Protein AF-0000000084991446 (afdb_homodimer)

pLDDT: mean 95.65, std 3.49, range [78.0, 98.94]

Nearest PDB structures (foldseek):
  4xck-assembly1_A  TM=8.760E-01  e=4.063E-24  Vibrio cholerae O395
  3k9e-assembly1_B  TM=8.654E-01  e=3.868E-23  Escherichia coli O6
  1rk2-assembly2_C  TM=8.497E-01  e=4.601E-23  Escherichia coli
  3iq0-assembly1_B  TM=8.404E-01  e=6.564E-22  Escherichia coli O6
  3ry7-assembly1_A-2  TM=8.018E-01  e=3.507E-21  Staphylococcus aureus subsp. aureus COL

Foldseek 3Di:
DEEEEWAKAKEWEWEWADDDPPDDTDIHTDDIAIDILSLLLQLLLLLQVDAYEYAAEAEPDPGRVRSVVSSVVSPYHDVLYYYDYPWHGKYWYWYAHPVGDIDIDIDRIGRLVDALVSLVVVDDPVAQEYEYEEGPDDHNLVSVLVNQLPDDLRRAYAYEHPPVNLQVACVSCLSNLQRHAEYEEELVSLCSRQVDNDSVVSVVVSVVSHHAWYKYAHVQQFIWIDGPVGIDTDGQDAPDFDAQAQLSSQLSSQLCNCVVVPHDNNLSNLLSSLQSNQQRNDPHNRPSSHHSVVSQVVSCVPPVDHRDD/DEEEEWAKAKEWEWEWADDDPPDDTDIHTDDIAIDILSLLLQLLLLLQVDAYEYAAEAEPDPGRVRSVVSSVVSPYHDVLYYYDYPWHGKYWYWYAHPVGDIDIDIDRIGRLVDALVSLVVPDDPVAQEYEYEEGPDDHNLVSVLVNQLPDDLRRAYEYEHPPVNLQVACVSCLSNLQRHAEYEEELVSLCSRQVDNDSVVSVVVSVVSHHAWYKYAHPQQFIWIDGPVGIDTDGQDAPDFDAQAQLSSQLSSQLCNCVVVPHDNNLSNLLSSLQSNQQRNDPHNRPSSHHSVVSQVVSCVPPVDHRDD

Organism: Ammonifex degensii (strain DSM 10501 / KC4) (NCBI:txid429009)

Sequence (618 aa):
MVLGCGALNVDYLFATELLVTDGETFCHPVTRQPGGSAANTIYGLSKLSFPCAFVGAVGDDPDGRLALEALAEVGVNTRAVKVREGRGTGKVFAFVDPKGRRALYVSPDANLTLTLDDMLEALTPEVRWVHCSSFAGDPPFEAQREFVSRLPEEVGFSFAPGALYARRGLKELEPMLYRCTLLFLTQAELETMTGEGVLLNGARLLLNLGVRVVVVTLGGEGSVVVTPGGCDYQTALAQRVVDTTGAGDGFAAGMLYGYLKGWPLELAHRLASIVAAFVVENWGARAGMPSLEEAKKRYEATFGLPFPEMVLGCGALNVDYLFATELLVTDGETFCHPVTRQPGGSAANTIYGLSKLSFPCAFVGAVGDDPDGRLALEALAEVGVNTRAVKVREGRGTGKVFAFVDPKGRRALYVSPDANLTLTLDDMLEALTPEVRWVHCSSFAGDPPFEAQREFVSRLPEEVGFSFAPGALYARRGLKELEPMLYRCTLLFLTQAELETMTGEGVLLNGARLLLNLGVRVVVVTLGGEGSVVVTPGGCDYQTALAQRVVDTTGAGDGFAAGMLYGYLKGWPLELAHRLASIVAAFVVENWGARAGMPSLEEAKKRYEATFGLPFPE

Solvent-accessible surface area (backbone atoms only — not comparable to full-atom values): 29674 Å² total; per-residue (Å²): 64,37,34,22,34,30,32,40,23,35,33,40,35,26,44,22,80,60,69,48,55,69,39,78,41,56,32,40,85,72,50,75,43,68,38,31,62,20,48,39,16,43,48,30,28,18,37,49,71,42,62,31,32,38,34,38,20,21,7,76,44,72,59,22,52,49,40,52,48,60,39,45,75,49,61,33,43,54,82,45,39,43,71,35,79,98,34,50,39,10,34,31,45,33,40,31,27,86,88,66,44,37,22,35,41,33,30,33,56,19,30,47,67,43,44,43,66,59,53,56,68,52,64,46,90,63,49,42,30,39,35,35,24,44,52,66,58,64,58,28,40,54,23,48,46,51,46,58,66,64,53,56,88,82,39,45,33,32,38,35,42,53,64,72,45,19,69,62,25,51,80,76,42,40,67,47,38,42,62,19,40,42,37,47,37,41,56,67,34,40,24,57,29,63,69,30,86,49,68,69,61,28,46,49,55,44,42,73,56,41,27,54,30,40,35,35,41,49,67,85,73,12,34,38,40,37,40,96,87,45,74,47,77,47,67,52,64,51,89,49,83,70,25,6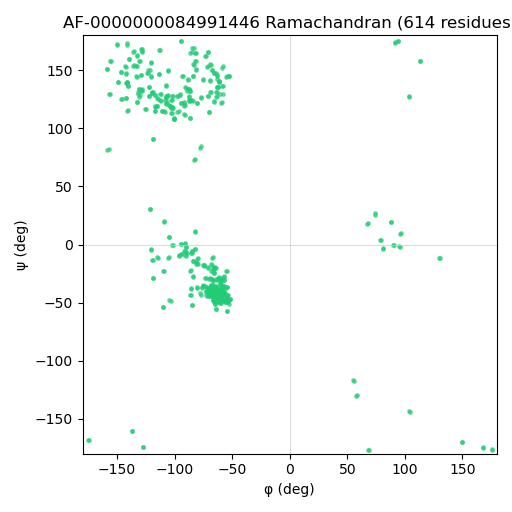7,46,39,23,68,24,25,22,49,15,26,29,48,52,26,47,77,64,66,44,59,67,70,59,9,49,51,42,8,36,51,33,18,20,39,8,16,53,22,68,45,48,60,76,20,46,45,42,45,70,56,48,40,52,51,48,25,69,73,69,73,42,82,65,82,125,64,37,32,22,33,30,31,42,22,34,32,39,34,26,44,22,79,59,68,47,56,68,39,77,40,53,34,42,86,72,50,76,44,69,38,31,61,20,47,40,17,43,46,28,27,20,37,48,72,41,62,32,32,36,35,38,20,22,8,76,44,72,60,22,50,48,40,52,50,61,38,44,74,50,60,34,42,55,83,44,41,41,70,35,78,96,34,50,38,10,34,32,46,33,40,30,28,86,86,66,44,37,23,34,39,32,29,33,56,19,31,48,68,43,44,41,66,57,53,57,68,52,63,47,92,64,48,41,31,37,36,35,24,45,52,65,57,65,60,28,40,55,23,48,47,52,46,58,66,63,52,55,89,82,40,45,34,33,39,35,42,52,66,72,44,19,68,61,24,51,81,74,42,39,70,49,39,42,62,19,41,40,37,46,37,42,57,66,35,41,25,57,28,62,71,30,86,48,66,69,61,29,45,48,54,45,42,74,54,41,27,54,30,41,34,35,41,50,68,85,71,12,33,38,40,39,40,95,89,44,74,48,79,46,66,53,66,50,89,49,82,68,24,67,47,37,22,69,24,25,22,49,16,26,29,48,53,29,48,77,64,67,45,60,67,70,59,10,49,51,43,8,36,50,32,17,21,40,9,16,52,22,69,44,48,59,75,20,46,45,43,46,68,55,47,40,52,50,48,24,69,72,69,72,44,80,66,83,125

Structure (mmCIF, N/CA/C/O backbone):
data_AF-0000000084991446-model_v1
#
loop_
_entity.id
_entity.type
_entity.pdbx_description
1 polymer 'PfkB domain protein'
#
loop_
_atom_site.group_PDB
_atom_site.id
_atom_site.type_symbol
_atom_site.label_atom_id
_atom_site.label_alt_id
_atom_site.label_comp_id
_atom_site.label_asym_id
_atom_site.label_entity_id
_atom_site.label_seq_id
_atom_site.pdbx_PDB_ins_code
_atom_site.Cartn_x
_atom_site.Cartn_y
_atom_site.Cartn_z
_atom_site.occupancy
_atom_site.B_iso_or_equiv
_atom_site.auth_seq_id
_atom_site.auth_comp_id
_atom_site.auth_asym_id
_atom_site.auth_atom_id
_atom_site.pdbx_PDB_model_num
ATOM 1 N N . MET A 1 1 ? 1.705 -37.219 -5.477 1 96.94 1 MET A N 1
ATOM 2 C CA . MET A 1 1 ? 1.502 -35.969 -4.766 1 96.94 1 MET A CA 1
ATOM 3 C C . MET A 1 1 ? 2.137 -34.812 -5.527 1 96.94 1 MET A C 1
ATOM 5 O O . MET A 1 1 ? 3.18 -34.969 -6.16 1 96.94 1 MET A O 1
ATOM 9 N N . VAL A 1 2 ? 1.459 -33.656 -5.523 1 98.75 2 VAL A N 1
ATOM 10 C CA . VAL A 1 2 ? 1.986 -32.438 -6.152 1 98.75 2 VAL A CA 1
ATOM 11 C C . VAL A 1 2 ? 2.533 -31.5 -5.086 1 98.75 2 VAL A C 1
ATOM 13 O O . VAL A 1 2 ? 1.849 -31.203 -4.105 1 98.75 2 VAL A O 1
ATOM 16 N N . LEU A 1 3 ? 3.768 -31.047 -5.25 1 98.88 3 LEU A N 1
ATOM 17 C CA . LEU A 1 3 ? 4.406 -30.094 -4.359 1 98.88 3 LEU A CA 1
ATOM 18 C C . LEU A 1 3 ? 4.398 -28.703 -4.969 1 98.88 3 LEU A C 1
ATOM 20 O O . LEU A 1 3 ? 4.926 -28.484 -6.062 1 98.88 3 LEU A O 1
ATOM 24 N N . GLY A 1 4 ? 3.725 -27.797 -4.281 1 98.81 4 GLY A N 1
ATOM 25 C CA . GLY A 1 4 ? 3.826 -26.391 -4.66 1 98.81 4 GLY A CA 1
ATOM 26 C C . GLY A 1 4 ? 5.043 -25.703 -4.07 1 98.81 4 GLY A C 1
ATOM 27 O O . GLY A 1 4 ? 5.441 -26 -2.941 1 98.81 4 GLY A O 1
ATOM 28 N N . CYS A 1 5 ? 5.609 -24.812 -4.801 1 98.75 5 CYS A N 1
ATOM 29 C CA . CYS A 1 5 ? 6.75 -24 -4.375 1 98.75 5 CYS A CA 1
ATOM 30 C C . CYS A 1 5 ? 6.625 -22.562 -4.875 1 98.75 5 CYS A C 1
ATOM 32 O O . CYS A 1 5 ? 6.664 -22.328 -6.082 1 98.75 5 CYS A O 1
ATOM 34 N N . GLY A 1 6 ? 6.5 -21.672 -4.016 1 98 6 GLY A N 1
ATOM 35 C CA . GLY A 1 6 ? 6.34 -20.266 -4.332 1 98 6 GLY A CA 1
ATOM 36 C C . GLY A 1 6 ? 6.109 -19.406 -3.107 1 98 6 GLY A C 1
ATOM 37 O O . GLY A 1 6 ? 6.18 -19.891 -1.977 1 98 6 GLY A O 1
ATOM 38 N N . ALA A 1 7 ? 5.891 -18.156 -3.361 1 97.75 7 ALA A N 1
ATOM 39 C CA . ALA A 1 7 ? 5.703 -17.219 -2.258 1 97.75 7 ALA A CA 1
ATOM 40 C C . ALA A 1 7 ? 4.387 -17.484 -1.53 1 97.75 7 ALA A C 1
ATOM 42 O O . ALA A 1 7 ? 3.365 -17.766 -2.162 1 97.75 7 ALA A O 1
ATOM 43 N N . LEU A 1 8 ? 4.465 -17.562 -0.255 1 97.88 8 LEU A N 1
ATOM 44 C CA . LEU A 1 8 ? 3.289 -17.5 0.606 1 97.88 8 LEU A CA 1
ATOM 45 C C . LEU A 1 8 ? 3.064 -16.094 1.137 1 97.88 8 LEU A C 1
ATOM 47 O O . LEU A 1 8 ? 3.891 -15.57 1.887 1 97.88 8 LEU A O 1
ATOM 51 N N . ASN A 1 9 ? 1.96 -15.523 0.717 1 96.38 9 ASN A N 1
ATOM 52 C CA . ASN A 1 9 ? 1.653 -14.148 1.084 1 96.38 9 ASN A CA 1
ATOM 53 C C . ASN A 1 9 ? 0.232 -14.016 1.623 1 96.38 9 ASN A C 1
ATOM 55 O O . ASN A 1 9 ? -0.603 -14.898 1.411 1 96.38 9 ASN A O 1
ATOM 59 N N . VAL A 1 10 ? 0.03 -12.984 2.357 1 97.25 10 VAL A N 1
ATOM 60 C CA . VAL A 1 10 ? -1.316 -12.5 2.637 1 97.25 10 VAL A CA 1
ATOM 61 C C . VAL A 1 10 ? -1.582 -11.227 1.832 1 97.25 10 VAL A C 1
ATOM 63 O O . VAL A 1 10 ? -0.773 -10.297 1.843 1 97.25 10 VAL A O 1
ATOM 66 N N . ASP A 1 11 ? -2.693 -11.258 1.129 1 95.44 11 ASP A N 1
ATOM 67 C CA . ASP A 1 11 ? -3.07 -10.148 0.267 1 95.44 11 ASP A CA 1
ATOM 68 C C . ASP A 1 11 ? -3.953 -9.148 1.015 1 95.44 11 ASP A C 1
ATOM 70 O O . ASP A 1 11 ? -5.016 -9.516 1.524 1 95.44 11 ASP A O 1
ATOM 74 N N . TYR A 1 12 ? -3.512 -7.922 1.078 1 94.38 12 TYR A N 1
ATOM 75 C CA . TYR A 1 12 ? -4.316 -6.801 1.549 1 94.38 12 TYR A CA 1
ATOM 76 C C . TYR A 1 12 ? -4.871 -6 0.377 1 94.38 12 TYR A C 1
ATOM 78 O O . TYR A 1 12 ? -4.137 -5.262 -0.283 1 94.38 12 TYR A O 1
ATOM 86 N N . LEU A 1 13 ? -6.145 -6.156 0.202 1 92.81 13 LEU A N 1
ATOM 87 C CA . LEU A 1 13 ? -6.773 -5.5 -0.938 1 92.81 13 LEU A CA 1
ATOM 88 C C . LEU A 1 13 ? -7.438 -4.195 -0.515 1 92.81 13 LEU A C 1
ATOM 90 O O . LEU A 1 13 ? -8.203 -4.168 0.454 1 92.81 13 LEU A O 1
ATOM 94 N N . PHE A 1 14 ? -7.105 -3.143 -1.216 1 93.62 14 PHE A N 1
ATOM 95 C CA . PHE A 1 14 ? -7.684 -1.824 -0.98 1 93.62 14 PHE A CA 1
ATOM 96 C C . PHE A 1 14 ? -8.352 -1.292 -2.242 1 93.62 14 PHE A C 1
ATOM 98 O O . PHE A 1 14 ? -7.832 -1.462 -3.346 1 93.62 14 PHE A O 1
ATOM 105 N N . ALA A 1 15 ? -9.516 -0.745 -2.055 1 93.12 15 ALA A N 1
ATOM 106 C CA . ALA A 1 15 ? -10.141 0.017 -3.137 1 93.12 15 ALA A CA 1
ATOM 107 C C . ALA A 1 15 ? -9.695 1.478 -3.104 1 93.12 15 ALA A C 1
ATOM 109 O O . ALA A 1 15 ? -9.578 2.072 -2.029 1 93.12 15 ALA A O 1
ATOM 110 N N . THR A 1 16 ? -9.336 2.051 -4.195 1 93.12 16 THR A N 1
ATOM 111 C CA . THR A 1 16 ? -8.922 3.445 -4.297 1 93.12 16 THR A CA 1
ATOM 112 C C . THR A 1 16 ? -9.562 4.113 -5.512 1 93.12 16 THR A C 1
ATOM 114 O O . THR A 1 16 ? -9.984 3.434 -6.445 1 93.12 16 THR A O 1
ATOM 117 N N . GLU A 1 17 ? -9.727 5.426 -5.438 1 87.88 17 GLU A N 1
ATOM 118 C CA . GLU A 1 17 ? -10.305 6.156 -6.559 1 87.88 17 GLU A CA 1
ATOM 119 C C . GLU A 1 17 ? -9.328 6.242 -7.727 1 87.88 17 GLU A C 1
ATOM 121 O O . GLU A 1 17 ? -9.734 6.203 -8.891 1 87.88 17 GLU A O 1
ATOM 126 N N . LEU A 1 18 ? -8.117 6.441 -7.398 1 88.19 18 LEU A N 1
ATOM 127 C CA . LEU A 1 18 ? -7.09 6.555 -8.43 1 88.19 18 LEU A CA 1
ATOM 128 C C . LEU A 1 18 ? -5.789 5.898 -7.98 1 88.19 18 LEU A C 1
ATOM 130 O O . LEU A 1 18 ? -5.508 5.824 -6.785 1 88.19 18 LEU A O 1
ATOM 134 N N . LEU A 1 19 ? -5.043 5.328 -8.922 1 91.69 19 LEU A N 1
ATOM 135 C CA . LEU A 1 19 ? -3.688 4.848 -8.688 1 91.69 19 LEU A CA 1
ATOM 136 C C . LEU A 1 19 ? -2.666 5.953 -8.938 1 91.69 19 LEU A C 1
ATOM 138 O O . LEU A 1 19 ? -2.775 6.691 -9.922 1 91.69 19 LEU A O 1
ATOM 142 N N . VAL A 1 20 ? -1.738 6.113 -7.988 1 88.75 20 VAL A N 1
ATOM 143 C CA . VAL A 1 20 ? -0.863 7.277 -8.086 1 88.75 20 VAL A CA 1
ATOM 144 C C . VAL A 1 20 ? 0.595 6.824 -8.125 1 88.75 20 VAL A C 1
ATOM 146 O O . VAL A 1 20 ? 0.947 5.789 -7.555 1 88.75 20 VAL A O 1
ATOM 149 N N . THR A 1 21 ? 1.558 7.547 -8.859 1 86.19 21 THR A N 1
ATOM 150 C CA . THR A 1 21 ? 2.998 7.316 -8.852 1 86.19 21 THR A CA 1
ATOM 151 C C . THR A 1 21 ? 3.734 8.508 -8.25 1 86.19 21 THR A C 1
ATOM 153 O O . THR A 1 21 ? 4.918 8.414 -7.918 1 86.19 21 THR A O 1
ATOM 156 N N . ASP A 1 22 ? 3.16 9.648 -8.023 1 81.75 22 ASP A N 1
ATOM 157 C CA . ASP A 1 22 ? 3.645 10.844 -7.336 1 81.75 22 ASP A CA 1
ATOM 158 C C . ASP A 1 22 ? 2.484 11.688 -6.82 1 81.75 22 ASP A C 1
ATOM 160 O O . ASP A 1 22 ? 2.09 12.664 -7.457 1 81.75 22 ASP A O 1
ATOM 164 N N . GLY A 1 23 ? 2.041 11.242 -5.711 1 83.31 23 GLY A N 1
ATOM 165 C CA . GLY A 1 23 ? 0.854 11.906 -5.199 1 83.31 23 GLY A CA 1
ATOM 166 C C . GLY A 1 23 ? 0.201 11.156 -4.051 1 83.31 23 GLY A C 1
ATOM 167 O O . GLY A 1 23 ? 0.788 10.219 -3.5 1 83.31 23 GLY A O 1
ATOM 168 N N . GLU A 1 24 ? -0.963 11.711 -3.668 1 88 24 GLU A N 1
ATOM 169 C CA . GLU A 1 24 ? -1.705 11.195 -2.521 1 88 24 GLU A CA 1
ATOM 170 C C . GLU A 1 24 ? -3.164 10.938 -2.883 1 88 24 GLU A C 1
ATOM 172 O O . GLU A 1 24 ? -3.777 11.703 -3.621 1 88 24 GLU A O 1
ATOM 177 N N . THR A 1 25 ? -3.656 9.703 -2.455 1 88.56 25 THR A N 1
ATOM 178 C CA . THR A 1 25 ? -5.062 9.375 -2.672 1 88.56 25 THR A CA 1
ATOM 179 C C . THR A 1 25 ? -5.633 8.625 -1.473 1 88.56 25 THR A C 1
ATOM 181 O O . THR A 1 25 ? -4.902 8.289 -0.539 1 88.56 25 THR A O 1
ATOM 184 N N . PHE A 1 26 ? -6.992 8.461 -1.572 1 89.12 26 PHE A N 1
ATOM 185 C CA . PHE A 1 26 ? -7.703 7.711 -0.542 1 89.12 26 PHE A CA 1
ATOM 186 C C . PHE A 1 26 ? -7.824 6.242 -0.924 1 89.12 26 PHE A C 1
ATOM 188 O O . PHE A 1 26 ? -7.855 5.902 -2.109 1 89.12 26 PHE A O 1
ATOM 195 N N . CYS A 1 27 ? -7.758 5.398 0.134 1 92.62 27 CYS A N 1
ATOM 196 C CA . CYS A 1 27 ? -8.086 3.996 -0.107 1 92.62 27 CYS A CA 1
ATOM 197 C C . CYS A 1 27 ? -8.898 3.422 1.046 1 92.62 27 CYS A C 1
ATOM 199 O O . CYS A 1 27 ? -8.984 4.027 2.115 1 92.62 27 CYS A O 1
ATOM 201 N N . HIS A 1 28 ? -9.602 2.328 0.799 1 92 28 HIS A N 1
ATOM 202 C CA . HIS A 1 28 ? -10.406 1.63 1.798 1 92 28 HIS A CA 1
ATOM 203 C C . HIS A 1 28 ? -10.117 0.132 1.785 1 92 28 HIS A C 1
ATOM 205 O O . HIS A 1 28 ? -9.992 -0.471 0.717 1 92 28 HIS A O 1
ATOM 211 N N . PRO A 1 29 ? -9.938 -0.371 2.992 1 91.38 29 PRO A N 1
ATOM 212 C CA . PRO A 1 29 ? -9.742 -1.822 3.02 1 91.38 29 PRO A CA 1
ATOM 213 C C . PRO A 1 29 ? -10.953 -2.59 2.494 1 91.38 29 PRO A C 1
ATOM 215 O O . PRO A 1 29 ? -12.094 -2.244 2.812 1 91.38 29 PRO A O 1
ATOM 218 N N . VAL A 1 30 ? -10.688 -3.566 1.689 1 88.62 30 VAL A N 1
ATOM 219 C CA . VAL A 1 30 ? -11.742 -4.398 1.119 1 88.62 30 VAL A CA 1
ATOM 220 C C . VAL A 1 30 ? -11.68 -5.797 1.731 1 88.62 30 VAL A C 1
ATOM 222 O O . VAL A 1 30 ? -12.688 -6.297 2.248 1 88.62 30 VAL A O 1
ATOM 225 N N . THR A 1 31 ? -10.492 -6.41 1.655 1 88.56 31 THR A N 1
ATOM 226 C CA . THR A 1 31 ? -10.375 -7.77 2.178 1 88.56 31 THR A CA 1
ATOM 227 C C . THR A 1 31 ? -8.914 -8.102 2.488 1 88.56 31 THR A C 1
ATOM 229 O O . THR A 1 31 ? -8.008 -7.414 2.025 1 88.56 31 THR A O 1
ATOM 232 N N . ARG A 1 32 ? -8.742 -8.938 3.406 1 91.75 32 ARG A N 1
ATOM 233 C CA . ARG A 1 32 ? -7.492 -9.617 3.758 1 91.75 32 ARG A CA 1
ATOM 234 C C . ARG A 1 32 ? -7.605 -11.117 3.533 1 91.75 32 ARG A C 1
ATOM 236 O O . ARG A 1 32 ? -8.461 -11.781 4.121 1 91.75 32 ARG A O 1
ATOM 243 N N . GLN A 1 33 ? -6.781 -11.664 2.668 1 94.12 33 GLN A N 1
ATOM 244 C CA . GLN A 1 33 ? -6.93 -13.078 2.33 1 94.12 33 GLN A CA 1
ATOM 245 C C . GLN A 1 33 ? -5.578 -13.719 2.045 1 94.12 33 GLN A C 1
ATOM 247 O O . GLN A 1 33 ? -4.645 -13.047 1.6 1 94.12 33 GLN A O 1
ATOM 252 N N . PRO A 1 34 ? -5.465 -15 2.352 1 96.12 34 PRO A N 1
ATOM 253 C CA . PRO A 1 34 ? -4.242 -15.695 1.965 1 96.12 34 PRO A CA 1
ATOM 254 C C . PRO A 1 34 ? -4.023 -15.719 0.454 1 96.12 34 PRO A C 1
ATOM 256 O O . PRO A 1 34 ? -4.98 -15.852 -0.31 1 96.12 34 PRO A O 1
ATOM 259 N N . GLY A 1 35 ? -2.748 -15.539 0.077 1 95.56 35 GLY A N 1
ATOM 260 C CA . GLY A 1 35 ? -2.428 -15.477 -1.341 1 95.56 35 GLY A CA 1
ATOM 261 C C . GLY A 1 35 ? -1.179 -16.25 -1.704 1 95.56 35 GLY A C 1
ATOM 262 O O . GLY A 1 35 ? -0.802 -17.203 -1.003 1 95.56 35 GLY A O 1
ATOM 263 N N . GLY A 1 36 ? -0.638 -15.875 -2.883 1 96.12 36 GLY A N 1
ATOM 264 C CA . GLY A 1 36 ? 0.441 -16.609 -3.527 1 96.12 36 GLY A CA 1
ATOM 265 C C . GLY A 1 36 ? -0.026 -17.453 -4.703 1 96.12 36 GLY A C 1
ATOM 266 O O . GLY A 1 36 ? -0.886 -18.312 -4.547 1 96.12 36 GLY A O 1
ATOM 267 N N . SER A 1 37 ? 0.625 -17.234 -5.77 1 96.69 37 SER A N 1
ATOM 268 C CA . SER A 1 37 ? 0.148 -17.859 -6.996 1 96.69 37 SER A CA 1
ATOM 269 C C . SER A 1 37 ? 0.222 -19.375 -6.906 1 96.69 37 SER A C 1
ATOM 271 O O . SER A 1 37 ? -0.787 -20.062 -7.074 1 96.69 37 SER A O 1
ATOM 273 N N . ALA A 1 38 ? 1.371 -19.938 -6.613 1 98.62 38 ALA A N 1
ATOM 274 C CA . ALA A 1 38 ? 1.505 -21.375 -6.492 1 98.62 38 ALA A CA 1
ATOM 275 C C . ALA A 1 38 ? 0.608 -21.922 -5.383 1 98.62 38 ALA A C 1
ATOM 277 O O . ALA A 1 38 ? 0.024 -23 -5.52 1 98.62 38 ALA A O 1
ATOM 278 N N . ALA A 1 39 ? 0.551 -21.188 -4.336 1 98.56 39 ALA A N 1
ATOM 279 C CA . ALA A 1 39 ? -0.299 -21.594 -3.219 1 98.56 39 ALA A CA 1
ATOM 280 C C . ALA A 1 39 ? -1.765 -21.641 -3.639 1 98.56 39 ALA A C 1
ATOM 282 O O . ALA A 1 39 ? -2.494 -22.562 -3.246 1 98.56 39 ALA A O 1
ATOM 283 N N . ASN A 1 40 ? -2.199 -20.688 -4.402 1 98.12 40 ASN A N 1
ATOM 284 C CA . ASN A 1 40 ? -3.564 -20.703 -4.918 1 98.12 40 ASN A CA 1
ATOM 285 C C . ASN A 1 40 ? -3.811 -21.906 -5.816 1 98.12 40 ASN A C 1
ATOM 287 O O . ASN A 1 40 ? -4.859 -22.547 -5.73 1 98.12 40 ASN A O 1
ATOM 291 N N . THR A 1 41 ? -2.869 -22.172 -6.684 1 98.81 41 THR A N 1
ATOM 292 C CA . THR A 1 41 ? -2.984 -23.312 -7.582 1 98.81 41 THR A CA 1
ATOM 293 C C . THR A 1 41 ? -3.092 -24.609 -6.793 1 98.81 41 THR A C 1
ATOM 295 O O . THR A 1 41 ? -3.961 -25.438 -7.07 1 98.81 41 THR A O 1
ATOM 298 N N . ILE A 1 42 ? -2.232 -24.766 -5.801 1 98.81 42 ILE A N 1
ATOM 299 C CA . ILE A 1 42 ? -2.197 -25.969 -4.98 1 98.81 42 ILE A CA 1
ATOM 300 C C . ILE A 1 42 ? -3.486 -26.078 -4.172 1 98.81 42 ILE A C 1
ATOM 302 O O . ILE A 1 42 ? -4.023 -27.172 -3.994 1 98.81 42 ILE A O 1
ATOM 306 N N . TYR A 1 43 ? -3.949 -24.953 -3.684 1 98.62 43 TYR A N 1
ATOM 307 C CA . TYR A 1 43 ? -5.234 -24.906 -2.996 1 98.62 43 TYR A CA 1
ATOM 308 C C . TYR A 1 43 ? -6.348 -25.453 -3.881 1 98.62 43 TYR A C 1
ATOM 310 O O . TYR A 1 43 ? -7.125 -26.312 -3.451 1 98.62 43 TYR A O 1
ATOM 318 N N . GLY A 1 44 ? -6.418 -24.984 -5.074 1 98.62 44 GLY A N 1
ATOM 319 C CA . GLY A 1 44 ? -7.426 -25.438 -6.016 1 98.62 44 GLY A CA 1
ATOM 320 C C . GLY A 1 44 ? -7.297 -26.922 -6.355 1 98.62 44 GLY A C 1
ATOM 321 O O . GLY A 1 44 ? -8.297 -27.625 -6.438 1 98.62 44 GLY A O 1
ATOM 322 N N . LEU A 1 45 ? -6.09 -27.359 -6.594 1 98.62 45 LEU A N 1
ATOM 323 C CA . LEU A 1 45 ? -5.844 -28.75 -6.918 1 98.62 45 LEU A CA 1
ATOM 324 C C . LEU A 1 45 ? -6.277 -29.656 -5.773 1 98.62 45 LEU A C 1
ATOM 326 O O . LEU A 1 45 ? -6.844 -30.734 -6.004 1 98.62 45 LEU A O 1
ATOM 330 N N . SER A 1 46 ? -5.965 -29.219 -4.562 1 98.62 46 SER A N 1
ATOM 331 C CA . SER A 1 46 ? -6.375 -29.984 -3.389 1 98.62 46 SER A CA 1
ATOM 332 C C . SER A 1 46 ? -7.895 -30.047 -3.279 1 98.62 46 SER A C 1
ATOM 334 O O . SER A 1 46 ? -8.453 -31.094 -2.938 1 98.62 46 SER A O 1
ATOM 336 N N . LYS A 1 47 ? -8.562 -28.969 -3.549 1 98.19 47 LYS A N 1
ATOM 337 C CA . LYS A 1 47 ? -10.023 -28.953 -3.541 1 98.19 47 LYS A CA 1
ATOM 338 C C . LYS A 1 47 ? -10.594 -29.938 -4.555 1 98.19 47 LYS A C 1
ATOM 340 O O . LYS A 1 47 ? -11.695 -30.453 -4.371 1 98.19 47 LYS A O 1
ATOM 345 N N . LEU A 1 48 ? -9.867 -30.172 -5.582 1 97.81 48 LEU A N 1
ATOM 346 C CA . LEU A 1 48 ? -10.25 -31.156 -6.582 1 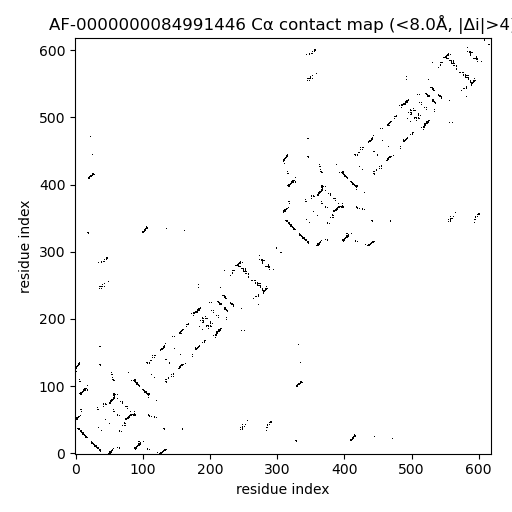97.81 48 LEU A CA 1
ATOM 347 C C . LEU A 1 48 ? -9.852 -32.562 -6.133 1 97.81 48 LEU A C 1
ATOM 349 O O . LEU A 1 48 ? -9.82 -33.5 -6.945 1 97.81 48 LEU A O 1
ATOM 353 N N . SER A 1 49 ? -9.461 -32.719 -4.895 1 95.44 49 SER A N 1
ATOM 354 C CA . SER A 1 49 ? -9.188 -33.969 -4.207 1 95.44 49 SER A CA 1
ATOM 355 C C . SER A 1 49 ? -7.867 -34.594 -4.672 1 95.44 49 SER A C 1
ATOM 357 O O . SER A 1 49 ? -7.746 -35.812 -4.781 1 95.44 49 SER A O 1
ATOM 359 N N . PHE A 1 50 ? -6.957 -33.844 -5.117 1 96.44 50 PHE A N 1
ATOM 360 C CA . PHE A 1 50 ? -5.613 -34.281 -5.441 1 96.44 50 PHE A CA 1
ATOM 361 C C . PHE A 1 50 ? -4.684 -34.156 -4.242 1 96.44 50 PHE A C 1
ATOM 363 O O . PHE A 1 50 ? -4.742 -33.156 -3.521 1 96.44 50 PHE A O 1
ATOM 370 N N . PRO A 1 51 ? -3.846 -35.156 -3.924 1 97.88 51 PRO A N 1
ATOM 371 C CA . PRO A 1 51 ? -2.898 -35 -2.816 1 97.88 51 PRO A CA 1
ATOM 372 C C . PRO A 1 51 ? -1.841 -33.938 -3.08 1 97.88 51 PRO A C 1
ATOM 374 O O . PRO A 1 51 ? -1.127 -34 -4.086 1 97.88 51 PRO A O 1
ATOM 377 N N . CYS A 1 52 ? -1.76 -32.938 -2.172 1 98.69 52 CYS A N 1
ATOM 378 C CA . CYS A 1 52 ? -0.863 -31.828 -2.396 1 98.69 52 CYS A CA 1
ATOM 379 C C . CYS A 1 52 ? -0.049 -31.516 -1.145 1 98.69 52 CYS A C 1
ATOM 381 O O . CYS A 1 52 ? -0.47 -31.828 -0.031 1 98.69 52 CYS A O 1
ATOM 383 N N . ALA A 1 53 ? 1.095 -30.953 -1.349 1 98.75 53 ALA A N 1
ATOM 384 C CA . ALA A 1 53 ? 1.964 -30.391 -0.323 1 98.75 53 ALA A CA 1
ATOM 385 C C . ALA A 1 53 ? 2.52 -29.031 -0.766 1 98.75 53 ALA A C 1
ATOM 387 O O . ALA A 1 53 ? 2.385 -28.656 -1.931 1 98.75 53 ALA A O 1
ATOM 388 N N . PHE A 1 54 ? 3.086 -28.297 0.198 1 98.75 54 PHE A N 1
ATOM 389 C CA . PHE A 1 54 ? 3.646 -26.984 -0.134 1 98.75 54 PHE A CA 1
ATOM 390 C C . PHE A 1 54 ? 4.949 -26.75 0.622 1 98.75 54 PHE A C 1
ATOM 392 O O . PHE A 1 54 ? 5.07 -27.109 1.792 1 98.75 54 PHE A O 1
ATOM 399 N N . VAL A 1 55 ? 5.918 -26.234 -0.064 1 98.75 55 VAL A N 1
ATOM 400 C CA . VAL A 1 55 ? 7.133 -25.75 0.583 1 98.75 55 VAL A CA 1
ATOM 401 C C . VAL A 1 55 ? 7.215 -24.219 0.46 1 98.75 55 VAL A C 1
ATOM 403 O O . VAL A 1 55 ? 6.98 -23.672 -0.616 1 98.75 55 VAL A O 1
ATOM 406 N N . GLY A 1 56 ? 7.426 -23.562 1.471 1 98.38 56 GLY A N 1
ATOM 407 C CA . GLY A 1 56 ? 7.508 -22.109 1.569 1 98.38 56 GLY A CA 1
ATOM 408 C C . GLY A 1 56 ? 7.902 -21.625 2.951 1 98.38 56 GLY A C 1
ATOM 409 O O . GLY A 1 56 ? 8.438 -22.391 3.754 1 98.38 56 GLY A O 1
ATOM 410 N N . ALA A 1 57 ? 7.762 -20.344 3.174 1 98.5 57 ALA A N 1
ATOM 411 C CA . ALA A 1 57 ? 8.117 -19.75 4.461 1 98.5 57 ALA A CA 1
ATOM 412 C C . ALA A 1 57 ? 7.121 -18.672 4.863 1 98.5 57 ALA A C 1
ATOM 414 O O . ALA A 1 57 ? 6.648 -17.906 4.02 1 98.5 57 ALA A O 1
ATOM 415 N N . VAL A 1 58 ? 6.777 -18.656 6.145 1 98.44 58 VAL A N 1
ATOM 416 C CA . VAL A 1 58 ? 5.941 -17.609 6.73 1 98.44 58 VAL A CA 1
ATOM 417 C C . VAL A 1 58 ? 6.574 -17.109 8.023 1 98.44 58 VAL A C 1
ATOM 419 O O . VAL A 1 58 ? 7.508 -17.719 8.547 1 98.44 58 VAL A O 1
ATOM 422 N N . GLY A 1 59 ? 6.152 -15.977 8.453 1 97.81 59 GLY A N 1
ATOM 423 C CA . GLY A 1 59 ? 6.562 -15.5 9.766 1 97.81 59 GLY A CA 1
ATOM 424 C C . GLY A 1 59 ? 5.75 -16.094 10.898 1 97.81 59 GLY A C 1
ATOM 425 O O . GLY A 1 59 ? 4.734 -16.75 10.664 1 97.81 59 GLY A O 1
ATOM 426 N N . ASP A 1 60 ? 6.277 -15.953 12.117 1 96.31 60 ASP A N 1
ATOM 427 C CA . ASP A 1 60 ? 5.504 -16.312 13.305 1 96.31 60 ASP A CA 1
ATOM 428 C C . ASP A 1 60 ? 4.559 -15.18 13.703 1 96.31 60 ASP A C 1
ATOM 430 O O . ASP A 1 60 ? 4.77 -14.508 14.719 1 96.31 60 ASP A O 1
ATOM 434 N N . ASP A 1 61 ? 3.525 -14.992 12.977 1 94.69 61 ASP A N 1
ATOM 435 C CA . ASP A 1 61 ? 2.568 -13.906 13.156 1 94.69 61 ASP A CA 1
ATOM 436 C C . ASP A 1 61 ? 1.174 -14.32 12.695 1 94.69 61 ASP A C 1
ATOM 438 O O . ASP A 1 61 ? 0.983 -15.438 12.203 1 94.69 61 ASP A O 1
ATOM 442 N N . PRO A 1 62 ? 0.178 -13.477 12.953 1 93.88 62 PRO A N 1
ATOM 443 C CA . PRO A 1 62 ? -1.193 -13.836 12.586 1 93.88 62 PRO A CA 1
ATOM 444 C C . PRO A 1 62 ? -1.347 -14.109 11.086 1 93.88 62 PRO A C 1
ATOM 446 O O . PRO A 1 62 ? -2.119 -14.984 10.695 1 93.88 62 PRO A O 1
ATOM 449 N N . ASP A 1 63 ? -0.607 -13.367 10.312 1 96.5 63 ASP A N 1
ATOM 450 C CA . ASP A 1 63 ? -0.683 -13.578 8.867 1 96.5 63 ASP A CA 1
ATOM 451 C C . ASP A 1 63 ? -0.14 -14.953 8.484 1 96.5 63 ASP A C 1
ATOM 453 O O . ASP A 1 63 ? -0.692 -15.617 7.609 1 96.5 63 ASP A O 1
ATOM 457 N N . GLY A 1 64 ? 0.961 -15.305 9.086 1 97.88 64 GLY A N 1
ATOM 458 C CA . GLY A 1 64 ? 1.497 -16.641 8.852 1 97.88 64 GLY A CA 1
ATOM 459 C C . GLY A 1 64 ? 0.524 -17.75 9.211 1 97.88 64 GLY A C 1
ATOM 460 O O . GLY A 1 64 ? 0.366 -18.703 8.453 1 97.88 64 GLY A O 1
ATOM 461 N N . ARG A 1 65 ? -0.157 -17.625 10.336 1 97.31 65 ARG A N 1
ATOM 462 C CA . ARG A 1 65 ? -1.158 -18.594 10.758 1 97.31 65 ARG A CA 1
ATOM 463 C C . ARG A 1 65 ? -2.316 -18.656 9.773 1 97.31 65 ARG A C 1
ATOM 465 O O . ARG A 1 65 ? -2.803 -19.75 9.445 1 97.31 65 ARG A O 1
ATOM 472 N N . LEU A 1 66 ? -2.697 -17.5 9.352 1 97 66 LEU A N 1
ATOM 473 C CA . LEU A 1 66 ? -3.775 -17.422 8.367 1 97 66 LEU A CA 1
ATOM 474 C C . LEU A 1 66 ? -3.408 -18.188 7.098 1 97 66 LEU A C 1
ATOM 476 O O . LEU A 1 66 ? -4.223 -18.938 6.566 1 97 66 LEU A O 1
ATOM 480 N N . ALA A 1 67 ? -2.229 -17.969 6.594 1 97.62 67 ALA A N 1
ATOM 481 C CA . ALA A 1 67 ? -1.756 -18.609 5.375 1 97.62 67 ALA A CA 1
ATOM 482 C C . ALA A 1 67 ? -1.736 -20.141 5.535 1 97.62 67 ALA A C 1
ATOM 484 O O . ALA A 1 67 ? -2.197 -20.859 4.656 1 97.62 67 ALA A O 1
ATOM 485 N N . LEU A 1 68 ? -1.229 -20.625 6.66 1 97.94 68 LEU A N 1
ATOM 486 C CA . LEU A 1 68 ? -1.092 -22.047 6.91 1 97.94 68 LEU A CA 1
ATOM 487 C C . LEU A 1 68 ? -2.457 -22.703 7.113 1 97.94 68 LEU A C 1
ATOM 489 O O . LEU A 1 68 ? -2.723 -23.781 6.578 1 97.94 68 LEU A O 1
ATOM 493 N N . GLU A 1 69 ? -3.285 -22.078 7.871 1 97.31 69 GLU A N 1
ATOM 494 C CA . GLU A 1 69 ? -4.609 -22.625 8.156 1 97.31 69 GLU A CA 1
ATOM 495 C C . GLU A 1 69 ? -5.441 -22.75 6.883 1 97.31 69 GLU A C 1
ATOM 497 O O . GLU A 1 69 ? -6.188 -23.719 6.719 1 97.31 69 GLU A O 1
ATOM 502 N N . ALA A 1 70 ? -5.324 -21.797 6.023 1 97.12 70 ALA A N 1
ATOM 503 C CA . ALA A 1 70 ? -6.07 -21.828 4.77 1 97.12 70 ALA A CA 1
ATOM 504 C C . ALA A 1 70 ? -5.703 -23.047 3.938 1 97.12 70 ALA A C 1
ATOM 506 O O . ALA A 1 70 ? -6.574 -23.688 3.334 1 97.12 70 ALA A O 1
ATOM 507 N N . LEU A 1 71 ? -4.434 -23.359 3.865 1 98.12 71 LEU A N 1
ATOM 508 C CA . LEU A 1 71 ? -3.982 -24.531 3.119 1 98.12 71 LEU A CA 1
ATOM 509 C C . LEU A 1 71 ? -4.402 -25.812 3.82 1 98.12 71 LEU A C 1
ATOM 511 O O . LEU A 1 71 ? -4.852 -26.766 3.172 1 98.12 71 LEU A O 1
ATOM 515 N N . ALA A 1 72 ? -4.293 -25.828 5.113 1 96.81 72 ALA A N 1
ATOM 516 C CA . ALA A 1 72 ? -4.637 -27 5.898 1 96.81 72 ALA A CA 1
ATOM 517 C C . ALA A 1 72 ? -6.125 -27.328 5.773 1 96.81 72 ALA A C 1
ATOM 519 O O . ALA A 1 72 ? -6.512 -28.5 5.781 1 96.81 72 ALA A O 1
ATOM 520 N N . GLU A 1 73 ? -6.887 -26.391 5.699 1 96.44 73 GLU A N 1
ATOM 521 C CA . GLU A 1 73 ? -8.336 -26.531 5.629 1 96.44 73 GLU A CA 1
ATOM 522 C C . GLU A 1 73 ? -8.742 -27.391 4.434 1 96.44 73 GLU A C 1
ATOM 524 O O . GLU A 1 73 ? -9.758 -28.094 4.48 1 96.44 73 GLU A O 1
ATOM 529 N N . VAL A 1 74 ? -7.941 -27.328 3.385 1 97.62 74 VAL A N 1
ATOM 530 C CA . VAL A 1 74 ? -8.305 -28.078 2.189 1 97.62 74 VAL A CA 1
ATOM 531 C C . VAL A 1 74 ? -7.426 -29.328 2.07 1 97.62 74 VAL A C 1
ATOM 533 O O . VAL A 1 74 ? -7.391 -29.969 1.021 1 97.62 74 VAL A O 1
ATOM 536 N N . GLY A 1 75 ? -6.609 -29.594 3.086 1 97.81 75 GLY A N 1
ATOM 537 C CA . GLY A 1 75 ? -5.895 -30.859 3.162 1 97.81 75 GLY A CA 1
ATOM 538 C C . GLY A 1 75 ? -4.48 -30.766 2.619 1 97.81 75 GLY A C 1
ATOM 539 O O . GLY A 1 75 ? -3.82 -31.797 2.438 1 97.81 75 GLY A O 1
ATOM 540 N N . VAL A 1 76 ? -3.971 -29.609 2.332 1 98.56 76 VAL A N 1
ATOM 541 C CA . VAL A 1 76 ? -2.6 -29.469 1.852 1 98.56 76 VAL A CA 1
ATOM 542 C C . VAL A 1 76 ? -1.621 -29.75 2.986 1 98.56 76 VAL A C 1
ATOM 544 O O . VAL A 1 76 ? -1.772 -29.234 4.094 1 98.56 76 VAL A O 1
ATOM 547 N N . ASN A 1 77 ? -0.666 -30.656 2.729 1 98.31 77 ASN A N 1
ATOM 548 C CA . ASN A 1 77 ? 0.397 -30.922 3.695 1 98.31 77 ASN A CA 1
ATOM 549 C C . ASN A 1 77 ? 1.362 -29.734 3.793 1 98.31 77 ASN A C 1
ATOM 551 O O . ASN A 1 77 ? 2.096 -29.453 2.846 1 98.31 77 ASN A O 1
ATOM 555 N N . THR A 1 78 ? 1.383 -29.094 4.957 1 98.06 78 THR A N 1
ATOM 556 C CA . THR A 1 78 ? 2.18 -27.875 5.102 1 98.06 78 THR A CA 1
ATOM 557 C C . THR A 1 78 ? 3.391 -28.125 5.996 1 98.06 78 THR A C 1
ATOM 559 O O . THR A 1 78 ? 3.984 -27.188 6.523 1 98.06 78 THR A O 1
ATOM 562 N N . ARG A 1 79 ? 3.803 -29.344 6.184 1 96.69 79 ARG A N 1
ATOM 563 C CA . ARG A 1 79 ? 4.91 -29.703 7.066 1 96.69 79 ARG A CA 1
ATOM 564 C C . ARG A 1 79 ? 6.215 -29.062 6.586 1 96.69 79 ARG A C 1
ATOM 566 O O . ARG A 1 79 ? 7.102 -28.766 7.391 1 96.69 79 ARG A O 1
ATOM 573 N N . ALA A 1 80 ? 6.328 -28.828 5.32 1 97.81 80 ALA A N 1
ATOM 574 C CA . ALA A 1 80 ? 7.559 -28.297 4.742 1 97.81 80 ALA A CA 1
ATOM 575 C C . ALA A 1 80 ? 7.535 -26.766 4.707 1 97.81 80 ALA A C 1
ATOM 577 O O . ALA A 1 80 ? 8.469 -26.141 4.211 1 97.81 80 ALA A O 1
ATOM 578 N N . VAL A 1 81 ? 6.488 -26.125 5.191 1 98.5 81 VAL A N 1
ATOM 579 C CA . VAL A 1 81 ? 6.473 -24.672 5.316 1 98.5 81 VAL A CA 1
ATOM 580 C C . VAL A 1 81 ? 7.215 -24.266 6.582 1 98.5 81 VAL A C 1
ATOM 582 O O . VAL A 1 81 ? 6.871 -24.688 7.684 1 98.5 81 VAL A O 1
ATOM 585 N N . LYS A 1 82 ? 8.219 -23.469 6.398 1 98.12 82 LYS A N 1
ATOM 586 C CA . LYS A 1 82 ? 9.062 -23.031 7.512 1 98.12 82 LYS A CA 1
ATOM 587 C C . LYS A 1 82 ? 8.492 -21.781 8.18 1 98.12 82 LYS A C 1
ATOM 589 O O . LYS A 1 82 ? 8.195 -20.797 7.5 1 98.12 82 LYS A O 1
ATOM 594 N N . VAL A 1 83 ? 8.32 -21.859 9.477 1 97.81 83 VAL A N 1
ATOM 595 C CA . VAL A 1 83 ? 7.957 -20.672 10.242 1 97.81 83 VAL A CA 1
ATOM 596 C C . VAL A 1 83 ? 9.219 -19.969 10.742 1 97.81 83 VAL A C 1
ATOM 598 O O . VAL A 1 83 ? 9.977 -20.531 11.531 1 97.81 83 VAL A O 1
ATOM 601 N N . ARG A 1 84 ? 9.445 -18.812 10.188 1 97.31 84 ARG A N 1
ATOM 602 C CA . ARG A 1 84 ? 10.664 -18.078 10.508 1 97.31 84 ARG A CA 1
ATOM 603 C C . ARG A 1 84 ? 10.422 -17.078 11.633 1 97.31 84 ARG A C 1
ATOM 605 O O . ARG A 1 84 ? 9.664 -16.125 11.477 1 97.31 84 ARG A O 1
ATOM 612 N N . GLU A 1 85 ? 11.164 -17.234 12.68 1 93.25 85 GLU A N 1
ATOM 613 C CA . GLU A 1 85 ? 11.07 -16.328 13.812 1 93.25 85 GLU A CA 1
ATOM 614 C C . GLU A 1 85 ? 11.75 -14.992 13.5 1 93.25 85 GLU A C 1
ATOM 616 O O . GLU A 1 85 ? 12.805 -14.961 12.867 1 93.25 85 GLU A O 1
ATOM 621 N N . GLY A 1 86 ? 11.148 -13.938 13.969 1 91.75 86 GLY A N 1
ATOM 622 C CA . GLY A 1 86 ? 11.734 -12.617 13.797 1 91.75 86 GLY A CA 1
ATOM 623 C C . GLY A 1 86 ? 11.469 -12.016 12.438 1 91.75 86 GLY A C 1
ATOM 624 O O . GLY A 1 86 ? 11.922 -10.914 12.133 1 91.75 86 GLY A O 1
ATOM 625 N N . ARG A 1 87 ? 10.812 -12.789 11.562 1 92.06 87 ARG A N 1
ATOM 626 C CA . ARG A 1 87 ? 10.43 -12.289 10.25 1 92.06 87 ARG A CA 1
ATOM 627 C C . ARG A 1 87 ? 8.914 -12.195 10.125 1 92.06 87 ARG A C 1
ATOM 629 O O . ARG A 1 87 ? 8.18 -12.938 10.781 1 92.06 87 ARG A O 1
ATOM 636 N N . GLY A 1 88 ? 8.477 -11.227 9.391 1 94.81 88 GLY A N 1
ATOM 637 C CA . GLY A 1 88 ? 7.059 -11.172 9.078 1 94.81 88 GLY A CA 1
ATOM 638 C C . GLY A 1 88 ? 6.672 -12.07 7.922 1 94.81 88 GLY A C 1
ATOM 639 O O . GLY A 1 88 ? 7.527 -12.484 7.141 1 94.81 88 GLY A O 1
ATOM 640 N N . THR A 1 89 ? 5.422 -12.414 7.863 1 97.62 89 THR A N 1
ATOM 641 C CA . THR A 1 89 ? 4.883 -13.102 6.695 1 97.62 89 THR A CA 1
ATOM 642 C C . THR A 1 89 ? 4.832 -12.164 5.488 1 97.62 89 THR A C 1
ATOM 644 O O . THR A 1 89 ? 4.598 -10.969 5.637 1 97.62 89 THR A O 1
ATOM 647 N N . GLY A 1 90 ? 5.16 -12.75 4.316 1 97.5 90 GLY A N 1
ATOM 648 C CA . GLY A 1 90 ? 5.051 -11.961 3.098 1 97.5 90 GLY A CA 1
ATOM 649 C C . GLY A 1 90 ? 3.686 -11.32 2.922 1 97.5 90 GLY A C 1
ATOM 650 O O . GLY A 1 90 ? 2.672 -11.891 3.332 1 97.5 90 GLY A O 1
ATOM 651 N N . LYS A 1 91 ? 3.645 -10.094 2.338 1 96.81 91 LYS A N 1
ATOM 652 C CA . LYS A 1 91 ? 2.414 -9.336 2.119 1 96.81 91 LYS A CA 1
ATOM 653 C C . LYS A 1 91 ? 2.354 -8.789 0.697 1 96.81 91 LYS A C 1
ATOM 655 O O . LYS A 1 91 ? 3.385 -8.461 0.108 1 96.81 91 LYS A O 1
ATOM 660 N N . VAL A 1 92 ? 1.167 -8.766 0.161 1 96.19 92 VAL A N 1
ATOM 661 C CA . VAL A 1 92 ? 0.906 -8.008 -1.063 1 96.19 92 VAL A CA 1
ATOM 662 C C . VAL A 1 92 ? -0.1 -6.898 -0.782 1 96.19 92 VAL A C 1
ATOM 664 O O . VAL A 1 92 ? -1.227 -7.164 -0.356 1 96.19 92 VAL A O 1
ATOM 667 N N . PHE A 1 93 ? 0.332 -5.672 -0.913 1 95.62 93 PHE A N 1
ATOM 668 C CA . PHE A 1 93 ? -0.584 -4.539 -0.89 1 95.62 93 PHE A CA 1
ATOM 669 C C . PHE A 1 93 ? -1.139 -4.262 -2.281 1 95.62 93 PHE A C 1
ATOM 671 O O . PHE A 1 93 ? -0.417 -3.787 -3.16 1 95.62 93 PHE A O 1
ATOM 678 N N . ALA A 1 94 ? -2.393 -4.57 -2.402 1 93.81 94 ALA A N 1
ATOM 679 C CA . ALA A 1 94 ? -3.047 -4.43 -3.701 1 93.81 94 ALA A CA 1
ATOM 680 C C . ALA A 1 94 ? -4.031 -3.266 -3.695 1 93.81 94 ALA A C 1
ATOM 682 O O . ALA A 1 94 ? -5 -3.268 -2.936 1 93.81 94 ALA A O 1
ATOM 683 N N . PHE A 1 95 ? -3.762 -2.281 -4.469 1 93.88 95 PHE A N 1
ATOM 684 C CA . PHE A 1 95 ? -4.664 -1.149 -4.648 1 93.88 95 PHE A CA 1
ATOM 685 C C . PHE A 1 95 ? -5.406 -1.25 -5.977 1 93.88 95 PHE A C 1
ATOM 687 O O . PHE A 1 95 ? -4.781 -1.375 -7.031 1 93.88 95 PHE A O 1
ATOM 694 N N . VAL A 1 96 ? -6.727 -1.22 -5.977 1 90.69 96 VAL A N 1
ATOM 695 C CA . VAL A 1 96 ? -7.547 -1.419 -7.168 1 90.69 96 VAL A CA 1
ATOM 696 C C . VAL A 1 96 ? -8.406 -0.18 -7.418 1 90.69 96 VAL A C 1
ATOM 698 O O . VAL A 1 96 ? -9.07 0.314 -6.508 1 90.69 96 VAL A O 1
ATOM 701 N N . ASP A 1 97 ? -8.398 0.314 -8.625 1 91 97 ASP A N 1
ATOM 702 C CA . ASP A 1 97 ? -9.234 1.464 -8.961 1 91 97 ASP A CA 1
ATOM 703 C C . ASP A 1 97 ? -10.57 1.021 -9.547 1 91 97 ASP A C 1
ATOM 705 O O . ASP A 1 97 ? -10.805 -0.175 -9.734 1 91 97 ASP A O 1
ATOM 709 N N . PRO A 1 98 ? -11.531 1.962 -9.828 1 87.31 98 PRO A N 1
ATOM 710 C CA . PRO A 1 98 ? -12.867 1.583 -10.297 1 87.31 98 PRO A CA 1
ATOM 711 C C . PRO A 1 98 ? -12.844 0.937 -11.68 1 87.31 98 PRO A C 1
ATOM 713 O O . PRO A 1 98 ? -13.805 0.269 -12.062 1 87.31 98 PRO A O 1
ATOM 716 N N . LYS A 1 99 ? -11.805 1.126 -12.461 1 83.88 99 LYS A N 1
ATOM 717 C CA . LYS A 1 99 ? -11.688 0.541 -13.789 1 83.88 99 LYS A CA 1
ATOM 718 C C . LYS A 1 99 ? -11.117 -0.875 -13.719 1 83.88 99 LYS A C 1
ATOM 720 O O . LYS A 1 99 ? -11.016 -1.559 -14.742 1 83.88 99 LYS A O 1
ATOM 725 N N . GLY A 1 100 ? -10.695 -1.26 -12.5 1 78.38 100 GLY A N 1
ATOM 726 C CA . GLY A 1 100 ? -10.211 -2.617 -12.32 1 78.38 100 GLY A CA 1
ATOM 727 C C . GLY A 1 100 ? -8.695 -2.727 -12.43 1 78.38 100 GLY A C 1
ATOM 728 O O . GLY A 1 100 ? -8.141 -3.82 -12.32 1 78.38 100 GLY A O 1
ATOM 729 N N . ARG A 1 101 ? -8.078 -1.552 -12.727 1 85.5 101 ARG A N 1
ATOM 730 C CA . ARG A 1 101 ? -6.621 -1.57 -12.734 1 85.5 101 ARG A CA 1
ATOM 731 C C . ARG A 1 101 ? -6.066 -1.795 -11.336 1 85.5 101 ARG A C 1
ATOM 733 O O . ARG A 1 101 ? -6.672 -1.369 -10.344 1 85.5 101 ARG A O 1
ATOM 740 N N . ARG A 1 102 ? -4.801 -2.482 -11.266 1 88 102 ARG A N 1
ATOM 741 C CA . ARG A 1 102 ? -4.262 -2.869 -9.969 1 88 102 ARG A CA 1
ATOM 742 C C . ARG A 1 102 ? -2.801 -2.453 -9.836 1 88 102 ARG A C 1
ATOM 744 O O . ARG A 1 102 ? -2.002 -2.674 -10.75 1 88 102 ARG A O 1
ATOM 751 N N . ALA A 1 103 ? -2.469 -1.789 -8.75 1 92.88 103 ALA A N 1
ATOM 752 C CA . ALA A 1 103 ? -1.089 -1.593 -8.312 1 92.88 103 ALA A CA 1
ATOM 753 C C . ALA A 1 103 ? -0.734 -2.543 -7.172 1 92.88 103 ALA A C 1
ATOM 755 O O . ALA A 1 103 ? -1.323 -2.473 -6.09 1 92.88 103 ALA A O 1
ATOM 756 N N . LEU A 1 104 ? 0.194 -3.473 -7.484 1 92.5 104 LEU A N 1
ATOM 757 C CA . LEU A 1 104 ? 0.576 -4.477 -6.5 1 92.5 104 LEU A CA 1
ATOM 758 C C . LEU A 1 104 ? 1.977 -4.203 -5.961 1 92.5 104 LEU A C 1
ATOM 760 O O . LEU A 1 104 ? 2.936 -4.117 -6.73 1 92.5 104 LEU A O 1
ATOM 764 N N . TYR A 1 105 ? 2.072 -4.023 -4.664 1 95.19 105 TYR A N 1
ATOM 765 C CA . TYR A 1 105 ? 3.352 -3.898 -3.975 1 95.19 105 TYR A CA 1
ATOM 766 C C . TYR A 1 105 ? 3.619 -5.113 -3.096 1 95.19 105 TYR A C 1
ATOM 768 O O . TYR A 1 105 ? 2.93 -5.324 -2.094 1 95.19 105 TYR A O 1
ATOM 776 N N . VAL A 1 106 ? 4.641 -5.871 -3.424 1 96 106 VAL A N 1
ATOM 777 C CA . VAL A 1 106 ? 4.922 -7.152 -2.781 1 96 106 VAL A CA 1
ATOM 778 C C . VAL A 1 106 ? 6.059 -6.988 -1.774 1 96 106 VAL A C 1
ATOM 780 O O . VAL A 1 106 ? 7.172 -6.605 -2.143 1 96 106 VAL A O 1
ATOM 783 N N . SER A 1 107 ? 5.781 -7.242 -0.565 1 96 107 SER A N 1
ATOM 784 C CA . SER A 1 107 ? 6.785 -7.332 0.487 1 96 107 SER A CA 1
ATOM 785 C C . SER A 1 107 ? 7.121 -8.789 0.808 1 96 107 SER A C 1
ATOM 787 O O . SER A 1 107 ? 6.371 -9.461 1.515 1 96 107 SER A O 1
ATOM 789 N N . PRO A 1 108 ? 8.258 -9.266 0.442 1 96.19 108 PRO A N 1
ATOM 790 C CA . PRO A 1 108 ? 8.523 -10.703 0.49 1 96.19 108 PRO A CA 1
ATOM 791 C C . PRO A 1 108 ? 8.688 -11.227 1.915 1 96.19 108 PRO A C 1
ATOM 793 O O . PRO A 1 108 ? 8.273 -12.344 2.217 1 96.19 108 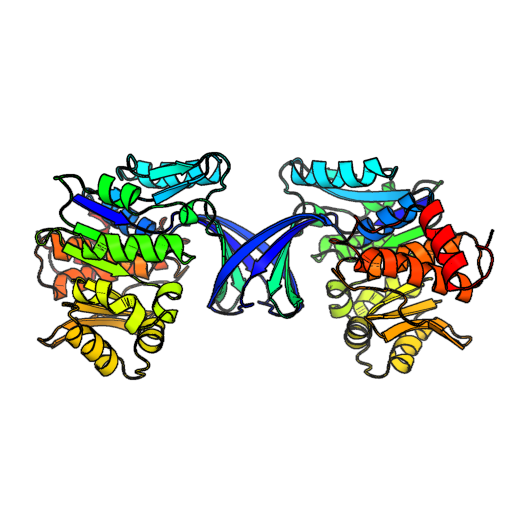PRO A O 1
ATOM 796 N N . ASP A 1 109 ? 9.484 -10.469 2.812 1 95 109 ASP A N 1
ATOM 797 C CA . ASP A 1 109 ? 9.672 -10.812 4.219 1 95 109 ASP A CA 1
ATOM 798 C C . ASP A 1 109 ? 10.203 -12.234 4.371 1 95 109 ASP A C 1
ATOM 800 O O . ASP A 1 109 ? 11.258 -12.57 3.836 1 95 109 ASP A O 1
ATOM 804 N N . ALA A 1 110 ? 9.43 -13.156 5.023 1 97.25 110 ALA A N 1
ATOM 805 C CA . ALA A 1 110 ? 9.898 -14.508 5.309 1 97.25 110 ALA A CA 1
ATOM 806 C C . ALA A 1 110 ? 10.25 -15.25 4.02 1 97.25 110 ALA A C 1
ATOM 808 O O . ALA A 1 110 ? 11.133 -16.109 4.008 1 97.25 110 ALA A O 1
ATOM 809 N N . ASN A 1 111 ? 9.57 -14.953 2.943 1 97.75 111 ASN A N 1
ATOM 810 C CA . ASN A 1 111 ? 9.82 -15.617 1.666 1 97.75 111 ASN A CA 1
ATOM 811 C C . ASN A 1 111 ? 11.273 -15.461 1.23 1 97.75 111 ASN A C 1
ATOM 813 O O . ASN A 1 111 ? 11.82 -16.328 0.544 1 97.75 111 ASN A O 1
ATOM 817 N N . LEU A 1 112 ? 11.945 -14.391 1.648 1 96.12 112 LEU A N 1
ATOM 818 C CA . LEU A 1 112 ? 13.328 -14.109 1.264 1 96.12 112 LEU A CA 1
ATOM 819 C C . LEU A 1 112 ? 14.281 -15.133 1.873 1 96.12 112 LEU A C 1
ATOM 821 O O . LEU A 1 112 ? 15.414 -15.281 1.413 1 96.12 112 LEU A O 1
ATOM 825 N N . THR A 1 113 ? 13.805 -15.812 2.848 1 96.44 113 THR A N 1
ATOM 826 C CA . THR A 1 113 ? 14.703 -16.656 3.639 1 96.44 113 THR A CA 1
ATOM 827 C C . THR A 1 113 ? 14.672 -18.094 3.143 1 96.44 113 THR A C 1
ATOM 829 O O . THR A 1 113 ? 15.43 -18.938 3.625 1 96.44 113 THR A O 1
ATOM 832 N N . LEU A 1 114 ? 13.781 -18.406 2.271 1 97 114 LEU A N 1
ATOM 833 C CA . LEU A 1 114 ? 13.672 -19.781 1.796 1 97 114 LEU A CA 1
ATOM 834 C C . LEU A 1 114 ? 14.938 -20.203 1.05 1 97 114 LEU A C 1
ATOM 836 O O . LEU A 1 114 ? 15.398 -19.5 0.155 1 97 114 LEU A O 1
ATOM 840 N N . THR A 1 115 ? 15.5 -21.359 1.377 1 97.62 115 THR A N 1
ATOM 841 C CA . THR A 1 115 ? 16.766 -21.812 0.824 1 97.62 115 THR A CA 1
ATOM 842 C C . THR A 1 115 ? 16.578 -23.031 -0.059 1 97.62 115 THR A C 1
ATOM 844 O O . THR A 1 115 ? 15.508 -23.656 -0.046 1 97.62 115 THR A O 1
ATOM 847 N N . LEU A 1 116 ? 17.641 -23.344 -0.811 1 98.06 116 LEU A N 1
ATOM 848 C CA . LEU A 1 116 ? 17.656 -24.562 -1.607 1 98.06 116 LEU A CA 1
ATOM 849 C C . LEU A 1 116 ? 17.453 -25.781 -0.728 1 98.06 116 LEU A C 1
ATOM 851 O O . LEU A 1 116 ? 16.703 -26.703 -1.095 1 98.06 116 LEU A O 1
ATOM 855 N N . ASP A 1 117 ? 18.062 -25.781 0.431 1 98.12 117 ASP A N 1
ATOM 856 C CA . ASP A 1 117 ? 17.938 -26.922 1.336 1 98.12 117 ASP A CA 1
ATOM 857 C C . ASP A 1 117 ? 16.484 -27.094 1.791 1 98.12 117 ASP A C 1
ATOM 859 O O . ASP A 1 117 ? 16 -28.234 1.891 1 98.12 117 ASP A O 1
ATOM 863 N N . ASP A 1 118 ? 15.836 -26.016 2.113 1 98.06 118 ASP A N 1
ATOM 864 C CA . ASP A 1 118 ? 14.422 -26.078 2.48 1 98.06 118 ASP A CA 1
ATOM 865 C C . ASP A 1 118 ? 13.602 -26.766 1.388 1 98.06 118 ASP A C 1
ATOM 867 O O . ASP A 1 118 ? 12.758 -27.609 1.679 1 98.06 118 ASP A O 1
ATOM 871 N N . MET A 1 119 ? 13.852 -26.406 0.14 1 98.25 119 MET A N 1
ATOM 872 C CA . MET A 1 119 ? 13.109 -26.922 -1.005 1 98.25 119 MET A CA 1
ATOM 873 C C . MET A 1 119 ? 13.43 -28.391 -1.255 1 98.25 119 MET A C 1
ATOM 875 O O . MET A 1 119 ? 12.531 -29.188 -1.488 1 98.25 119 MET A O 1
ATOM 879 N N . LEU A 1 120 ? 14.711 -28.719 -1.151 1 97.88 120 LEU A N 1
ATOM 880 C CA . LEU A 1 120 ? 15.133 -30.094 -1.405 1 97.88 120 LEU A CA 1
ATOM 881 C C . LEU A 1 120 ? 14.586 -31.031 -0.337 1 97.88 120 LEU A C 1
ATOM 883 O O . LEU A 1 120 ? 14.227 -32.156 -0.636 1 97.88 120 LEU A O 1
ATOM 887 N N . GLU A 1 121 ? 14.508 -30.547 0.864 1 97.31 121 GLU A N 1
ATOM 888 C CA . GLU A 1 121 ? 13.992 -31.344 1.967 1 97.31 121 GLU A CA 1
ATOM 889 C C . GLU A 1 121 ? 12.516 -31.672 1.769 1 97.31 121 GLU A C 1
ATOM 891 O O . GLU A 1 121 ? 12.016 -32.688 2.279 1 97.31 121 GLU A O 1
ATOM 896 N N . ALA A 1 122 ? 11.859 -30.906 1.051 1 97.31 122 ALA A N 1
ATOM 897 C CA . ALA A 1 122 ? 10.422 -31.062 0.84 1 97.31 122 ALA A CA 1
ATOM 898 C C . ALA A 1 122 ? 10.141 -32.125 -0.232 1 97.31 122 ALA A C 1
ATOM 900 O O . ALA A 1 122 ? 9.008 -32.594 -0.36 1 97.31 122 ALA A O 1
ATOM 901 N N . LEU A 1 123 ? 11.172 -32.438 -0.979 1 95.75 123 LEU A N 1
ATOM 902 C CA . LEU A 1 123 ? 11.031 -33.438 -2.023 1 95.75 123 LEU A CA 1
ATOM 903 C C . LEU A 1 123 ? 11.031 -34.844 -1.428 1 95.75 123 LEU A C 1
ATOM 905 O O . LEU A 1 123 ? 12.031 -35.562 -1.5 1 95.75 123 LEU A O 1
ATOM 909 N N . THR A 1 124 ? 9.898 -35.344 -0.97 1 94.69 124 THR A N 1
ATOM 910 C CA . THR A 1 124 ? 9.75 -36.688 -0.435 1 94.69 124 THR A CA 1
ATOM 911 C C . THR A 1 124 ? 9.516 -37.688 -1.559 1 94.69 124 THR A C 1
ATOM 913 O O . THR A 1 124 ? 9.211 -37.312 -2.691 1 94.69 124 THR A O 1
ATOM 916 N N . PRO A 1 125 ? 9.562 -38.969 -1.314 1 94.5 125 PRO A N 1
ATOM 917 C CA . PRO A 1 125 ? 9.344 -40 -2.34 1 94.5 125 PRO A CA 1
ATOM 918 C C . PRO A 1 125 ? 7.926 -39.969 -2.906 1 94.5 125 PRO A C 1
ATOM 920 O O . PRO A 1 125 ? 7.691 -40.469 -4.008 1 94.5 125 PRO A O 1
ATOM 923 N N . GLU A 1 126 ? 7.047 -39.375 -2.184 1 96.06 126 GLU A N 1
ATOM 924 C CA . GLU A 1 126 ? 5.652 -39.344 -2.617 1 96.06 126 GLU A CA 1
ATOM 925 C C . GLU A 1 126 ? 5.43 -38.25 -3.66 1 96.06 126 GLU A C 1
ATOM 927 O O . GLU A 1 126 ? 4.406 -38.25 -4.348 1 96.06 126 GLU A O 1
ATOM 932 N N . VAL A 1 127 ? 6.34 -37.344 -3.787 1 97.81 127 VAL A N 1
ATOM 933 C CA . VAL A 1 127 ? 6.184 -36.25 -4.715 1 97.81 127 VAL A CA 1
ATOM 934 C C . VAL A 1 127 ? 6.449 -36.719 -6.141 1 97.81 127 VAL A C 1
ATOM 936 O O . VAL A 1 127 ? 7.52 -37.25 -6.438 1 97.81 127 VAL A O 1
ATOM 939 N N . ARG A 1 128 ? 5.488 -36.438 -7 1 97.75 128 ARG A N 1
ATOM 940 C CA . ARG A 1 128 ? 5.625 -36.875 -8.398 1 97.75 128 ARG A CA 1
ATOM 941 C C . ARG A 1 128 ? 5.602 -35.656 -9.32 1 97.75 128 ARG A C 1
ATOM 943 O O . ARG A 1 128 ? 5.973 -35.75 -10.492 1 97.75 128 ARG A O 1
ATOM 950 N N . TRP A 1 129 ? 5.227 -34.594 -8.789 1 98.75 129 TRP A N 1
ATOM 951 C CA . TRP A 1 129 ? 5.094 -33.375 -9.578 1 98.75 129 TRP A CA 1
ATOM 952 C C . TRP A 1 129 ? 5.383 -32.156 -8.734 1 98.75 129 TRP A C 1
ATOM 954 O O . TRP A 1 129 ? 5.008 -32.094 -7.559 1 98.75 129 TRP A O 1
ATOM 964 N N . VAL A 1 130 ? 6.098 -31.141 -9.289 1 98.88 130 VAL A N 1
ATOM 965 C CA . VAL A 1 130 ? 6.367 -29.875 -8.625 1 98.88 130 VAL A CA 1
ATOM 966 C C . VAL A 1 130 ? 5.773 -28.719 -9.438 1 98.88 130 VAL A C 1
ATOM 968 O O . VAL A 1 130 ? 5.906 -28.688 -10.664 1 98.88 130 VAL A O 1
ATOM 971 N N . HIS A 1 131 ? 5.039 -27.844 -8.82 1 98.94 131 HIS A N 1
ATOM 972 C CA . HIS A 1 131 ? 4.527 -26.625 -9.43 1 98.94 131 HIS A CA 1
ATOM 973 C C . HIS A 1 131 ? 5.137 -25.375 -8.781 1 98.94 131 HIS A C 1
ATOM 975 O O . HIS A 1 131 ? 5.012 -25.188 -7.574 1 98.94 131 HIS A O 1
ATOM 981 N N . CYS A 1 132 ? 5.746 -24.484 -9.57 1 98.81 132 CYS A N 1
ATOM 982 C CA . CYS A 1 132 ? 6.422 -23.312 -9.039 1 98.81 132 CYS A CA 1
ATOM 983 C C . CYS A 1 132 ? 5.805 -22.031 -9.586 1 98.81 132 CYS A C 1
ATOM 985 O O . CYS A 1 132 ? 5.336 -22 -10.727 1 98.81 132 CYS A O 1
ATOM 987 N N . SER A 1 133 ? 5.758 -21.016 -8.789 1 98.12 133 SER A N 1
ATOM 988 C CA . SER A 1 133 ? 5.535 -19.625 -9.188 1 98.12 133 SER A CA 1
ATOM 989 C C . SER A 1 133 ? 6.617 -18.719 -8.625 1 98.12 133 SER A C 1
ATOM 991 O O . SER A 1 133 ? 7.574 -19.188 -8 1 98.12 133 SER A O 1
ATOM 993 N N . SER A 1 134 ? 6.469 -17.469 -8.812 1 95.75 134 SER A N 1
ATOM 994 C CA . SER A 1 134 ? 7.559 -16.516 -8.602 1 95.75 134 SER A CA 1
ATOM 995 C C . SER A 1 134 ? 7.699 -16.156 -7.129 1 95.75 134 SER A C 1
ATOM 997 O O . SER A 1 134 ? 6.754 -16.297 -6.355 1 95.75 134 SER A O 1
ATOM 999 N N . PHE A 1 135 ? 8.914 -15.844 -6.746 1 94.5 135 PHE A N 1
ATOM 1000 C CA . PHE A 1 135 ? 9.273 -15.117 -5.535 1 94.5 135 PHE A CA 1
ATOM 1001 C C . PHE A 1 135 ? 9.688 -13.688 -5.863 1 94.5 135 PHE A C 1
ATOM 1003 O O . PHE A 1 135 ? 10.148 -13.406 -6.969 1 94.5 135 PHE A O 1
ATOM 1010 N N . ALA A 1 136 ? 9.422 -12.852 -4.91 1 90.75 136 ALA A N 1
ATOM 1011 C CA . ALA A 1 136 ? 10.062 -11.539 -4.98 1 90.75 136 ALA A CA 1
ATOM 1012 C C . ALA A 1 136 ? 11.438 -11.562 -4.316 1 90.75 136 ALA A C 1
ATOM 1014 O O . ALA A 1 136 ? 11.57 -11.984 -3.164 1 90.75 136 ALA A O 1
ATOM 1015 N N . GLY A 1 137 ? 12.477 -11.172 -5.086 1 90.69 137 GLY A N 1
ATOM 1016 C CA . GLY A 1 137 ? 13.828 -11.125 -4.559 1 90.69 137 GLY A CA 1
ATOM 1017 C C . GLY A 1 137 ? 14.75 -12.148 -5.207 1 90.69 137 GLY A C 1
ATOM 1018 O O . GLY A 1 137 ? 14.305 -13.227 -5.609 1 90.69 137 GLY A O 1
ATOM 1019 N N . ASP A 1 138 ? 16.031 -11.93 -5.152 1 93.56 138 ASP A N 1
ATOM 1020 C CA . ASP A 1 138 ? 17.016 -12.742 -5.867 1 93.56 138 ASP A CA 1
ATOM 1021 C C . ASP A 1 138 ? 17.312 -14.031 -5.109 1 93.56 138 ASP A C 1
ATOM 1023 O O . ASP A 1 138 ? 17.406 -15.102 -5.715 1 93.56 138 ASP A O 1
ATOM 1027 N N . PRO A 1 139 ? 17.359 -14 -3.793 1 95.12 139 PRO A N 1
ATOM 1028 C CA . PRO A 1 139 ? 17.781 -15.211 -3.09 1 95.12 139 PRO A CA 1
ATOM 1029 C C . PRO A 1 139 ? 16.812 -16.375 -3.281 1 95.12 139 PRO A C 1
ATOM 1031 O O . PRO A 1 139 ? 17.234 -17.469 -3.682 1 95.12 139 PRO A O 1
ATOM 1034 N N . PRO A 1 140 ? 15.602 -16.156 -3.057 1 96.31 140 PRO A N 1
ATOM 1035 C CA . PRO A 1 140 ? 14.711 -17.297 -3.277 1 96.31 140 PRO A CA 1
ATOM 1036 C C . PRO A 1 140 ? 14.594 -17.688 -4.75 1 96.31 140 PRO A C 1
ATOM 1038 O O . PRO A 1 140 ? 14.367 -18.844 -5.074 1 96.31 140 PRO A O 1
ATOM 1041 N N . PHE A 1 141 ? 14.742 -16.734 -5.688 1 96.94 141 PHE A N 1
ATOM 1042 C CA . PHE A 1 141 ? 14.75 -17.031 -7.113 1 96.94 141 PHE A CA 1
ATOM 1043 C C . PHE A 1 141 ? 15.891 -17.984 -7.457 1 96.94 141 PHE A C 1
ATOM 1045 O O . PHE A 1 141 ? 15.688 -19 -8.133 1 96.94 141 PHE A O 1
ATOM 1052 N N . GLU A 1 142 ? 17.062 -17.609 -6.98 1 97.62 142 GLU A N 1
ATOM 1053 C CA . GLU A 1 142 ? 18.234 -18.438 -7.25 1 97.62 142 GLU A CA 1
ATOM 1054 C C . GLU A 1 142 ? 18.078 -19.828 -6.641 1 97.62 142 GLU A C 1
ATOM 1056 O O . GLU A 1 142 ? 18.453 -20.812 -7.266 1 97.62 142 GLU A O 1
ATOM 1061 N N . ALA A 1 143 ? 17.547 -19.891 -5.445 1 97.94 143 ALA A N 1
ATOM 1062 C CA . ALA A 1 143 ? 17.297 -21.172 -4.789 1 97.94 143 ALA A CA 1
ATOM 1063 C C . ALA A 1 143 ? 16.312 -22.016 -5.598 1 97.94 143 ALA A C 1
ATOM 1065 O O . ALA A 1 143 ? 16.531 -23.219 -5.77 1 97.94 143 ALA A O 1
ATOM 1066 N N . GLN A 1 144 ? 15.289 -21.406 -6.074 1 98.12 144 GLN A N 1
ATOM 1067 C CA . GLN A 1 144 ? 14.266 -22.109 -6.836 1 98.12 144 GLN A CA 1
ATOM 1068 C C . GLN A 1 144 ? 14.812 -22.609 -8.164 1 98.12 144 GLN A C 1
ATOM 1070 O O . GLN A 1 144 ? 14.516 -23.734 -8.586 1 98.12 144 GLN A O 1
ATOM 1075 N N . ARG A 1 145 ? 15.555 -21.734 -8.844 1 97.81 145 ARG A N 1
ATOM 1076 C CA . ARG A 1 145 ? 16.188 -22.125 -10.102 1 97.81 145 ARG A CA 1
ATOM 1077 C C . ARG A 1 145 ? 17.062 -23.359 -9.922 1 97.81 145 ARG A C 1
ATOM 1079 O O . ARG A 1 145 ? 16.984 -24.297 -10.719 1 97.81 145 ARG A O 1
ATOM 1086 N N . GLU A 1 146 ? 17.844 -23.359 -8.922 1 97.88 146 GLU A N 1
ATOM 1087 C CA . GLU A 1 146 ? 18.703 -24.516 -8.625 1 97.88 146 GLU A CA 1
ATOM 1088 C C . GLU A 1 146 ? 17.875 -25.719 -8.219 1 97.88 146 GLU A C 1
ATOM 1090 O O . GLU A 1 146 ? 18.172 -26.859 -8.609 1 97.88 146 GLU A O 1
ATOM 1095 N N . PHE A 1 147 ? 16.891 -25.516 -7.422 1 98.12 147 PHE A N 1
ATOM 1096 C CA . PHE A 1 147 ? 15.984 -26.578 -6.992 1 98.12 147 PHE A CA 1
ATOM 1097 C C . PHE A 1 147 ? 15.391 -27.297 -8.195 1 98.12 147 PHE A C 1
ATOM 1099 O O . PHE A 1 147 ? 15.438 -28.531 -8.266 1 98.12 147 PHE A O 1
ATOM 1106 N N . VAL A 1 148 ? 14.898 -26.531 -9.172 1 98.12 148 VAL A N 1
ATOM 1107 C CA . VAL A 1 148 ? 14.281 -27.094 -10.367 1 98.12 148 VAL A CA 1
ATOM 1108 C C . VAL A 1 148 ? 15.312 -27.875 -11.164 1 98.12 148 VAL A C 1
ATOM 1110 O O . VAL A 1 148 ? 15.016 -28.953 -11.703 1 98.12 148 VAL A O 1
ATOM 1113 N N . SER A 1 149 ? 16.516 -27.375 -11.219 1 96.25 149 SER A N 1
ATOM 1114 C CA . SER A 1 149 ? 17.578 -28.031 -11.969 1 96.25 149 SER A CA 1
ATOM 1115 C C . SER A 1 149 ? 17.953 -29.375 -11.328 1 96.25 149 SER A C 1
ATOM 1117 O O . SER A 1 149 ? 18.484 -30.266 -12 1 96.25 149 SER A O 1
ATOM 1119 N N . ARG A 1 150 ? 17.641 -29.562 -10.109 1 96.44 150 ARG A N 1
ATOM 1120 C CA . ARG A 1 150 ? 18.031 -30.766 -9.383 1 96.44 150 ARG A CA 1
ATOM 1121 C C . ARG A 1 150 ? 16.875 -31.75 -9.258 1 96.44 150 ARG A C 1
ATOM 1123 O O . ARG A 1 150 ? 17.016 -32.812 -8.656 1 96.44 150 ARG A O 1
ATOM 1130 N N . LEU A 1 151 ? 15.789 -31.406 -9.758 1 97.19 151 LEU A N 1
ATOM 1131 C CA . LEU A 1 151 ? 14.648 -32.312 -9.695 1 97.19 151 LEU A CA 1
ATOM 1132 C C . LEU A 1 151 ? 14.977 -33.656 -10.367 1 97.19 151 LEU A C 1
ATOM 1134 O O . LEU A 1 151 ? 15.562 -33.656 -11.453 1 97.19 151 LEU A O 1
ATOM 1138 N N . PRO A 1 152 ? 14.594 -34.75 -9.75 1 96.31 152 PRO A N 1
ATOM 1139 C CA . PRO A 1 152 ? 14.727 -36.031 -10.445 1 96.31 152 PRO A CA 1
ATOM 1140 C C . PRO A 1 152 ? 13.961 -36.062 -11.766 1 96.31 152 PRO A C 1
ATOM 1142 O O . PRO A 1 152 ? 12.898 -35.438 -11.883 1 96.31 152 PRO A O 1
ATOM 1145 N N . GLU A 1 153 ? 14.406 -36.875 -12.695 1 94 153 GLU A N 1
ATOM 1146 C CA . GLU A 1 153 ? 13.828 -36.938 -14.039 1 94 153 GLU A CA 1
ATOM 1147 C C . GLU A 1 153 ? 12.383 -37.406 -13.992 1 94 153 GLU A C 1
ATOM 1149 O O . GLU A 1 153 ? 11.562 -37 -14.82 1 94 153 GLU A O 1
ATOM 1154 N N . GLU A 1 154 ? 12.117 -38.219 -12.992 1 95.75 154 GLU A N 1
ATOM 1155 C CA . GLU A 1 154 ? 10.797 -38.812 -12.922 1 95.75 154 GLU A CA 1
ATOM 1156 C C . GLU A 1 154 ? 9.773 -37.844 -12.328 1 95.75 154 GLU A C 1
ATOM 1158 O O . GLU A 1 154 ? 8.562 -38.094 -12.414 1 95.75 154 GLU A O 1
ATOM 1163 N N . VAL A 1 155 ? 10.242 -36.781 -11.766 1 97.75 155 VAL A N 1
ATOM 1164 C CA . VAL A 1 155 ? 9.352 -35.812 -11.188 1 97.75 155 VAL A CA 1
ATOM 1165 C C . VAL A 1 155 ? 8.992 -34.75 -12.234 1 97.75 155 VAL A C 1
ATOM 1167 O O . VAL A 1 155 ? 9.875 -34.062 -12.773 1 97.75 155 VAL A O 1
ATOM 1170 N N . GLY A 1 156 ? 7.707 -34.594 -12.555 1 98.25 156 GLY A N 1
ATOM 1171 C CA . GLY A 1 156 ? 7.258 -33.594 -13.5 1 98.25 156 GLY A CA 1
ATOM 1172 C C . GLY A 1 156 ? 7.297 -32.188 -12.938 1 98.25 156 GLY A C 1
ATOM 1173 O O . GLY A 1 156 ? 7.395 -32 -11.727 1 98.25 156 GLY A O 1
ATOM 1174 N N . PHE A 1 157 ? 7.258 -31.188 -13.867 1 98.69 157 PHE A N 1
ATOM 1175 C CA . PHE A 1 157 ? 7.426 -29.797 -13.438 1 98.69 157 PHE A CA 1
ATOM 1176 C C . PHE A 1 157 ? 6.523 -28.875 -14.234 1 98.69 157 PHE A C 1
ATOM 1178 O O . PHE A 1 157 ? 6.488 -28.938 -15.469 1 98.69 157 PHE A O 1
ATOM 1185 N N . SER A 1 158 ? 5.73 -28.094 -13.547 1 98.88 158 SER A N 1
ATOM 1186 C CA . SER A 1 158 ? 4.977 -27 -14.156 1 98.88 158 SER A CA 1
ATOM 1187 C C . SER A 1 158 ? 5.352 -25.656 -13.531 1 98.88 158 SER A C 1
ATOM 1189 O O . SER A 1 158 ? 5.832 -25.609 -12.398 1 98.88 158 SER A O 1
ATOM 1191 N N . PHE A 1 159 ? 5.105 -24.594 -14.312 1 98.62 159 PHE A N 1
ATOM 1192 C CA . PHE A 1 159 ? 5.676 -23.297 -13.969 1 98.62 159 PHE A CA 1
ATOM 1193 C C . PHE A 1 159 ? 4.73 -22.172 -14.359 1 98.62 159 PHE A C 1
ATOM 1195 O O . PHE A 1 159 ? 4.219 -22.141 -15.484 1 98.62 159 PHE A O 1
ATOM 1202 N N . ALA A 1 160 ? 4.426 -21.359 -13.406 1 98.56 160 ALA A N 1
ATOM 1203 C CA . ALA A 1 160 ? 3.725 -20.094 -13.617 1 98.56 160 ALA A CA 1
ATOM 1204 C C . ALA A 1 160 ? 4.578 -18.906 -13.164 1 98.56 160 ALA A C 1
ATOM 1206 O O . ALA A 1 160 ? 4.449 -18.453 -12.031 1 98.56 160 ALA A O 1
ATOM 1207 N N . PRO A 1 161 ? 5.328 -18.375 -14.008 1 97.25 161 PRO A N 1
ATOM 1208 C CA . PRO A 1 161 ? 6.348 -17.406 -13.625 1 97.25 161 PRO A CA 1
ATOM 1209 C C . PRO A 1 161 ? 5.746 -16.109 -13.086 1 97.25 161 PRO A C 1
ATOM 1211 O O . PRO A 1 161 ? 6.348 -15.445 -12.242 1 97.25 161 PRO A O 1
ATOM 1214 N N . GLY A 1 162 ? 4.543 -15.734 -13.594 1 94 162 GLY A N 1
ATOM 1215 C CA . GLY A 1 162 ? 3.996 -14.43 -13.242 1 94 162 GLY A CA 1
ATOM 1216 C C . GLY A 1 162 ? 4.781 -13.273 -13.836 1 94 162 GLY A C 1
ATOM 1217 O O . GLY A 1 162 ? 5.773 -13.492 -14.539 1 94 162 GLY A O 1
ATOM 1218 N N . ALA A 1 163 ? 4.375 -12.094 -13.508 1 90.56 163 ALA A N 1
ATOM 1219 C CA . ALA A 1 163 ? 4.977 -10.891 -14.078 1 90.56 163 ALA A CA 1
ATOM 1220 C C . ALA A 1 163 ? 6.402 -10.695 -13.57 1 90.56 163 ALA A C 1
ATOM 1222 O O . ALA A 1 163 ? 7.273 -10.227 -14.305 1 90.56 163 ALA A O 1
ATOM 1223 N N . LEU A 1 164 ? 6.633 -11.008 -12.336 1 91.06 164 LEU A N 1
ATOM 1224 C CA . LEU A 1 164 ? 7.938 -10.789 -11.719 1 91.06 164 LEU A CA 1
ATOM 1225 C C . LEU A 1 164 ? 9.023 -11.586 -12.43 1 91.06 164 LEU A C 1
ATOM 1227 O O . LEU A 1 164 ? 10.055 -11.039 -12.812 1 91.06 164 LEU A O 1
ATOM 1231 N N . TYR A 1 165 ? 8.75 -12.836 -12.617 1 95.62 165 TYR A N 1
ATOM 1232 C CA . TYR A 1 165 ? 9.742 -13.672 -13.273 1 95.62 165 TYR A CA 1
ATOM 1233 C C . TYR A 1 165 ? 9.781 -13.406 -14.773 1 95.62 165 TYR A C 1
ATOM 1235 O O . TYR A 1 165 ? 10.836 -13.484 -15.406 1 95.62 165 TYR A O 1
ATOM 1243 N N . ALA A 1 166 ? 8.625 -13.117 -15.383 1 94.56 166 ALA A N 1
ATOM 1244 C CA . ALA A 1 166 ? 8.602 -12.789 -16.812 1 94.56 166 ALA A CA 1
ATOM 1245 C C . ALA A 1 166 ? 9.562 -11.648 -17.125 1 94.56 166 ALA A C 1
ATOM 1247 O O . ALA A 1 166 ? 10.234 -11.656 -18.156 1 94.56 166 ALA A O 1
ATOM 1248 N N . ARG A 1 167 ? 9.672 -10.719 -16.266 1 91.94 167 ARG A N 1
ATOM 1249 C CA . ARG A 1 167 ? 10.5 -9.539 -16.469 1 91.94 167 ARG A CA 1
ATOM 1250 C C . ARG A 1 167 ? 11.984 -9.891 -16.406 1 91.94 167 ARG A C 1
ATOM 1252 O O . ARG A 1 167 ? 12.828 -9.141 -16.906 1 91.94 167 ARG A O 1
ATOM 1259 N N . ARG A 1 168 ? 12.273 -11.031 -15.805 1 92.62 168 ARG A N 1
ATOM 1260 C CA . ARG A 1 168 ? 13.672 -11.461 -15.742 1 92.62 168 ARG A CA 1
ATOM 1261 C C . ARG A 1 168 ? 14.18 -11.867 -17.125 1 92.62 168 ARG A C 1
ATOM 1263 O O . ARG A 1 168 ? 15.375 -11.789 -17.406 1 92.62 168 ARG A O 1
ATOM 1270 N N . GLY A 1 169 ? 13.258 -12.344 -17.938 1 93.19 169 GLY A N 1
ATOM 1271 C CA . GLY A 1 169 ? 13.609 -12.672 -19.312 1 93.19 169 GLY A CA 1
ATOM 1272 C C . GLY A 1 169 ? 13.977 -14.133 -19.5 1 93.19 169 GLY A C 1
ATOM 1273 O O . GLY A 1 169 ? 14.109 -14.875 -18.531 1 93.19 169 GLY A O 1
ATOM 1274 N N . LEU A 1 170 ? 14.211 -14.523 -20.734 1 94.69 170 LEU A N 1
ATOM 1275 C CA . LEU A 1 170 ? 14.406 -15.906 -21.141 1 94.69 170 LEU A CA 1
ATOM 1276 C C . LEU A 1 170 ? 15.742 -16.438 -20.641 1 94.69 170 LEU A C 1
ATOM 1278 O O . LEU A 1 170 ? 15.836 -17.578 -20.188 1 94.69 170 LEU A O 1
ATOM 1282 N N . LYS A 1 171 ? 16.688 -15.586 -20.688 1 94.12 171 LYS A N 1
ATOM 1283 C CA . LYS A 1 171 ? 18.031 -16.031 -20.344 1 94.12 171 LYS A CA 1
ATOM 1284 C C . LYS A 1 171 ? 18.094 -16.5 -18.891 1 94.12 171 LYS A C 1
ATOM 1286 O O . LYS A 1 171 ? 18.609 -17.578 -18.594 1 94.12 171 LYS A O 1
ATOM 1291 N N . GLU A 1 172 ? 17.547 -15.75 -18.031 1 95.56 172 GLU A N 1
ATOM 1292 C CA . GLU A 1 172 ? 17.578 -16.078 -16.609 1 95.56 172 GLU A CA 1
ATOM 1293 C C . GLU A 1 172 ? 16.656 -17.25 -16.281 1 95.56 172 GLU A C 1
ATOM 1295 O O . GLU A 1 172 ? 16.922 -18.016 -15.359 1 95.56 172 GLU A O 1
ATOM 1300 N N . LEU A 1 173 ? 15.625 -17.422 -17.031 1 97.38 173 LEU A N 1
ATOM 1301 C CA . LEU A 1 173 ? 14.625 -18.438 -16.734 1 97.38 173 LEU A CA 1
ATOM 1302 C C . LEU A 1 173 ? 14.906 -19.719 -17.484 1 97.38 173 LEU A C 1
ATOM 1304 O O . LEU A 1 173 ? 14.258 -20.75 -17.25 1 97.38 173 LEU A O 1
ATOM 1308 N N . GLU A 1 174 ? 15.828 -19.75 -18.375 1 95.75 174 GLU A N 1
ATOM 1309 C CA . GLU A 1 174 ? 16.109 -20.828 -19.312 1 95.75 174 GLU A CA 1
ATOM 1310 C C . GLU A 1 174 ? 16.25 -22.156 -18.594 1 95.75 174 GLU A C 1
ATOM 1312 O O . GLU A 1 174 ? 15.656 -23.172 -19 1 95.75 174 GLU A O 1
ATOM 1317 N N . PRO A 1 175 ? 17 -22.234 -17.5 1 94.5 175 PRO A N 1
ATOM 1318 C CA . PRO A 1 175 ? 17.141 -23.516 -16.812 1 94.5 175 PRO A CA 1
ATOM 1319 C C . PRO A 1 175 ? 15.812 -24.094 -16.344 1 94.5 175 PRO A C 1
ATOM 1321 O O . PRO A 1 175 ? 15.633 -25.312 -16.312 1 94.5 175 PRO A O 1
ATOM 1324 N N . MET A 1 176 ? 14.922 -23.281 -15.93 1 97.25 176 MET A N 1
ATOM 1325 C CA . MET A 1 176 ? 13.609 -23.734 -15.477 1 97.25 176 MET A CA 1
ATOM 1326 C C . MET A 1 176 ? 12.727 -24.109 -16.656 1 97.25 176 MET A C 1
ATOM 1328 O O . MET A 1 176 ? 11.984 -25.094 -16.594 1 97.25 176 MET A O 1
ATOM 1332 N N . LEU A 1 177 ? 12.875 -23.359 -17.703 1 97.88 177 LEU A N 1
ATOM 1333 C CA . LEU A 1 177 ? 12.055 -23.578 -18.891 1 97.88 177 LEU A CA 1
ATOM 1334 C C . LEU A 1 177 ? 12.422 -24.906 -19.562 1 97.88 177 LEU A C 1
ATOM 1336 O O . LEU A 1 177 ? 11.547 -25.625 -20.062 1 97.88 177 LEU A O 1
ATOM 1340 N N . TYR A 1 178 ? 13.656 -25.219 -19.531 1 96.25 178 TYR A N 1
ATOM 1341 C CA . TYR A 1 178 ? 14.133 -26.469 -20.125 1 96.25 178 TYR A CA 1
ATOM 1342 C C . TYR A 1 178 ? 13.484 -27.672 -19.453 1 96.25 178 TYR A C 1
ATOM 1344 O O . TYR A 1 178 ? 13.195 -28.672 -20.125 1 96.25 178 TYR A O 1
ATOM 1352 N N . ARG A 1 179 ? 13.219 -27.578 -18.203 1 97.31 179 ARG A N 1
ATOM 1353 C CA . ARG A 1 179 ? 12.672 -28.672 -17.422 1 97.31 179 ARG A CA 1
ATOM 1354 C C . ARG A 1 179 ? 11.141 -28.656 -17.438 1 97.31 179 ARG A C 1
ATOM 1356 O O . ARG A 1 179 ? 10.5 -29.641 -17.062 1 97.31 179 ARG A O 1
ATOM 1363 N N . CYS A 1 180 ? 10.547 -27.703 -17.969 1 98.44 180 CYS A N 1
ATOM 1364 C CA . CYS A 1 180 ? 9.133 -27.406 -17.75 1 98.44 180 CYS A CA 1
ATOM 1365 C C . CYS A 1 180 ? 8.25 -28.219 -18.688 1 98.44 180 CYS A C 1
ATOM 1367 O O . CYS A 1 180 ? 8.422 -28.156 -19.906 1 98.44 180 CYS A O 1
ATOM 1369 N N . THR A 1 181 ? 7.332 -28.953 -18.141 1 98.5 181 THR A N 1
ATOM 1370 C CA . THR A 1 181 ? 6.352 -29.688 -18.922 1 98.5 181 THR A CA 1
ATOM 1371 C C . THR A 1 181 ? 5.16 -28.797 -19.281 1 98.5 181 THR A C 1
ATOM 1373 O O . THR A 1 181 ? 4.77 -28.719 -20.453 1 98.5 181 THR A O 1
ATOM 1376 N N . LEU A 1 182 ? 4.566 -28.156 -18.312 1 98.75 182 LEU A N 1
ATOM 1377 C CA . LEU A 1 182 ? 3.451 -27.234 -18.484 1 98.75 182 LEU A CA 1
ATOM 1378 C C . LEU A 1 182 ? 3.844 -25.828 -18.047 1 98.75 182 LEU A C 1
ATOM 1380 O O . LEU A 1 182 ? 4.168 -25.594 -16.875 1 98.75 182 LEU A O 1
ATOM 1384 N N . LEU A 1 183 ? 3.807 -24.875 -18.953 1 98.81 183 LEU A N 1
ATOM 1385 C CA . LEU A 1 183 ? 4.098 -23.469 -18.672 1 98.81 183 LEU A CA 1
ATOM 1386 C C . LEU A 1 183 ? 2.84 -22.625 -18.797 1 98.81 183 LEU A C 1
ATOM 1388 O O . LEU A 1 183 ? 2.193 -22.609 -19.844 1 98.81 183 LEU A O 1
ATOM 1392 N N . PHE A 1 184 ? 2.521 -21.938 -17.75 1 98.81 184 PHE A N 1
ATOM 1393 C CA . PHE A 1 184 ? 1.323 -21.094 -17.734 1 98.81 184 PHE A CA 1
ATOM 1394 C C . PHE A 1 184 ? 1.689 -19.625 -17.797 1 98.81 184 PHE A C 1
ATOM 1396 O O . PHE A 1 184 ? 2.426 -19.125 -16.953 1 98.81 184 PHE A O 1
ATOM 1403 N N . LEU A 1 185 ? 1.095 -18.922 -18.781 1 97.75 185 LEU A N 1
ATOM 1404 C CA . LEU A 1 185 ? 1.378 -17.5 -18.984 1 97.75 185 LEU A CA 1
ATOM 1405 C C . LEU A 1 185 ? 0.117 -16.75 -19.391 1 97.75 185 LEU A C 1
ATOM 1407 O O . LEU A 1 185 ? -0.772 -17.312 -20.031 1 97.75 185 LEU A O 1
ATOM 1411 N N . THR A 1 186 ? 0.168 -15.461 -19.031 1 95.44 186 THR A N 1
ATOM 1412 C CA . THR A 1 186 ? -0.73 -14.555 -19.734 1 95.44 186 THR A CA 1
ATOM 1413 C C . THR A 1 186 ? -0.099 -14.07 -21.047 1 95.44 186 THR A C 1
ATOM 1415 O O . THR A 1 186 ? 1.103 -14.242 -21.25 1 95.44 186 THR A O 1
ATOM 1418 N N . GLN A 1 187 ? -0.936 -13.508 -21.844 1 95.56 187 GLN A N 1
ATOM 1419 C CA . GLN A 1 187 ? -0.41 -12.945 -23.078 1 95.56 187 GLN A CA 1
ATOM 1420 C C . GLN A 1 187 ? 0.651 -11.891 -22.797 1 95.56 187 GLN A C 1
ATOM 1422 O O . GLN A 1 187 ? 1.685 -11.844 -23.469 1 95.56 187 GLN A O 1
ATOM 1427 N N . ALA A 1 188 ? 0.429 -11.047 -21.859 1 93.31 188 ALA A N 1
ATOM 1428 C CA . ALA A 1 188 ? 1.371 -9.992 -21.5 1 93.31 188 ALA A CA 1
ATOM 1429 C C . ALA A 1 188 ? 2.689 -10.578 -21 1 93.31 188 ALA A C 1
ATOM 1431 O O . ALA A 1 188 ? 3.764 -10.07 -21.328 1 93.31 188 ALA A O 1
ATOM 1432 N N . GLU A 1 189 ? 2.605 -11.602 -20.234 1 95.12 189 GLU A N 1
ATOM 1433 C CA . GLU A 1 189 ? 3.803 -12.266 -19.719 1 95.12 189 GLU A CA 1
ATOM 1434 C C . GLU A 1 189 ? 4.598 -12.914 -20.859 1 95.12 189 GLU A C 1
ATOM 1436 O O . GLU A 1 189 ? 5.828 -12.859 -20.875 1 95.12 189 GLU A O 1
ATOM 1441 N N . LEU A 1 190 ? 3.869 -13.5 -21.734 1 97 190 LEU A N 1
ATOM 1442 C CA . LEU A 1 190 ? 4.516 -14.094 -22.906 1 97 190 LEU A CA 1
ATOM 1443 C C . LEU A 1 190 ? 5.293 -13.039 -23.688 1 97 190 LEU A C 1
ATOM 1445 O O . LEU A 1 190 ? 6.449 -13.266 -24.047 1 97 190 LEU A O 1
ATOM 1449 N N . GLU A 1 191 ? 4.633 -11.945 -23.891 1 96.56 191 GLU A N 1
ATOM 1450 C CA . GLU A 1 191 ? 5.266 -10.859 -24.625 1 96.56 191 GLU A CA 1
ATOM 1451 C C . GLU A 1 191 ? 6.477 -10.312 -23.875 1 96.56 191 GLU A C 1
ATOM 1453 O O . GLU A 1 191 ? 7.527 -10.07 -24.484 1 96.56 191 GLU A O 1
ATOM 1458 N N . THR A 1 192 ? 6.328 -10.156 -22.641 1 94.62 192 THR A N 1
ATOM 1459 C CA . THR A 1 192 ? 7.398 -9.625 -21.797 1 94.62 192 THR A CA 1
ATOM 1460 C C . THR A 1 192 ? 8.594 -10.57 -21.781 1 94.62 192 THR A C 1
ATOM 1462 O O . THR A 1 192 ? 9.742 -10.133 -21.906 1 94.62 192 THR A O 1
ATOM 1465 N N . MET A 1 193 ? 8.32 -11.805 -21.672 1 95.31 193 MET A N 1
ATOM 1466 C CA . MET A 1 193 ? 9.359 -12.82 -21.516 1 95.31 193 MET A CA 1
ATOM 1467 C C . MET A 1 193 ? 10.102 -13.047 -22.828 1 95.31 193 MET A C 1
ATOM 1469 O O . MET A 1 193 ? 11.312 -13.25 -22.828 1 95.31 193 MET A O 1
ATOM 1473 N N . THR A 1 194 ? 9.406 -12.969 -23.984 1 96.12 194 THR A N 1
ATOM 1474 C CA . THR A 1 194 ? 9.977 -13.414 -25.25 1 96.12 194 THR A CA 1
ATOM 1475 C C . THR A 1 194 ? 10.281 -12.227 -26.156 1 96.12 194 THR A C 1
ATOM 1477 O O . THR A 1 194 ? 11.031 -12.359 -27.125 1 96.12 194 THR A O 1
ATOM 1480 N N . GLY A 1 195 ? 9.578 -11.125 -25.891 1 95.31 195 GLY A N 1
ATOM 1481 C CA . GLY A 1 195 ? 9.672 -9.977 -26.781 1 95.31 195 GLY A CA 1
ATOM 1482 C C . GLY A 1 195 ? 8.852 -10.133 -28.047 1 95.31 195 GLY A C 1
ATOM 1483 O O . GLY A 1 195 ? 8.922 -9.297 -28.953 1 95.31 195 GLY A O 1
ATOM 1484 N N . GLU A 1 196 ? 8.102 -11.242 -28.125 1 92.75 196 GLU A N 1
ATOM 1485 C CA . GLU A 1 196 ? 7.285 -11.516 -29.297 1 92.75 196 GLU A CA 1
ATOM 1486 C C . GLU A 1 196 ? 5.852 -11.039 -29.109 1 92.75 196 GLU A C 1
ATOM 1488 O O . GLU A 1 196 ? 5.18 -11.445 -28.156 1 92.75 196 GLU A O 1
ATOM 1493 N N . GLY A 1 197 ? 5.324 -10.297 -30 1 89.69 197 GLY A N 1
ATOM 1494 C CA . GLY A 1 197 ? 3.969 -9.781 -29.922 1 89.69 197 GLY A CA 1
ATOM 1495 C C . GLY A 1 197 ? 2.928 -10.766 -30.422 1 89.69 197 GLY A C 1
ATOM 1496 O O . GLY A 1 197 ? 1.76 -10.695 -30.031 1 89.69 197 GLY A O 1
ATOM 1497 N N . VAL A 1 198 ? 3.383 -11.602 -31.312 1 92.25 198 VAL A N 1
ATOM 1498 C CA . VAL A 1 198 ? 2.488 -12.625 -31.844 1 92.25 198 VAL A CA 1
ATOM 1499 C C . VAL A 1 198 ? 2.516 -13.852 -30.938 1 92.25 198 VAL A C 1
ATOM 1501 O O . VAL A 1 198 ? 3.574 -14.445 -30.719 1 92.25 198 VAL A O 1
ATOM 1504 N N . LEU A 1 199 ? 1.374 -14.266 -30.469 1 96.38 199 LEU A N 1
ATOM 1505 C CA . LEU A 1 199 ? 1.229 -15.305 -29.453 1 96.38 199 LEU A CA 1
ATOM 1506 C C . LEU A 1 199 ? 1.923 -16.594 -29.891 1 96.38 199 LEU A C 1
ATOM 1508 O O . LEU A 1 199 ? 2.734 -17.141 -29.141 1 96.38 199 LEU A O 1
ATOM 1512 N N . LEU A 1 200 ? 1.654 -17.031 -31.125 1 96.06 200 LEU A N 1
ATOM 1513 C CA . LEU A 1 200 ? 2.178 -18.312 -31.578 1 96.06 200 LEU A CA 1
ATOM 1514 C C . LEU A 1 200 ? 3.695 -18.25 -31.734 1 96.06 200 LEU A C 1
ATOM 1516 O O . LEU A 1 200 ? 4.383 -19.25 -31.5 1 96.06 200 LEU A O 1
ATOM 1520 N N . ASN A 1 201 ? 4.219 -17.109 -32.156 1 95.81 201 ASN A N 1
ATOM 1521 C CA . ASN A 1 201 ? 5.668 -16.953 -32.25 1 95.81 201 ASN A CA 1
ATOM 1522 C C . ASN A 1 201 ? 6.34 -17.078 -30.875 1 95.81 201 ASN A C 1
ATOM 1524 O O . ASN A 1 201 ? 7.359 -17.75 -30.734 1 95.81 201 ASN A O 1
ATOM 1528 N N . GLY A 1 202 ? 5.742 -16.422 -29.953 1 97.25 202 GLY A N 1
ATOM 1529 C CA . GLY A 1 202 ? 6.277 -16.5 -28.609 1 97.25 202 GLY A CA 1
ATOM 1530 C C . GLY A 1 202 ? 6.215 -17.906 -28.031 1 97.25 202 GLY A C 1
ATOM 1531 O O . GLY A 1 202 ? 7.176 -18.359 -27.406 1 97.25 202 GLY A O 1
ATOM 1532 N N . ALA A 1 203 ? 5.102 -18.547 -28.234 1 97.81 203 ALA A N 1
ATOM 1533 C CA . ALA A 1 203 ? 4.922 -19.891 -27.734 1 97.81 203 ALA A CA 1
ATOM 1534 C C . ALA A 1 203 ? 5.926 -20.859 -28.359 1 97.81 203 ALA A C 1
ATOM 1536 O O . ALA A 1 203 ? 6.477 -21.734 -27.688 1 97.81 203 ALA A O 1
ATOM 1537 N N . ARG A 1 204 ? 6.141 -20.672 -29.641 1 96.56 204 ARG A N 1
ATOM 1538 C CA . ARG A 1 204 ? 7.07 -21.547 -30.344 1 96.56 204 ARG A CA 1
ATOM 1539 C C . ARG A 1 204 ? 8.492 -21.375 -29.828 1 96.56 204 ARG A C 1
ATOM 1541 O O . ARG A 1 204 ? 9.25 -22.328 -29.75 1 96.56 204 ARG A O 1
ATOM 1548 N N . LEU A 1 205 ? 8.82 -20.156 -29.531 1 96.88 205 LEU A N 1
ATOM 1549 C CA . LEU A 1 205 ? 10.133 -19.906 -28.953 1 96.88 205 LEU A CA 1
ATOM 1550 C C . LEU A 1 205 ? 10.305 -20.672 -27.641 1 96.88 205 LEU A C 1
ATOM 1552 O O . LEU A 1 205 ? 11.375 -21.234 -27.391 1 96.88 205 LEU A O 1
ATOM 1556 N N . LEU A 1 206 ? 9.312 -20.734 -26.859 1 98.12 206 LEU A N 1
ATOM 1557 C CA . LEU A 1 206 ? 9.359 -21.422 -25.578 1 98.12 206 LEU A CA 1
ATOM 1558 C C . LEU A 1 206 ? 9.406 -22.938 -25.766 1 98.12 206 LEU A C 1
ATOM 1560 O O . LEU A 1 206 ? 10.109 -23.641 -25.047 1 98.12 206 LEU A O 1
ATOM 1564 N N . LEU A 1 207 ? 8.68 -23.422 -26.766 1 98.06 207 LEU A N 1
ATOM 1565 C CA . LEU A 1 207 ? 8.734 -24.844 -27.109 1 98.06 207 LEU A CA 1
ATOM 1566 C C . LEU A 1 207 ? 10.148 -25.234 -27.531 1 98.06 207 LEU A C 1
ATOM 1568 O O . LEU A 1 207 ? 10.641 -26.297 -27.125 1 98.06 207 LEU A O 1
ATOM 1572 N N . ASN A 1 208 ? 10.75 -24.375 -28.25 1 96.44 208 ASN A N 1
ATOM 1573 C CA . ASN A 1 208 ? 12.094 -24.641 -28.734 1 96.44 208 ASN A CA 1
ATOM 1574 C C . ASN A 1 208 ? 13.109 -24.656 -27.594 1 96.44 208 ASN A C 1
ATOM 1576 O O . ASN A 1 208 ? 14.172 -25.281 -27.703 1 96.44 208 ASN A O 1
ATOM 1580 N N . LEU A 1 209 ? 12.789 -24.031 -26.547 1 96.06 209 LEU A N 1
ATOM 1581 C CA . LEU A 1 209 ? 13.68 -23.984 -25.391 1 96.06 209 LEU A CA 1
ATOM 1582 C C . LEU A 1 209 ? 13.508 -25.219 -24.516 1 96.06 209 LEU A C 1
ATOM 1584 O O . LEU A 1 209 ? 14.297 -25.453 -23.594 1 96.06 209 LEU A O 1
ATOM 1588 N N . GLY A 1 210 ? 12.422 -25.969 -24.75 1 96 210 GLY A N 1
ATOM 1589 C CA . GLY A 1 210 ? 12.305 -27.234 -24.047 1 96 210 GLY A CA 1
ATOM 1590 C C . GLY A 1 210 ? 10.953 -27.406 -23.375 1 96 210 GLY A C 1
ATOM 1591 O O . GLY A 1 210 ? 10.617 -28.516 -22.922 1 96 210 GLY A O 1
ATOM 1592 N N . VAL A 1 211 ? 10.164 -26.375 -23.297 1 98.19 211 VAL A N 1
ATOM 1593 C CA . VAL A 1 211 ? 8.836 -26.484 -22.719 1 98.19 211 VAL A CA 1
ATOM 1594 C C . VAL A 1 211 ? 7.98 -27.438 -23.547 1 98.19 211 VAL A C 1
ATOM 1596 O O . VAL A 1 211 ? 7.984 -27.375 -24.781 1 98.19 211 VAL A O 1
ATOM 1599 N N . ARG A 1 212 ? 7.246 -28.328 -22.953 1 98.19 212 ARG A N 1
ATOM 1600 C CA . ARG A 1 212 ? 6.477 -29.312 -23.688 1 98.19 212 ARG A CA 1
ATOM 1601 C C . ARG A 1 212 ? 5.113 -28.766 -24.094 1 98.19 212 ARG A C 1
ATOM 1603 O O . ARG A 1 212 ? 4.621 -29.062 -25.188 1 98.19 212 ARG A O 1
ATOM 1610 N N . VAL A 1 213 ? 4.469 -28.078 -23.172 1 98.56 213 VAL A N 1
ATOM 1611 C CA . VAL A 1 213 ? 3.15 -27.5 -23.391 1 98.56 213 VAL A CA 1
ATOM 1612 C C . VAL A 1 213 ? 3.145 -26.047 -22.906 1 98.56 213 VAL A C 1
ATOM 1614 O O . VAL A 1 213 ? 3.439 -25.766 -21.75 1 98.56 213 VAL A O 1
ATOM 1617 N N . VAL A 1 214 ? 2.822 -25.125 -23.781 1 98.75 214 VAL A N 1
ATOM 1618 C CA . VAL A 1 214 ? 2.693 -23.719 -23.438 1 98.75 214 VAL A CA 1
ATOM 1619 C C . VAL A 1 214 ? 1.218 -23.328 -23.359 1 98.75 214 VAL A C 1
ATOM 1621 O O . VAL A 1 214 ? 0.477 -23.484 -24.344 1 98.75 214 VAL A O 1
ATOM 1624 N N . VAL A 1 215 ? 0.833 -22.906 -22.219 1 98.75 215 VAL A N 1
ATOM 1625 C CA . VAL A 1 215 ? -0.542 -22.469 -21.984 1 98.75 215 VAL A CA 1
ATOM 1626 C C . VAL A 1 215 ? -0.589 -20.953 -21.859 1 98.75 215 VAL A C 1
ATOM 1628 O O . VAL A 1 215 ? 0.094 -20.359 -21.016 1 98.75 215 VAL A O 1
ATOM 1631 N N . VAL A 1 216 ? -1.463 -20.297 -22.641 1 98.38 216 VAL A N 1
ATOM 1632 C CA . VAL A 1 216 ? -1.594 -18.844 -22.609 1 98.38 216 VAL A CA 1
ATOM 1633 C C . VAL A 1 216 ? -3.049 -18.453 -22.344 1 98.38 216 VAL A C 1
ATOM 1635 O O . VAL A 1 216 ? -3.939 -18.797 -23.125 1 98.38 216 VAL A O 1
ATOM 1638 N N . THR A 1 217 ? -3.258 -17.812 -21.25 1 97.56 217 THR A N 1
ATOM 1639 C CA . THR A 1 217 ? -4.594 -17.312 -20.953 1 97.56 217 THR A CA 1
ATOM 1640 C C . THR A 1 217 ? -4.781 -15.914 -21.531 1 97.56 217 THR A C 1
ATOM 1642 O O . THR A 1 217 ? -3.854 -15.102 -21.516 1 97.56 217 THR A O 1
ATOM 1645 N N . LEU A 1 218 ? -5.984 -15.633 -22.047 1 96 218 LEU A N 1
ATOM 1646 C CA . LEU A 1 218 ? -6.293 -14.398 -22.766 1 96 218 LEU A CA 1
ATOM 1647 C C . LEU A 1 218 ? -7.426 -13.641 -22.078 1 96 218 LEU A C 1
ATOM 1649 O O . LEU A 1 218 ? -8.258 -13.023 -22.75 1 96 218 LEU A O 1
ATOM 1653 N N . GLY A 1 219 ? -7.523 -13.773 -20.812 1 92.56 219 GLY A N 1
ATOM 1654 C CA . GLY A 1 219 ? -8.625 -13.133 -20.109 1 92.56 219 GLY A CA 1
ATOM 1655 C C . GLY A 1 219 ? -9.984 -13.562 -20.609 1 92.56 219 GLY A C 1
ATOM 1656 O O . GLY A 1 219 ? -10.266 -14.758 -20.719 1 92.56 219 GLY A O 1
ATOM 1657 N N . GLY A 1 220 ? -10.781 -12.57 -20.875 1 93.69 220 GLY A N 1
ATOM 1658 C CA . GLY A 1 220 ? -12.133 -12.836 -21.344 1 93.69 220 GLY A CA 1
ATOM 1659 C C . GLY A 1 220 ? -12.18 -13.477 -22.719 1 93.69 220 GLY A C 1
ATOM 1660 O O . GLY A 1 220 ? -13.219 -14 -23.125 1 93.69 220 GLY A O 1
ATOM 1661 N N . GLU A 1 221 ? -11.102 -13.531 -23.422 1 95.12 221 GLU A N 1
ATOM 1662 C CA . GLU A 1 221 ? -11.047 -14.094 -24.766 1 95.12 221 GLU A CA 1
ATOM 1663 C C . GLU A 1 221 ? -10.727 -15.586 -24.734 1 95.12 221 GLU A C 1
ATOM 1665 O O . GLU A 1 221 ? -10.633 -16.234 -25.781 1 95.12 221 GLU A O 1
ATOM 1670 N N . GLY A 1 222 ? -10.516 -16.109 -23.531 1 97.81 222 GLY A N 1
ATOM 1671 C CA . GLY A 1 222 ? -10.281 -17.531 -23.422 1 97.81 222 GLY A CA 1
ATOM 1672 C C . GLY A 1 222 ? -8.82 -17.891 -23.188 1 97.81 222 GLY A C 1
ATOM 1673 O O . GLY A 1 222 ? -8.156 -17.266 -22.359 1 97.81 222 GLY A O 1
ATOM 1674 N N . SER A 1 223 ? -8.414 -18.984 -23.781 1 98.31 223 SER A N 1
ATOM 1675 C CA . SER A 1 223 ? -7.051 -19.469 -23.594 1 98.31 223 SER A CA 1
ATOM 1676 C C . SER A 1 223 ? -6.617 -20.359 -24.766 1 98.31 223 SER A C 1
ATOM 1678 O O . SER A 1 223 ? -7.457 -20.859 -25.516 1 98.31 223 SER A O 1
ATOM 1680 N N . VAL A 1 224 ? -5.34 -20.469 -24.922 1 98.25 224 VAL A N 1
ATOM 1681 C CA . VAL A 1 224 ? -4.742 -21.281 -25.984 1 98.25 224 VAL A CA 1
ATOM 1682 C C . VAL A 1 224 ? -3.688 -22.219 -25.375 1 98.25 224 VAL A C 1
ATOM 1684 O O . VAL A 1 224 ? -2.9 -21.797 -24.531 1 98.25 224 VAL A O 1
ATOM 1687 N N . VAL A 1 225 ? -3.76 -23.469 -25.766 1 98.56 225 VAL A N 1
ATOM 1688 C CA . VAL A 1 225 ? -2.736 -24.453 -25.422 1 98.56 225 VAL A CA 1
ATOM 1689 C C . VAL A 1 225 ? -1.92 -24.797 -26.672 1 98.56 225 VAL A C 1
ATOM 1691 O O . VAL A 1 225 ? -2.475 -25.219 -27.688 1 98.56 225 VAL A O 1
ATOM 1694 N N . VAL A 1 226 ? -0.627 -24.625 -26.578 1 98.25 226 VAL A N 1
ATOM 1695 C CA . VAL A 1 226 ? 0.243 -24.828 -27.734 1 98.25 226 VAL A CA 1
ATOM 1696 C C . VAL A 1 226 ? 1.215 -25.969 -27.453 1 98.25 226 VAL A C 1
ATOM 1698 O O . VAL A 1 226 ? 1.859 -26 -26.406 1 98.25 226 VAL A O 1
ATOM 1701 N N . THR A 1 227 ? 1.297 -26.938 -28.375 1 98.06 227 THR A N 1
ATOM 1702 C CA . THR A 1 227 ? 2.252 -28.031 -28.375 1 98.06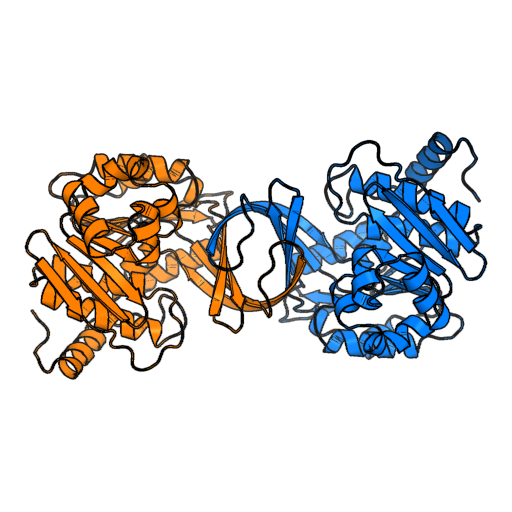 227 THR A CA 1
ATOM 1703 C C . THR A 1 227 ? 2.967 -28.125 -29.719 1 98.06 227 THR A C 1
ATOM 1705 O O . THR A 1 227 ? 2.602 -27.422 -30.672 1 98.06 227 THR A O 1
ATOM 1708 N N . PRO A 1 228 ? 4.051 -28.875 -29.766 1 95.44 228 PRO A N 1
ATOM 1709 C CA . PRO A 1 228 ? 4.672 -29.062 -31.078 1 95.44 228 PRO A CA 1
ATOM 1710 C C . PRO A 1 228 ? 3.693 -29.609 -32.125 1 95.44 228 PRO A C 1
ATOM 1712 O O . PRO A 1 228 ? 3.848 -29.344 -33.312 1 95.44 228 PRO A O 1
ATOM 1715 N N . GLY A 1 229 ? 2.678 -30.234 -31.656 1 94.56 229 GLY A N 1
ATOM 1716 C CA . GLY A 1 229 ? 1.738 -30.891 -32.562 1 94.56 229 GLY A CA 1
ATOM 1717 C C . GLY A 1 229 ? 0.592 -29.984 -32.969 1 94.56 229 GLY A C 1
ATOM 1718 O O . GLY A 1 229 ? -0.193 -30.344 -33.844 1 94.56 229 GLY A O 1
ATOM 1719 N N . GLY A 1 230 ? 0.478 -28.875 -32.375 1 94.38 230 GLY A N 1
ATOM 1720 C CA . GLY A 1 230 ? -0.609 -27.984 -32.719 1 94.38 230 GLY A CA 1
ATOM 1721 C C . GLY A 1 230 ? -1.085 -27.125 -31.562 1 94.38 230 GLY A C 1
ATOM 1722 O O . GLY A 1 230 ? -0.36 -26.953 -30.594 1 94.38 230 GLY A O 1
ATOM 1723 N N . CYS A 1 231 ? -2.227 -26.469 -31.844 1 96.06 231 CYS A N 1
ATOM 1724 C CA . CYS A 1 231 ? -2.787 -25.578 -30.828 1 96.06 231 CYS A CA 1
ATOM 1725 C C . CYS A 1 231 ? -4.262 -25.875 -30.594 1 96.06 231 CYS A C 1
ATOM 1727 O O . CYS A 1 231 ? -4.953 -26.359 -31.5 1 96.06 231 CYS A O 1
ATOM 1729 N N . ASP A 1 232 ? -4.688 -25.719 -29.391 1 97.62 232 ASP A N 1
ATOM 1730 C CA . ASP A 1 232 ? -6.082 -25.875 -28.969 1 97.62 232 ASP A CA 1
ATOM 1731 C C . ASP A 1 232 ? -6.598 -24.594 -28.328 1 97.62 232 ASP A C 1
ATOM 1733 O O . ASP A 1 232 ? -5.934 -24.016 -27.453 1 97.62 232 ASP A O 1
ATOM 1737 N N . TYR A 1 233 ? -7.703 -24.125 -28.812 1 97.81 233 TYR A N 1
ATOM 1738 C CA . TYR A 1 233 ? -8.336 -22.938 -28.266 1 97.81 233 TYR A CA 1
ATOM 1739 C C . TYR A 1 233 ? -9.594 -23.297 -27.484 1 97.81 233 TYR A C 1
ATOM 1741 O O . TYR A 1 233 ? -10.359 -24.172 -27.875 1 97.81 233 TYR A O 1
ATOM 1749 N N . GLN A 1 234 ? -9.789 -22.703 -26.359 1 97.69 234 GLN A N 1
ATOM 1750 C CA . GLN A 1 234 ? -10.984 -22.828 -25.547 1 97.69 234 GLN A CA 1
ATOM 1751 C C . GLN A 1 234 ? -11.516 -21.453 -25.141 1 97.69 234 GLN A C 1
ATOM 1753 O O . GLN A 1 234 ? -10.773 -20.625 -24.609 1 97.69 234 GLN A O 1
ATOM 1758 N N . THR A 1 235 ? -12.742 -21.156 -25.344 1 96.69 235 THR A N 1
ATOM 1759 C CA . THR A 1 235 ? -13.375 -19.891 -24.969 1 96.69 235 THR A CA 1
ATOM 1760 C C . THR A 1 235 ? -13.484 -19.781 -23.453 1 96.69 235 THR A C 1
ATOM 1762 O O . THR A 1 235 ? -13.453 -20.781 -22.734 1 96.69 235 THR A O 1
ATOM 1765 N N . ALA A 1 236 ? -13.547 -18.516 -22.969 1 96.69 236 ALA A N 1
ATOM 1766 C CA . ALA A 1 236 ? -13.859 -18.312 -21.562 1 96.69 236 ALA A CA 1
ATOM 1767 C C . ALA A 1 236 ? -15.289 -18.766 -21.25 1 96.69 236 ALA A C 1
ATOM 1769 O O . ALA A 1 236 ? -16.203 -18.562 -22.047 1 96.69 236 ALA A O 1
ATOM 1770 N N . LEU A 1 237 ? -15.531 -19.25 -20.078 1 96.38 237 LEU A N 1
ATOM 1771 C CA . LEU A 1 237 ? -16.797 -19.922 -19.797 1 96.38 237 LEU A CA 1
ATOM 1772 C C . LEU A 1 237 ? -17.547 -19.219 -18.672 1 96.38 237 LEU A C 1
ATOM 1774 O O . LEU A 1 237 ? -18.641 -19.625 -18.297 1 96.38 237 LEU A O 1
ATOM 1778 N N . ALA A 1 238 ? -16.922 -18.203 -18.062 1 94.81 238 ALA A N 1
ATOM 1779 C CA . ALA A 1 238 ? -17.562 -17.5 -16.953 1 94.81 238 ALA A CA 1
ATOM 1780 C C . ALA A 1 238 ? -18.859 -16.844 -17.406 1 94.81 238 ALA A C 1
ATOM 1782 O O . ALA A 1 238 ? -18.922 -16.25 -18.484 1 94.81 238 ALA A O 1
ATOM 1783 N N . GLN A 1 239 ? -19.828 -16.891 -16.594 1 90.94 239 GLN A N 1
ATOM 1784 C CA . GLN A 1 239 ? -21.109 -16.25 -16.859 1 90.94 239 GLN A CA 1
ATOM 1785 C C . GLN A 1 239 ? -21.109 -14.789 -16.438 1 90.94 239 GLN A C 1
ATOM 1787 O O . GLN A 1 239 ? -21.781 -13.953 -17.031 1 90.94 239 GLN A O 1
ATOM 1792 N N . ARG A 1 240 ? -20.469 -14.523 -15.344 1 92.06 240 ARG A N 1
ATOM 1793 C CA . ARG A 1 240 ? -20.281 -13.188 -14.789 1 92.06 240 ARG A CA 1
ATOM 1794 C C . ARG A 1 240 ? -18.891 -13.023 -14.195 1 92.06 240 ARG A C 1
ATOM 1796 O O . ARG A 1 240 ? -18.359 -13.953 -13.586 1 92.06 240 ARG A O 1
ATOM 1803 N N . VAL A 1 241 ? -18.406 -11.891 -14.445 1 90.94 241 VAL A N 1
ATOM 1804 C CA . VAL A 1 241 ? -17.078 -11.641 -13.906 1 90.94 241 VAL A CA 1
ATOM 1805 C C . VAL A 1 241 ? -17.188 -10.734 -12.68 1 90.94 241 VAL A C 1
ATOM 1807 O O . VAL A 1 241 ? -17.641 -9.594 -12.773 1 90.94 241 VAL A O 1
ATOM 1810 N N . VAL A 1 242 ? -16.766 -11.227 -11.586 1 87.88 242 VAL A N 1
ATOM 1811 C CA . VAL A 1 242 ? -16.797 -10.492 -10.32 1 87.88 242 VAL A CA 1
ATOM 1812 C C . VAL A 1 242 ? -15.383 -10.016 -9.969 1 87.88 242 VAL A C 1
ATOM 1814 O O . VAL A 1 242 ? -15.18 -8.844 -9.664 1 87.88 242 VAL A O 1
ATOM 1817 N N . ASP A 1 243 ? -14.445 -10.883 -10.055 1 86.12 243 ASP A N 1
ATOM 1818 C CA . ASP A 1 243 ? -13.055 -10.648 -9.695 1 86.12 243 ASP A CA 1
ATOM 1819 C C . ASP A 1 243 ? -12.133 -11.633 -10.414 1 86.12 243 ASP A C 1
ATOM 1821 O O . ASP A 1 243 ? -12.328 -12.844 -10.344 1 86.12 243 ASP A O 1
ATOM 1825 N N . THR A 1 244 ? -11.125 -11.078 -11.031 1 87.94 244 THR A N 1
ATOM 1826 C CA . THR A 1 244 ? -10.289 -11.953 -11.852 1 87.94 244 THR A CA 1
ATOM 1827 C C . THR A 1 244 ? -9.086 -12.445 -11.055 1 87.94 244 THR A C 1
ATOM 1829 O O . THR A 1 244 ? -8.234 -13.164 -11.586 1 87.94 244 THR A O 1
ATOM 1832 N N . THR A 1 245 ? -8.969 -12.039 -9.773 1 87.56 245 THR A N 1
ATOM 1833 C CA . THR A 1 245 ? -7.859 -12.492 -8.938 1 87.56 245 THR A CA 1
ATOM 1834 C C . THR A 1 245 ? -7.848 -14.008 -8.82 1 87.56 245 THR A C 1
ATOM 1836 O O . THR A 1 245 ? -8.859 -14.617 -8.461 1 87.56 245 THR A O 1
ATOM 1839 N N . GLY A 1 246 ? -6.727 -14.617 -9.219 1 92.5 246 GLY A N 1
ATOM 1840 C CA . GLY A 1 246 ? -6.578 -16.047 -9.062 1 92.5 246 GLY A CA 1
ATOM 1841 C C . GLY A 1 246 ? -7.078 -16.844 -10.258 1 92.5 246 GLY A C 1
ATOM 1842 O O . GLY A 1 246 ? -7.02 -18.062 -10.273 1 92.5 246 GLY A O 1
ATOM 1843 N N . ALA A 1 247 ? -7.598 -16.188 -11.297 1 94.69 247 ALA A N 1
ATOM 1844 C CA . ALA A 1 247 ? -8.117 -16.875 -12.477 1 94.69 247 ALA A CA 1
ATOM 1845 C C . ALA A 1 247 ? -7.07 -17.797 -13.086 1 94.69 247 ALA A C 1
ATOM 1847 O O . ALA A 1 247 ? -7.359 -18.953 -13.398 1 94.69 247 ALA A O 1
ATOM 1848 N N . GLY A 1 248 ? -5.891 -17.25 -13.234 1 96.94 248 GLY A N 1
ATOM 1849 C CA . GLY A 1 248 ? -4.805 -18.047 -13.773 1 96.94 248 GLY A CA 1
ATOM 1850 C C . GLY A 1 248 ? -4.426 -19.219 -12.875 1 96.94 248 GLY A C 1
ATOM 1851 O O . GLY A 1 248 ? -4.086 -20.297 -13.359 1 96.94 248 GLY A O 1
ATOM 1852 N N . ASP A 1 249 ? -4.48 -19.031 -11.578 1 98 249 ASP A N 1
ATOM 1853 C CA . ASP A 1 249 ? -4.156 -20.078 -10.617 1 98 249 ASP A CA 1
ATOM 1854 C C . ASP A 1 249 ? -5.184 -21.203 -10.672 1 98 249 ASP A C 1
ATOM 1856 O O . ASP A 1 249 ? -4.824 -22.375 -10.625 1 98 249 ASP A O 1
ATOM 1860 N N . GLY A 1 250 ? -6.449 -20.797 -10.727 1 98.44 250 GLY A N 1
ATOM 1861 C CA . GLY A 1 250 ? -7.488 -21.797 -10.891 1 98.44 250 GLY A CA 1
ATOM 1862 C C . GLY A 1 250 ? -7.379 -22.562 -12.188 1 98.44 250 GLY A C 1
ATOM 1863 O O . GLY A 1 250 ? -7.555 -23.781 -12.211 1 98.44 250 GLY A O 1
ATOM 1864 N N . PHE A 1 251 ? -7.102 -21.828 -13.234 1 98.69 251 PHE A N 1
ATOM 1865 C CA . PHE A 1 251 ? -6.875 -22.453 -14.531 1 98.69 251 PHE A CA 1
ATOM 1866 C C . PHE A 1 251 ? -5.785 -23.516 -14.438 1 98.69 251 PHE A C 1
ATOM 1868 O O . PHE A 1 251 ? -5.965 -24.641 -14.906 1 98.69 251 PHE A O 1
ATOM 1875 N N . ALA A 1 252 ? -4.727 -23.156 -13.82 1 98.81 252 ALA A N 1
ATOM 1876 C CA . ALA A 1 252 ? -3.596 -24.062 -13.672 1 98.81 252 ALA A CA 1
ATOM 1877 C C . ALA A 1 252 ? -3.988 -25.297 -12.852 1 98.81 252 ALA A C 1
ATOM 1879 O O . ALA A 1 252 ? -3.588 -26.406 -13.164 1 98.81 252 ALA A O 1
ATOM 1880 N N . ALA A 1 253 ? -4.762 -25.094 -11.812 1 98.88 253 ALA A N 1
ATOM 1881 C CA . ALA A 1 253 ? -5.223 -26.203 -10.984 1 98.88 253 ALA A CA 1
ATOM 1882 C C . ALA A 1 253 ? -6.039 -27.203 -11.812 1 98.88 253 ALA A C 1
ATOM 1884 O O . ALA A 1 253 ? -5.805 -28.406 -11.742 1 98.88 253 ALA A O 1
ATOM 1885 N N . GLY A 1 254 ? -6.98 -26.672 -12.578 1 98.69 254 GLY A N 1
ATOM 1886 C CA . GLY A 1 254 ? -7.789 -27.531 -13.43 1 98.69 254 GLY A CA 1
ATOM 1887 C C . GLY A 1 254 ? -6.977 -28.266 -14.477 1 98.69 254 GLY A C 1
ATOM 1888 O O . GLY A 1 254 ? -7.184 -29.453 -14.703 1 98.69 254 GLY A O 1
ATOM 1889 N N . MET A 1 255 ? -6.074 -27.547 -15.125 1 98.69 255 MET A N 1
ATOM 1890 C CA . MET A 1 255 ? -5.211 -28.156 -16.125 1 98.69 255 MET A CA 1
ATOM 1891 C C . MET A 1 255 ? -4.371 -29.281 -15.531 1 98.69 255 MET A C 1
ATOM 1893 O O . MET A 1 255 ? -4.254 -30.359 -16.109 1 98.69 255 MET A O 1
ATOM 1897 N N . LEU A 1 256 ? -3.764 -29.047 -14.383 1 98.75 256 LEU A N 1
ATOM 1898 C CA . LEU A 1 256 ? -2.916 -30.016 -13.711 1 98.75 256 LEU A CA 1
ATOM 1899 C C . LEU A 1 256 ? -3.719 -31.25 -13.328 1 98.75 256 LEU A C 1
ATOM 1901 O O . LEU A 1 256 ? -3.244 -32.375 -13.484 1 98.75 256 LEU A O 1
ATOM 1905 N N . TYR A 1 257 ? -4.902 -31.031 -12.828 1 98.5 257 TYR A N 1
ATOM 1906 C CA . TYR A 1 257 ? -5.746 -32.156 -12.461 1 98.5 257 TYR A CA 1
ATOM 1907 C C . TYR A 1 257 ? -5.926 -33.125 -13.641 1 98.5 257 TYR A C 1
ATOM 1909 O O . TYR A 1 257 ? -5.625 -34.312 -13.539 1 98.5 257 TYR A O 1
ATOM 1917 N N . GLY A 1 258 ? -6.449 -32.562 -14.758 1 98.25 258 GLY A N 1
ATOM 1918 C CA . GLY A 1 258 ? -6.68 -33.406 -15.938 1 98.25 258 GLY A CA 1
ATOM 1919 C C . GLY A 1 258 ? -5.414 -34.031 -16.484 1 98.25 258 GLY A C 1
ATOM 1920 O O . GLY A 1 258 ? -5.395 -35.219 -16.797 1 98.25 258 GLY A O 1
ATOM 1921 N N . TYR A 1 259 ? -4.348 -33.25 -16.531 1 98.19 259 TYR A N 1
ATOM 1922 C CA . TYR A 1 259 ? -3.084 -33.75 -17.078 1 98.19 259 TYR A CA 1
ATOM 1923 C C . TYR A 1 259 ? -2.527 -34.875 -16.234 1 98.19 259 TYR A C 1
ATOM 1925 O O . TYR A 1 259 ? -2.092 -35.906 -16.781 1 98.19 259 TYR A O 1
ATOM 1933 N N . LEU A 1 260 ? -2.521 -34.75 -14.953 1 97.94 260 LEU A N 1
ATOM 1934 C CA . LEU A 1 260 ? -1.923 -35.75 -14.055 1 97.94 260 LEU A CA 1
ATOM 1935 C C . LEU A 1 260 ? -2.793 -37 -13.953 1 97.94 260 LEU A C 1
ATOM 1937 O O . LEU A 1 260 ? -2.318 -38.062 -13.539 1 97.94 260 LEU A O 1
ATOM 1941 N N . LYS A 1 261 ? -4.055 -36.875 -14.344 1 97.38 261 LYS A N 1
ATOM 1942 C CA . LYS A 1 261 ? -4.941 -38.031 -14.414 1 97.38 261 LYS A CA 1
ATOM 1943 C C . LYS A 1 261 ? -4.781 -38.75 -15.742 1 97.38 261 LYS A C 1
ATOM 1945 O O . LYS A 1 261 ? -5.426 -39.781 -15.984 1 97.38 261 LYS A O 1
ATOM 1950 N N . GLY A 1 262 ? -3.984 -38.156 -16.625 1 97.12 262 GLY A N 1
ATOM 1951 C CA . GLY A 1 262 ? -3.693 -38.812 -17.891 1 97.12 262 GLY A CA 1
ATOM 1952 C C . GLY A 1 262 ? -4.699 -38.5 -18.984 1 97.12 262 GLY A C 1
ATOM 1953 O O . GLY A 1 262 ? -4.801 -39.188 -19.984 1 97.12 262 GLY A O 1
ATOM 1954 N N . TRP A 1 263 ? -5.461 -37.406 -18.812 1 97.38 263 TRP A N 1
ATOM 1955 C CA . TRP A 1 263 ? -6.441 -37 -19.812 1 97.38 263 TRP A CA 1
ATOM 1956 C C . TRP A 1 263 ? -5.75 -36.469 -21.062 1 97.38 263 TRP A C 1
ATOM 1958 O O . TRP A 1 263 ? -4.629 -35.969 -20.984 1 97.38 263 TRP A O 1
ATOM 1968 N N . PRO A 1 264 ? -6.496 -36.594 -22.266 1 96.38 264 PRO A N 1
ATOM 1969 C CA . PRO A 1 264 ? -6.047 -35.781 -23.406 1 96.38 264 PRO A CA 1
ATOM 1970 C C . PRO A 1 264 ? -5.98 -34.312 -23.062 1 96.38 264 PRO A C 1
ATOM 1972 O O . PRO A 1 264 ? -6.832 -33.781 -22.328 1 96.38 264 PRO A O 1
ATOM 1975 N N . LEU A 1 265 ? -5.031 -33.656 -23.609 1 97.38 265 LEU A N 1
ATOM 1976 C CA . LEU A 1 265 ? -4.758 -32.25 -23.281 1 97.38 265 LEU A CA 1
ATOM 1977 C C . LEU A 1 265 ? -5.996 -31.391 -23.5 1 97.38 265 LEU A C 1
ATOM 1979 O O . LEU A 1 265 ? -6.25 -30.453 -22.75 1 97.38 265 LEU A O 1
ATOM 1983 N N . GLU A 1 266 ? -6.742 -31.656 -24.5 1 96.75 266 GLU A N 1
ATOM 1984 C CA . GLU A 1 266 ? -7.941 -30.891 -24.828 1 96.75 266 GLU A CA 1
ATOM 1985 C C . GLU A 1 266 ? -8.969 -30.969 -23.703 1 96.75 266 GLU A C 1
ATOM 1987 O O . GLU A 1 266 ? -9.648 -29.984 -23.406 1 96.75 266 GLU A O 1
ATOM 1992 N N . LEU A 1 267 ? -9.102 -32.156 -23.125 1 97.5 267 LEU A N 1
ATOM 1993 C CA . LEU A 1 267 ? -10.055 -32.344 -22.031 1 97.5 267 LEU A CA 1
ATOM 1994 C C . LEU A 1 267 ? -9.578 -31.625 -20.766 1 97.5 267 LEU A C 1
ATOM 1996 O O . LEU A 1 267 ? -10.375 -31.047 -20.031 1 97.5 267 LEU A O 1
ATOM 2000 N N . ALA A 1 268 ? -8.266 -31.734 -20.484 1 98 268 ALA A N 1
ATOM 2001 C CA . ALA A 1 268 ? -7.691 -31 -19.359 1 98 268 ALA A CA 1
ATOM 2002 C C . ALA A 1 268 ? -7.891 -29.5 -19.531 1 98 268 ALA A C 1
ATOM 2004 O O . ALA A 1 268 ? -8.164 -28.781 -18.562 1 98 268 ALA A O 1
ATOM 2005 N N . HIS A 1 269 ? -7.773 -29.016 -20.781 1 98.56 269 HIS A N 1
ATOM 2006 C CA . HIS A 1 269 ? -7.973 -27.625 -21.141 1 98.56 269 HIS A CA 1
ATOM 2007 C C . HIS A 1 269 ? -9.398 -27.172 -20.828 1 98.56 269 HIS A C 1
ATOM 2009 O O . HIS A 1 269 ? -9.609 -26.078 -20.312 1 98.56 269 HIS A O 1
ATOM 2015 N N . ARG A 1 270 ? -10.312 -28 -21.109 1 98.12 270 ARG A N 1
ATOM 2016 C CA . ARG A 1 270 ? -11.719 -27.703 -20.828 1 98.12 270 ARG A CA 1
ATOM 2017 C C . ARG A 1 270 ? -11.945 -27.547 -19.328 1 98.12 270 ARG A C 1
ATOM 2019 O O . ARG A 1 270 ? -12.602 -26.594 -18.891 1 98.12 270 ARG A O 1
ATOM 2026 N N . LEU A 1 271 ? -11.422 -28.516 -18.578 1 98.31 271 LEU A N 1
ATOM 2027 C CA . LEU A 1 271 ? -11.586 -28.422 -17.125 1 98.31 271 LEU A CA 1
ATOM 2028 C C . LEU A 1 271 ? -10.922 -27.172 -16.578 1 98.31 271 LEU A C 1
ATOM 2030 O O . LEU A 1 271 ? -11.461 -26.531 -15.68 1 98.31 271 LEU A O 1
ATOM 2034 N N . ALA A 1 272 ? -9.734 -26.844 -17.109 1 98.75 272 ALA A N 1
ATOM 2035 C CA . ALA A 1 272 ? -9.039 -25.625 -16.703 1 98.75 272 ALA A CA 1
ATOM 2036 C C . ALA A 1 272 ? -9.93 -24.391 -16.859 1 98.75 272 ALA A C 1
ATOM 2038 O O . ALA A 1 272 ? -10.008 -23.547 -15.969 1 98.75 272 ALA A O 1
ATOM 2039 N N . SER A 1 273 ? -10.633 -24.312 -17.938 1 98.44 273 SER A N 1
ATOM 2040 C CA . SER A 1 273 ? -11.516 -23.188 -18.234 1 98.44 273 SER A CA 1
ATOM 2041 C C . SER A 1 273 ? -12.703 -23.156 -17.281 1 98.44 273 SER A C 1
ATOM 2043 O O . SER A 1 273 ? -13.164 -22.094 -16.891 1 98.44 273 SER A O 1
ATOM 2045 N N . ILE A 1 274 ? -13.164 -24.328 -16.922 1 98.06 274 ILE A N 1
ATOM 2046 C CA . ILE A 1 274 ? -14.281 -24.438 -15.977 1 98.06 274 ILE A CA 1
ATOM 2047 C C . ILE A 1 274 ? -13.852 -23.922 -14.609 1 98.06 274 ILE A C 1
ATOM 2049 O O . ILE A 1 274 ? -14.562 -23.125 -13.992 1 98.06 274 ILE A O 1
ATOM 2053 N N . VAL A 1 275 ? -12.703 -24.391 -14.133 1 98.31 275 VAL A N 1
ATOM 2054 C CA . VAL A 1 275 ? -12.227 -23.984 -12.82 1 98.31 275 VAL A CA 1
ATOM 2055 C C . VAL A 1 275 ? -11.977 -22.484 -12.797 1 98.31 275 VAL A C 1
ATOM 2057 O O . VAL A 1 275 ? -12.352 -21.797 -11.844 1 98.31 275 VAL A O 1
ATOM 2060 N N . ALA A 1 276 ? -11.383 -21.938 -13.859 1 98.25 276 ALA A N 1
ATOM 2061 C CA . ALA A 1 276 ? -11.156 -20.5 -13.969 1 98.25 276 ALA A CA 1
ATOM 2062 C C . ALA A 1 276 ? -12.477 -19.734 -13.922 1 98.25 276 ALA A C 1
ATOM 2064 O O . ALA A 1 276 ? -12.562 -18.656 -13.32 1 98.25 276 ALA A O 1
ATOM 2065 N N . ALA A 1 277 ? -13.477 -20.266 -14.539 1 97.75 277 ALA A N 1
ATOM 2066 C CA . ALA A 1 277 ? -14.797 -19.625 -14.547 1 97.75 277 ALA A CA 1
ATOM 2067 C C . ALA A 1 277 ? -15.359 -19.531 -13.133 1 97.75 277 ALA A C 1
ATOM 2069 O O . ALA A 1 277 ? -15.906 -18.5 -12.75 1 97.75 277 ALA A O 1
ATOM 2070 N N . PHE A 1 278 ? -15.234 -20.641 -12.367 1 97.56 278 PHE A N 1
ATOM 2071 C CA . PHE A 1 278 ? -15.672 -20.625 -10.977 1 97.56 278 PHE A CA 1
ATOM 2072 C C . PHE A 1 278 ? -14.984 -19.5 -10.203 1 97.56 278 PHE A C 1
ATOM 2074 O O . PHE A 1 278 ? -15.617 -18.781 -9.438 1 97.56 278 PHE A O 1
ATOM 2081 N N . VAL A 1 279 ? -13.695 -19.344 -10.43 1 96.56 279 VAL A N 1
ATOM 2082 C CA . VAL A 1 279 ? -12.883 -18.391 -9.672 1 96.56 279 VAL A CA 1
ATOM 2083 C C . VAL A 1 279 ? -13.328 -16.969 -9.992 1 96.56 279 VAL A C 1
ATOM 2085 O O . VAL A 1 279 ? -13.625 -16.188 -9.078 1 96.56 279 VAL A O 1
ATOM 2088 N N . VAL A 1 280 ? -13.508 -16.578 -11.25 1 95.12 280 VAL A N 1
ATOM 2089 C CA . VAL A 1 280 ? -13.75 -15.195 -11.641 1 95.12 280 VAL A CA 1
ATOM 2090 C C . VAL A 1 280 ? -15.172 -14.797 -11.281 1 95.12 280 VAL A C 1
ATOM 2092 O O . VAL A 1 280 ? -15.5 -13.609 -11.234 1 95.12 280 VAL A O 1
ATOM 2095 N N . GLU A 1 281 ? -15.992 -15.797 -11.07 1 95.94 281 GLU A N 1
ATOM 2096 C CA . GLU A 1 281 ? -17.391 -15.547 -10.719 1 95.94 281 GLU A CA 1
ATOM 2097 C C . GLU A 1 281 ? -17.547 -15.258 -9.227 1 95.94 281 GLU A C 1
ATOM 2099 O O . GLU A 1 281 ? -18.641 -14.969 -8.758 1 95.94 281 GLU A O 1
ATOM 2104 N N . ASN A 1 282 ? -16.453 -15.344 -8.477 1 90.94 282 ASN A N 1
ATOM 2105 C CA . ASN A 1 282 ? -16.438 -15.102 -7.039 1 90.94 282 ASN A CA 1
ATOM 2106 C C . ASN A 1 282 ? -15.344 -14.102 -6.66 1 90.94 282 ASN A C 1
ATOM 2108 O O . ASN A 1 282 ? -14.484 -13.773 -7.477 1 90.94 282 ASN A O 1
ATOM 2112 N N . TRP A 1 283 ? -15.391 -13.609 -5.402 1 86.12 283 TRP A N 1
ATOM 2113 C CA . TRP A 1 283 ? -14.391 -12.664 -4.922 1 86.12 283 TRP A CA 1
ATOM 2114 C C . TRP A 1 283 ? -13.172 -13.398 -4.367 1 86.12 283 TRP A C 1
ATOM 2116 O O . TRP A 1 283 ? -13.312 -14.352 -3.602 1 86.12 283 TRP A O 1
ATOM 2126 N N . GLY A 1 284 ? -12.039 -12.906 -4.832 1 86.19 284 GLY A N 1
ATOM 2127 C CA . GLY A 1 284 ? -10.812 -13.461 -4.281 1 86.19 284 GLY A CA 1
ATOM 2128 C C . GLY A 1 284 ? -10.281 -14.633 -5.082 1 86.19 284 GLY A C 1
ATOM 2129 O O . GLY A 1 284 ? -10.969 -15.156 -5.961 1 86.19 284 GLY A O 1
ATOM 2130 N N . ALA A 1 285 ? -9.125 -15.07 -4.715 1 89.5 285 ALA A N 1
ATOM 2131 C CA . ALA A 1 285 ? -8.414 -16.078 -5.5 1 89.5 285 ALA A CA 1
ATOM 2132 C C . ALA A 1 285 ? -8.852 -17.484 -5.113 1 89.5 285 ALA A C 1
ATOM 2134 O O . ALA A 1 285 ? -8.727 -18.422 -5.91 1 89.5 285 ALA A O 1
ATOM 2135 N N . ARG A 1 286 ? -9.422 -17.703 -3.883 1 94.5 286 ARG A N 1
ATOM 2136 C CA . ARG A 1 286 ? -9.594 -19.062 -3.395 1 94.5 286 ARG A CA 1
ATOM 2137 C C . ARG A 1 286 ? -11.062 -19.391 -3.158 1 94.5 286 ARG A C 1
ATOM 2139 O O . ARG A 1 286 ? -11.484 -20.531 -3.322 1 94.5 286 ARG A O 1
ATOM 2146 N N . ALA A 1 287 ? -11.852 -18.406 -2.852 1 90.56 287 ALA A N 1
ATOM 2147 C CA . ALA A 1 287 ? -13.234 -18.625 -2.436 1 90.56 287 ALA A CA 1
ATOM 2148 C C . ALA A 1 287 ? -14.039 -19.297 -3.541 1 90.56 287 ALA A C 1
ATOM 2150 O O . ALA A 1 287 ? -14.938 -20.094 -3.264 1 90.56 287 ALA A O 1
ATOM 2151 N N . GLY A 1 288 ? -13.68 -19.047 -4.75 1 93.62 288 GLY A N 1
ATOM 2152 C CA . GLY A 1 288 ? -14.445 -19.578 -5.875 1 93.62 288 GLY A CA 1
ATOM 2153 C C . GLY A 1 288 ? -13.938 -20.922 -6.363 1 93.62 288 GLY A C 1
ATOM 2154 O O . GLY A 1 288 ? -14.539 -21.516 -7.258 1 93.62 288 GLY A O 1
ATOM 2155 N N . MET A 1 289 ? -12.836 -21.406 -5.816 1 97.38 289 MET A N 1
ATOM 2156 C CA . MET A 1 289 ? -12.297 -22.688 -6.27 1 97.38 289 MET A CA 1
ATOM 2157 C C . MET A 1 289 ? -13.273 -23.828 -5.973 1 97.38 289 MET A C 1
ATOM 2159 O O . MET A 1 289 ? -13.68 -24.016 -4.828 1 97.38 289 MET A O 1
ATOM 2163 N N . PRO A 1 290 ? -13.625 -24.609 -6.941 1 97.94 290 PRO A N 1
ATOM 2164 C CA . PRO A 1 290 ? -14.664 -25.625 -6.766 1 97.94 290 PRO A CA 1
ATOM 2165 C C . PRO A 1 290 ? -14.133 -26.922 -6.145 1 97.94 290 PRO A C 1
ATOM 2167 O O . PRO A 1 290 ? -12.945 -27.219 -6.273 1 97.94 290 PRO A O 1
ATOM 2170 N N . SER A 1 291 ? -15.094 -27.594 -5.508 1 97.88 291 SER A N 1
ATOM 2171 C CA . SER A 1 291 ? -14.844 -29 -5.207 1 97.88 291 SER A CA 1
ATOM 2172 C C . SER A 1 291 ? -14.867 -29.844 -6.473 1 97.88 291 SER A C 1
ATOM 2174 O O . SER A 1 291 ? -15.297 -29.391 -7.531 1 97.88 291 SER A O 1
ATOM 2176 N N . LEU A 1 292 ? -14.344 -31.078 -6.316 1 97.75 292 LEU A N 1
ATOM 2177 C CA . LEU A 1 292 ? -14.367 -32 -7.445 1 97.75 292 LEU A CA 1
ATOM 2178 C C . LEU A 1 292 ? -15.797 -32.219 -7.938 1 97.75 292 LEU A C 1
ATOM 2180 O O . LEU A 1 292 ? -16.047 -32.25 -9.148 1 97.75 292 LEU A O 1
ATOM 2184 N N . GLU A 1 293 ? -16.719 -32.375 -7.023 1 97.62 293 GLU A N 1
ATOM 2185 C CA . GLU A 1 293 ? -18.125 -32.594 -7.379 1 97.62 293 GLU A CA 1
ATOM 2186 C C . GLU A 1 293 ? -18.703 -31.406 -8.125 1 97.62 293 GLU A C 1
ATOM 2188 O O . GLU A 1 293 ? -19.422 -31.578 -9.117 1 97.62 293 GLU A O 1
ATOM 2193 N N . GLU A 1 294 ? -18.438 -30.203 -7.703 1 97.62 294 GLU A N 1
ATOM 2194 C CA . GLU A 1 294 ? -18.906 -29 -8.359 1 97.62 294 GLU A CA 1
ATOM 2195 C C . GLU A 1 294 ? -18.328 -28.875 -9.766 1 97.62 294 GLU A C 1
ATOM 2197 O O . GLU A 1 294 ? -19.047 -28.531 -10.711 1 97.62 294 GLU A O 1
ATOM 2202 N N . ALA A 1 295 ? -17.047 -29.125 -9.875 1 97.75 295 ALA A N 1
ATOM 2203 C CA . ALA A 1 295 ? -16.375 -29.062 -11.172 1 97.75 295 ALA A CA 1
ATOM 2204 C C . ALA A 1 295 ? -16.953 -30.078 -12.148 1 97.75 295 ALA A C 1
ATOM 2206 O O . ALA A 1 295 ? -17.156 -29.766 -13.328 1 97.75 295 ALA A O 1
ATOM 2207 N N . LYS A 1 296 ? -17.219 -31.266 -11.672 1 97.56 296 LYS A N 1
ATOM 2208 C CA . LYS A 1 296 ? -17.797 -32.312 -12.492 1 97.56 296 LYS A CA 1
ATOM 2209 C C . LYS A 1 296 ? -19.172 -31.891 -13.039 1 97.56 296 LYS A C 1
ATOM 2211 O O . LYS A 1 296 ? -19.422 -32.031 -14.234 1 97.56 296 LYS A O 1
ATOM 2216 N N . LYS A 1 297 ? -19.969 -31.406 -12.18 1 97.56 297 LYS A N 1
ATOM 2217 C CA . LYS A 1 297 ? -21.312 -31 -12.555 1 97.56 297 LYS A CA 1
ATOM 2218 C C . LYS A 1 297 ? -21.281 -29.906 -13.625 1 97.56 297 LYS A C 1
ATOM 2220 O O . LYS A 1 297 ? -22.016 -29.969 -14.617 1 97.56 297 LYS A O 1
ATOM 2225 N N . ARG A 1 298 ? -20.484 -28.953 -13.422 1 97.19 298 ARG A N 1
ATOM 2226 C CA . ARG A 1 298 ? -20.422 -27.859 -14.383 1 97.19 298 ARG A CA 1
ATOM 2227 C C . ARG A 1 298 ? -19.812 -28.328 -15.695 1 97.19 298 ARG A C 1
ATOM 2229 O O . ARG A 1 298 ? -20.203 -27.859 -16.766 1 97.19 298 ARG A O 1
ATOM 2236 N N . TYR A 1 299 ? -18.781 -29.109 -15.594 1 97.44 299 TYR A N 1
ATOM 2237 C CA . TYR A 1 299 ? -18.156 -29.656 -16.781 1 97.44 299 TYR A CA 1
ATOM 2238 C C . TYR A 1 299 ? -19.188 -30.359 -17.656 1 97.44 299 TYR A C 1
ATOM 2240 O O . TYR A 1 299 ? -19.281 -30.094 -18.859 1 97.44 299 TYR A O 1
ATOM 2248 N N . GLU A 1 300 ? -19.969 -31.234 -17.109 1 97.38 300 GLU A N 1
ATOM 2249 C CA . GLU A 1 300 ? -20.969 -32 -17.828 1 97.38 300 GLU A CA 1
ATOM 2250 C C . GLU A 1 300 ? -22.078 -31.094 -18.375 1 97.38 300 GLU A C 1
ATOM 2252 O O . GLU A 1 300 ? -22.547 -31.281 -19.5 1 97.38 300 GLU A O 1
ATOM 2257 N N . ALA A 1 301 ? -22.453 -30.156 -17.609 1 96.81 301 ALA A N 1
ATOM 2258 C CA . ALA A 1 301 ? -23.5 -29.219 -18.031 1 96.81 301 ALA A CA 1
ATOM 2259 C C . ALA A 1 301 ? -23.031 -28.359 -19.203 1 96.81 301 ALA A C 1
ATOM 2261 O O . ALA A 1 301 ? -23.812 -28.031 -20.094 1 96.81 301 ALA A O 1
ATOM 2262 N N . THR A 1 302 ? -21.797 -27.938 -19.203 1 96.62 302 THR A N 1
ATOM 2263 C CA . THR A 1 302 ? -21.266 -27 -20.188 1 96.62 302 THR A CA 1
ATOM 2264 C C . THR A 1 302 ? -20.969 -27.719 -21.516 1 96.62 302 THR A C 1
ATOM 2266 O O . THR A 1 302 ? -21.266 -27.172 -22.578 1 96.62 302 THR A O 1
ATOM 2269 N N . PHE A 1 303 ? -20.422 -28.891 -21.438 1 95.81 303 PHE A N 1
ATOM 2270 C CA . PHE A 1 303 ? -19.938 -29.531 -22.656 1 95.81 303 PHE A CA 1
ATOM 2271 C C . PHE A 1 303 ? -20.875 -30.656 -23.078 1 95.81 303 PHE A C 1
ATOM 2273 O O . PHE A 1 303 ? -20.75 -31.188 -24.188 1 95.81 303 PHE A O 1
ATOM 2280 N N . GLY A 1 304 ? -21.812 -31.062 -22.25 1 93.38 304 GLY A N 1
ATOM 2281 C CA . GLY A 1 304 ? -22.734 -32.125 -22.578 1 93.38 304 GLY A CA 1
ATOM 2282 C C . GLY A 1 304 ? -22.062 -33.5 -22.672 1 93.38 304 GLY A C 1
ATOM 2283 O O . GLY A 1 304 ? -22.5 -34.344 -23.438 1 93.38 304 GLY A O 1
ATOM 2284 N N . LEU A 1 305 ? -20.891 -33.656 -22.109 1 91.69 305 LEU A N 1
ATOM 2285 C CA . LEU A 1 305 ? -20.109 -34.875 -22.094 1 91.69 305 LEU A CA 1
ATOM 2286 C C . LEU A 1 305 ? -19.797 -35.312 -20.672 1 91.69 305 LEU A C 1
ATOM 2288 O O . LEU A 1 305 ? -19.703 -34.469 -19.766 1 91.69 305 LEU A O 1
ATOM 2292 N N . PRO A 1 306 ? -19.656 -36.625 -20.484 1 93.06 306 PRO A N 1
ATOM 2293 C CA . PRO A 1 306 ? -19.297 -37.094 -19.141 1 93.06 306 PRO A CA 1
ATOM 2294 C C . PRO A 1 306 ? -17.922 -36.594 -18.688 1 93.06 306 PRO A C 1
ATOM 2296 O O . PRO A 1 306 ? -17 -36.469 -19.516 1 93.06 306 PRO A O 1
ATOM 2299 N N . PHE A 1 307 ? -17.812 -36.281 -17.422 1 94.44 307 PHE A N 1
ATOM 2300 C CA . PHE A 1 307 ? -16.516 -35.969 -16.828 1 94.44 307 PHE A CA 1
ATOM 2301 C C . PHE A 1 307 ? -15.547 -37.156 -17 1 94.44 307 PHE A C 1
ATOM 2303 O O . PHE A 1 307 ? -15.883 -38.281 -16.672 1 94.44 307 PHE A O 1
ATOM 2310 N N . PRO A 1 308 ? -14.414 -36.812 -17.5 1 90.94 308 PRO A N 1
ATOM 2311 C CA . PRO A 1 308 ? -13.492 -37.938 -17.766 1 90.94 308 PRO A CA 1
ATOM 2312 C C . PRO A 1 308 ? -13.062 -38.656 -16.5 1 90.94 308 PRO A C 1
ATOM 2314 O O . PRO A 1 308 ? -13.008 -38.062 -15.422 1 90.94 308 PRO A O 1
ATOM 2317 N N . GLU A 1 309 ? -12.828 -39.969 -16.562 1 81.31 309 GLU A N 1
ATOM 2318 C CA . GLU A 1 309 ? -12.398 -40.781 -15.43 1 81.31 309 GLU A CA 1
ATOM 2319 C C . GLU A 1 309 ? -10.875 -40.844 -15.352 1 81.31 309 GLU A C 1
ATOM 2321 O O . GLU A 1 309 ? -10.188 -40.812 -16.375 1 81.31 309 GLU A O 1
ATOM 2326 N N . MET B 1 1 ? -3.205 28.109 24.672 1 96.88 1 MET B N 1
ATOM 2327 C CA . MET B 1 1 ? -3.012 26.734 24.188 1 96.88 1 MET B CA 1
ATOM 2328 C C . MET B 1 1 ? -3.426 26.609 22.719 1 96.88 1 MET B C 1
ATOM 2330 O O . MET B 1 1 ? -4.367 27.281 22.281 1 96.88 1 MET B O 1
ATOM 2334 N N . VAL B 1 2 ? -2.674 25.844 21.953 1 98.75 2 VAL B N 1
ATOM 2335 C CA . VAL B 1 2 ? -3 25.578 20.562 1 98.75 2 VAL B CA 1
ATOM 2336 C C . VAL B 1 2 ? -3.631 24.203 20.422 1 98.75 2 VAL B C 1
ATOM 2338 O O . VAL B 1 2 ? -3.088 23.203 20.906 1 98.75 2 VAL B O 1
ATOM 2341 N N . LEU B 1 3 ? -4.773 24.125 19.781 1 98.88 3 LEU B N 1
ATOM 2342 C CA . LEU B 1 3 ? -5.469 22.875 19.5 1 98.88 3 LEU B CA 1
ATOM 2343 C C . LEU B 1 3 ? -5.254 22.438 18.047 1 98.88 3 LEU B C 1
ATOM 2345 O O . LEU B 1 3 ? -5.582 23.188 17.125 1 98.88 3 LEU B O 1
ATOM 2349 N N . GLY B 1 4 ? -4.629 21.281 17.906 1 98.88 4 GLY B N 1
ATOM 2350 C CA . GLY B 1 4 ? -4.559 20.688 16.578 1 98.88 4 GLY B CA 1
ATOM 2351 C C . GLY B 1 4 ? -5.797 19.875 16.219 1 98.88 4 GLY B C 1
ATOM 2352 O O . GLY B 1 4 ? -6.391 19.234 17.094 1 98.88 4 GLY B O 1
ATOM 2353 N N . CYS B 1 5 ? -6.168 19.906 14.992 1 98.75 5 CYS B N 1
ATOM 2354 C CA . CYS B 1 5 ? -7.293 19.141 14.461 1 98.75 5 CYS B CA 1
ATOM 2355 C C . CYS B 1 5 ? -6.973 18.594 13.078 1 98.75 5 CYS B C 1
ATOM 2357 O O . CYS B 1 5 ? -6.801 19.359 12.125 1 98.75 5 CYS B O 1
ATOM 2359 N N . GLY B 1 6 ? -6.922 17.359 12.969 1 98.06 6 GLY B N 1
ATOM 2360 C CA . GLY B 1 6 ? -6.598 16.688 11.719 1 98.06 6 GLY B CA 1
ATOM 2361 C C . GLY B 1 6 ? -6.496 15.18 11.867 1 98.06 6 GLY B C 1
ATOM 2362 O O . GLY B 1 6 ? -6.781 14.633 12.93 1 98.06 6 GLY B O 1
ATOM 2363 N N . ALA B 1 7 ? -6.137 14.57 10.789 1 97.75 7 ALA B N 1
ATOM 2364 C CA . ALA B 1 7 ? -6.051 13.109 10.789 1 97.75 7 ALA B CA 1
ATOM 2365 C C . ALA B 1 7 ? -4.895 12.633 11.656 1 97.75 7 ALA B C 1
ATOM 2367 O O . ALA B 1 7 ? -3.809 13.219 11.633 1 97.75 7 ALA B O 1
ATOM 2368 N N . LEU B 1 8 ? -5.176 11.703 12.492 1 97.88 8 LEU B N 1
ATOM 2369 C CA . LEU B 1 8 ? -4.152 10.93 13.18 1 97.88 8 LEU B CA 1
ATOM 2370 C C . LEU B 1 8 ? -3.906 9.602 12.477 1 97.88 8 LEU B C 1
ATOM 2372 O O . LEU B 1 8 ? -4.797 8.75 12.422 1 97.88 8 LEU B O 1
ATOM 2376 N N . ASN B 1 9 ? -2.707 9.477 11.945 1 96.44 9 ASN B N 1
ATOM 2377 C CA . ASN B 1 9 ? -2.355 8.289 11.172 1 96.44 9 ASN B CA 1
ATOM 2378 C C . ASN B 1 9 ? -1.033 7.688 11.641 1 96.44 9 ASN B C 1
ATOM 2380 O O . ASN B 1 9 ? -0.252 8.352 12.328 1 96.44 9 ASN B O 1
ATOM 2384 N N . VAL B 1 10 ? -0.865 6.453 11.344 1 97.31 10 VAL B N 1
ATOM 2385 C CA . VAL B 1 10 ? 0.455 5.832 11.367 1 97.31 10 VAL B CA 1
ATOM 2386 C C . VAL B 1 10 ? 0.943 5.605 9.938 1 97.31 10 VAL B C 1
ATOM 2388 O O . VAL B 1 10 ? 0.218 5.055 9.102 1 97.31 10 VAL B O 1
ATOM 2391 N N . ASP B 1 11 ? 2.141 6.082 9.703 1 95.56 11 ASP B N 1
ATOM 2392 C CA . ASP B 1 11 ? 2.734 5.992 8.375 1 95.56 11 ASP B CA 1
ATOM 2393 C C . ASP B 1 11 ? 3.564 4.719 8.227 1 95.56 11 ASP B C 1
ATOM 2395 O O . ASP B 1 11 ? 4.5 4.488 9 1 95.56 11 ASP B O 1
ATOM 2399 N N . TYR B 1 12 ? 3.227 3.916 7.258 1 94.44 12 TYR B N 1
ATOM 2400 C CA . TYR B 1 12 ? 4.031 2.777 6.832 1 94.44 12 TYR B CA 1
ATOM 2401 C C . TYR B 1 12 ? 4.824 3.109 5.574 1 94.44 12 TYR B C 1
ATOM 2403 O O . TYR B 1 12 ? 4.262 3.193 4.48 1 94.44 12 TYR B O 1
ATOM 2411 N N . LEU B 1 13 ? 6.09 3.256 5.789 1 92.88 13 LEU B N 1
ATOM 2412 C CA . LEU B 1 13 ? 6.941 3.648 4.672 1 92.88 13 LEU B CA 1
ATOM 2413 C C . LEU B 1 13 ? 7.617 2.43 4.051 1 92.88 13 LEU B C 1
ATOM 2415 O O . LEU B 1 13 ? 8.211 1.613 4.762 1 92.88 13 LEU B O 1
ATOM 2419 N N . PHE B 1 14 ? 7.48 2.309 2.754 1 93.81 14 PHE B N 1
ATOM 2420 C CA . PHE B 1 14 ? 8.102 1.231 1.99 1 93.81 14 PHE B CA 1
ATOM 2421 C C . PHE B 1 14 ? 9 1.793 0.897 1 93.81 14 PHE B C 1
ATOM 2423 O O . PHE B 1 14 ? 8.656 2.783 0.249 1 93.81 14 PHE B O 1
ATOM 2430 N N . ALA B 1 15 ? 10.156 1.205 0.792 1 93.19 15 ALA B N 1
ATOM 2431 C CA . ALA B 1 15 ? 11 1.485 -0.369 1 93.19 15 ALA B CA 1
ATOM 2432 C C . ALA B 1 15 ? 10.664 0.55 -1.527 1 93.19 15 ALA B C 1
ATOM 2434 O O . ALA B 1 15 ? 10.422 -0.641 -1.321 1 93.19 15 ALA B O 1
ATOM 2435 N N . THR B 1 16 ? 10.523 1.037 -2.719 1 93.19 16 THR B N 1
ATOM 2436 C CA . THR B 1 16 ? 10.234 0.245 -3.908 1 93.19 16 THR B CA 1
ATOM 2437 C C . THR B 1 16 ? 11.117 0.68 -5.078 1 93.19 16 THR B C 1
ATOM 2439 O O . THR B 1 16 ? 11.648 1.79 -5.078 1 93.19 16 THR B O 1
ATOM 2442 N N . GLU B 1 17 ? 11.344 -0.229 -5.996 1 87.75 17 GLU B N 1
ATOM 2443 C CA . GLU B 1 17 ? 12.148 0.098 -7.168 1 87.75 17 GLU B CA 1
ATOM 2444 C C . GLU B 1 17 ? 11.391 1.007 -8.125 1 87.75 17 GLU B C 1
ATOM 2446 O O . GLU B 1 17 ? 11.977 1.881 -8.766 1 87.75 17 GLU B O 1
ATOM 2451 N N . LEU B 1 18 ? 10.156 0.717 -8.273 1 88.19 18 LEU B N 1
ATOM 2452 C CA . LEU B 1 18 ? 9.328 1.515 -9.172 1 88.19 18 LEU B CA 1
ATOM 2453 C C . LEU B 1 18 ? 7.926 1.691 -8.602 1 88.19 18 LEU B C 1
ATOM 2455 O O . LEU B 1 18 ? 7.441 0.837 -7.859 1 88.19 18 LEU B O 1
ATOM 2459 N N . LEU B 1 19 ? 7.305 2.842 -8.867 1 91.81 19 LEU B N 1
ATOM 2460 C CA . LEU B 1 19 ? 5.895 3.076 -8.562 1 91.81 19 LEU B CA 1
ATOM 2461 C C . LEU B 1 19 ? 5.012 2.627 -9.727 1 91.81 19 LEU B C 1
ATOM 2463 O O . LEU B 1 19 ? 5.336 2.875 -10.891 1 91.81 19 LEU B O 1
ATOM 2467 N N . VAL B 1 20 ? 3.949 1.895 -9.398 1 89 20 VAL B N 1
ATOM 2468 C CA . VAL B 1 20 ? 3.191 1.273 -10.477 1 89 20 VAL B CA 1
ATOM 2469 C C . VAL B 1 20 ? 1.729 1.705 -10.398 1 89 20 VAL B C 1
ATOM 2471 O O . VAL B 1 20 ? 1.215 1.977 -9.312 1 89 20 VAL B O 1
ATOM 2474 N N . THR B 1 21 ? 0.945 1.854 -11.57 1 86.25 21 THR B N 1
ATOM 2475 C CA . THR B 1 21 ? -0.49 2.104 -11.625 1 86.25 21 THR B CA 1
ATOM 2476 C C . THR B 1 21 ? -1.218 0.928 -12.273 1 86.25 21 THR B C 1
ATOM 2478 O O . THR B 1 21 ? -2.443 0.831 -12.195 1 86.25 21 THR B O 1
ATOM 2481 N N . ASP B 1 22 ? -0.596 -0.026 -12.875 1 81.81 22 ASP B N 1
ATOM 2482 C CA . ASP B 1 22 ? -1.089 -1.282 -13.43 1 81.81 22 ASP B CA 1
ATOM 2483 C C . ASP B 1 22 ? 0.037 -2.305 -13.562 1 81.81 22 ASP B C 1
ATOM 2485 O O . ASP B 1 22 ? 0.592 -2.488 -14.648 1 81.81 22 ASP B O 1
ATOM 2489 N N . GLY B 1 23 ? 0.262 -2.883 -12.477 1 83.69 23 GLY B N 1
ATOM 2490 C CA . GLY B 1 23 ? 1.403 -3.785 -12.461 1 83.69 23 GLY B CA 1
ATOM 2491 C C . GLY B 1 23 ? 1.806 -4.223 -11.07 1 83.69 23 GLY B C 1
ATOM 2492 O O . GLY B 1 23 ? 1.071 -3.992 -10.102 1 83.69 23 GLY B O 1
ATOM 2493 N N . GLU B 1 24 ? 2.928 -4.961 -11.07 1 88.31 24 GLU B N 1
ATOM 2494 C CA . GLU B 1 24 ? 3.436 -5.559 -9.836 1 88.31 24 GLU B CA 1
ATOM 2495 C C . GLU B 1 24 ? 4.91 -5.223 -9.625 1 88.31 24 GLU B C 1
ATOM 2497 O O . GLU B 1 24 ? 5.688 -5.195 -10.586 1 88.31 24 GLU B O 1
ATOM 2502 N N . THR B 1 25 ? 5.23 -4.797 -8.344 1 88.69 25 THR B N 1
ATOM 2503 C CA . THR B 1 25 ? 6.625 -4.531 -8.008 1 88.69 25 THR B CA 1
ATOM 2504 C C . THR B 1 25 ? 6.945 -5.004 -6.594 1 88.69 25 THR B C 1
ATOM 2506 O O . THR B 1 25 ? 6.059 -5.465 -5.875 1 88.69 25 THR B O 1
ATOM 2509 N N . PHE B 1 26 ? 8.297 -4.895 -6.316 1 89.19 26 PHE B N 1
ATOM 2510 C CA . PHE B 1 26 ? 8.781 -5.254 -4.992 1 89.19 26 PHE B CA 1
ATOM 2511 C C . PHE B 1 26 ? 8.844 -4.031 -4.086 1 89.19 26 PHE B C 1
ATOM 2513 O O . PHE B 1 26 ? 9.031 -2.908 -4.562 1 89.19 26 PHE B O 1
ATOM 2520 N N . CYS B 1 27 ? 8.539 -4.281 -2.783 1 92.75 27 CYS B N 1
ATOM 2521 C CA . CYS B 1 27 ? 8.797 -3.223 -1.815 1 92.75 27 CYS B CA 1
ATOM 2522 C C . CYS B 1 27 ? 9.367 -3.789 -0.522 1 92.75 27 CYS B C 1
ATOM 2524 O O . CYS B 1 27 ? 9.328 -5 -0.301 1 92.75 27 CYS B O 1
ATOM 2526 N N . HIS B 1 28 ? 10.023 -2.961 0.27 1 92.12 28 HIS B N 1
ATOM 2527 C CA . HIS B 1 28 ? 10.594 -3.33 1.561 1 92.12 28 HIS B CA 1
ATOM 2528 C C . HIS B 1 28 ? 10.203 -2.328 2.643 1 92.12 28 HIS B C 1
ATOM 2530 O O . HIS B 1 28 ? 10.203 -1.119 2.402 1 92.12 28 HIS B O 1
ATOM 2536 N N . PRO B 1 29 ? 9.789 -2.9 3.756 1 91.5 29 PRO B N 1
ATOM 2537 C CA . PRO B 1 29 ? 9.484 -1.966 4.844 1 91.5 29 PRO B CA 1
ATOM 2538 C C . PRO B 1 29 ? 10.711 -1.164 5.289 1 91.5 29 PRO B C 1
ATOM 2540 O O . PRO B 1 29 ? 11.805 -1.717 5.41 1 91.5 29 PRO B O 1
ATOM 2543 N N . VAL B 1 30 ? 10.5 0.097 5.477 1 88.94 30 VAL B N 1
ATOM 2544 C CA . VAL B 1 30 ? 11.57 0.986 5.918 1 88.94 30 VAL B CA 1
ATOM 2545 C C . VAL B 1 30 ? 11.312 1.433 7.355 1 88.94 30 VAL B C 1
ATOM 2547 O O . VAL B 1 30 ? 12.18 1.287 8.219 1 88.94 30 VAL B O 1
ATOM 2550 N N . THR B 1 31 ? 10.109 1.979 7.586 1 88.88 31 THR B N 1
ATOM 2551 C CA . THR B 1 31 ? 9.805 2.473 8.922 1 88.88 31 THR B CA 1
ATOM 2552 C C . THR B 1 31 ? 8.297 2.561 9.141 1 88.88 31 THR B C 1
ATOM 2554 O O . THR B 1 31 ? 7.527 2.531 8.18 1 88.88 31 THR B O 1
ATOM 2557 N N . ARG B 1 32 ? 7.918 2.418 10.328 1 91.88 32 ARG B N 1
ATOM 2558 C CA . ARG B 1 32 ? 6.586 2.676 10.867 1 91.88 32 ARG B CA 1
ATOM 2559 C C . ARG B 1 32 ? 6.617 3.812 11.883 1 91.88 32 ARG B C 1
ATOM 2561 O O . ARG B 1 32 ? 7.32 3.732 12.891 1 91.88 32 ARG B O 1
ATOM 2568 N N . GLN B 1 33 ? 5.898 4.895 11.625 1 94.25 33 GLN B N 1
ATOM 2569 C CA . GLN B 1 33 ? 5.988 6.051 12.508 1 94.25 33 GLN B CA 1
ATOM 2570 C C . GLN B 1 33 ? 4.652 6.781 12.602 1 94.25 33 GLN B C 1
ATOM 2572 O O . GLN B 1 33 ? 3.855 6.754 11.664 1 94.25 33 GLN B O 1
ATOM 2577 N N . PRO B 1 34 ? 4.395 7.363 13.75 1 96.19 34 PRO B N 1
ATOM 2578 C CA . PRO B 1 34 ? 3.191 8.195 13.852 1 96.19 34 PRO B CA 1
ATOM 2579 C C . PRO B 1 34 ? 3.215 9.383 12.883 1 96.19 34 PRO B C 1
ATOM 2581 O O . PRO B 1 34 ? 4.27 9.984 12.664 1 96.19 34 PRO B O 1
ATOM 2584 N N . GLY B 1 35 ? 2.029 9.648 12.297 1 95.56 35 GLY B N 1
ATOM 2585 C CA . GLY B 1 35 ? 1.945 10.719 11.312 1 95.56 35 GLY B CA 1
ATOM 2586 C C . GLY B 1 35 ? 0.708 11.578 11.477 1 95.56 35 GLY B C 1
ATOM 2587 O O . GLY B 1 35 ? 0.137 11.656 12.57 1 95.56 35 GLY B O 1
ATOM 2588 N N . GLY B 1 36 ? 0.398 12.273 10.367 1 96.12 36 GLY B N 1
ATOM 2589 C CA . GLY B 1 36 ? -0.623 13.312 10.344 1 96.12 36 GLY B CA 1
ATOM 2590 C C . GLY B 1 36 ? -0.048 14.711 10.328 1 96.12 36 GLY B C 1
ATOM 2591 O O . GLY B 1 36 ? 0.712 15.086 11.227 1 96.12 36 GLY B O 1
ATOM 2592 N N . SER B 1 37 ? -0.513 15.438 9.398 1 96.69 37 SER B N 1
ATOM 2593 C CA . SER B 1 37 ? 0.099 16.75 9.18 1 96.69 37 SER B CA 1
ATOM 2594 C C . SER B 1 37 ? -0.108 17.656 10.391 1 96.69 37 SER B C 1
ATOM 2596 O O . SER B 1 37 ? 0.858 18.156 10.969 1 96.69 37 SER B O 1
ATOM 2598 N N . ALA B 1 38 ? -1.325 17.875 10.812 1 98.62 38 ALA B N 1
ATOM 2599 C CA . ALA B 1 38 ? -1.591 18.719 11.977 1 98.62 38 ALA B CA 1
ATOM 2600 C C . ALA B 1 38 ? -0.928 18.156 13.227 1 98.62 38 ALA B C 1
ATOM 2602 O O . ALA B 1 38 ? -0.417 18.906 14.062 1 98.62 38 ALA B O 1
ATOM 2603 N N . ALA B 1 39 ? -0.974 16.875 13.32 1 98.56 39 ALA B N 1
ATOM 2604 C CA . ALA B 1 39 ? -0.344 16.219 14.461 1 98.56 39 ALA B CA 1
ATOM 2605 C C . ALA B 1 39 ? 1.16 16.469 14.477 1 98.56 39 ALA B C 1
ATOM 2607 O O . ALA B 1 39 ? 1.745 16.703 15.539 1 98.56 39 ALA B O 1
ATOM 2608 N N . ASN B 1 40 ? 1.779 16.422 13.344 1 98.12 40 ASN B N 1
ATOM 2609 C CA . ASN B 1 40 ? 3.203 16.719 13.25 1 98.12 40 ASN B CA 1
ATOM 2610 C C . ASN B 1 40 ? 3.492 18.172 13.648 1 98.12 40 ASN B C 1
ATOM 2612 O O . ASN B 1 40 ? 4.457 18.438 14.359 1 98.12 40 ASN B O 1
ATOM 2616 N N . THR B 1 41 ? 2.686 19.062 13.148 1 98.81 41 THR B N 1
ATOM 2617 C CA . THR B 1 41 ? 2.85 20.484 13.477 1 98.81 41 THR B CA 1
ATOM 2618 C C . THR B 1 41 ? 2.727 20.703 14.977 1 98.81 41 THR B C 1
ATOM 2620 O O . THR B 1 41 ? 3.561 21.391 15.578 1 98.81 41 THR B O 1
ATOM 2623 N N . ILE B 1 42 ? 1.713 20.094 15.586 1 98.81 42 ILE B N 1
ATOM 2624 C CA . ILE B 1 42 ? 1.454 20.25 17.016 1 98.81 42 ILE B CA 1
ATOM 2625 C C . ILE B 1 42 ? 2.586 19.609 17.812 1 98.81 42 ILE B C 1
ATOM 2627 O O . ILE B 1 42 ? 3.002 20.141 18.844 1 98.81 42 ILE B O 1
ATOM 2631 N N . TYR B 1 43 ? 3.055 18.484 17.328 1 98.62 43 TYR B N 1
ATOM 2632 C CA . TYR B 1 43 ? 4.215 17.828 17.938 1 98.62 43 TYR B CA 1
ATOM 2633 C C . TYR B 1 43 ? 5.406 18.781 17.969 1 98.62 43 TYR B C 1
ATOM 2635 O O . TYR B 1 43 ? 6.039 18.938 19.016 1 98.62 43 TYR B O 1
ATOM 2643 N N . GLY B 1 44 ? 5.695 19.391 16.875 1 98.62 44 GLY B N 1
ATOM 2644 C CA . GLY B 1 44 ? 6.797 20.328 16.797 1 98.62 44 GLY B CA 1
ATOM 2645 C C . GLY B 1 44 ? 6.605 21.547 17.688 1 98.62 44 GLY B C 1
ATOM 2646 O O . GLY B 1 44 ? 7.551 22 18.344 1 98.62 44 GLY B O 1
ATOM 2647 N N . LEU B 1 45 ? 5.426 22.094 17.688 1 98.62 45 LEU B N 1
ATOM 2648 C CA . LEU B 1 45 ? 5.121 23.266 18.5 1 98.62 45 LEU B CA 1
ATOM 2649 C C . LEU B 1 45 ? 5.297 22.938 19.984 1 98.62 45 LEU B C 1
ATOM 2651 O O . LEU B 1 45 ? 5.801 23.766 20.75 1 98.62 45 LEU B O 1
ATOM 2655 N N . SER B 1 46 ? 4.836 21.75 20.359 1 98.62 46 SER B N 1
ATOM 2656 C CA . SER B 1 46 ? 4.996 21.312 21.734 1 98.62 46 SER B CA 1
ATOM 2657 C C . SER B 1 46 ? 6.473 21.172 22.109 1 98.62 46 SER B C 1
ATOM 2659 O O . SER B 1 46 ? 6.883 21.531 23.203 1 98.62 46 SER B O 1
ATOM 2661 N N . LYS B 1 47 ? 7.25 20.625 21.219 1 98.19 47 LYS B N 1
ATOM 2662 C CA . LYS B 1 47 ? 8.688 20.516 21.438 1 98.19 47 LYS B CA 1
ATOM 2663 C C . LYS B 1 47 ? 9.328 21.875 21.656 1 98.19 47 LYS B C 1
ATOM 2665 O O . LYS B 1 47 ? 10.344 22 22.344 1 98.19 47 LYS B O 1
ATOM 2670 N N . LEU B 1 48 ? 8.758 22.859 21.078 1 97.81 48 LEU B N 1
ATOM 2671 C CA . LEU B 1 48 ? 9.211 24.234 21.266 1 97.81 48 LEU B CA 1
ATOM 2672 C C . LEU B 1 48 ? 8.641 24.812 22.547 1 97.81 48 LEU B C 1
ATOM 2674 O O . LEU B 1 48 ? 8.664 26.031 22.75 1 97.81 48 LEU B O 1
ATOM 2678 N N . SER B 1 49 ? 8.055 24 23.391 1 95.25 49 SER B N 1
ATOM 2679 C CA . SER B 1 49 ? 7.578 24.297 24.734 1 95.25 49 SER B CA 1
ATOM 2680 C C . SER B 1 49 ? 6.301 25.125 24.703 1 95.25 49 SER B C 1
ATOM 2682 O O . SER B 1 49 ? 6.098 26 25.547 1 95.25 49 SER B O 1
ATOM 2684 N N . PHE B 1 50 ? 5.531 25.062 23.688 1 96.5 50 PHE B N 1
ATOM 2685 C CA . PHE B 1 50 ? 4.223 25.703 23.625 1 96.5 50 PHE B CA 1
ATOM 2686 C C . PHE B 1 50 ? 3.133 24.75 24.109 1 96.5 50 PHE B C 1
ATOM 2688 O O . PHE B 1 50 ? 3.158 23.562 23.812 1 96.5 50 PHE B O 1
ATOM 2695 N N . PRO B 1 51 ? 2.176 25.219 24.953 1 97.88 51 PRO B N 1
ATOM 2696 C CA . PRO B 1 51 ? 1.081 24.344 25.375 1 97.88 51 PRO B CA 1
ATOM 2697 C C . PRO B 1 51 ? 0.167 23.938 24.234 1 97.88 51 PRO B C 1
ATOM 2699 O O . PRO B 1 51 ? -0.385 24.797 23.531 1 97.88 51 PRO B O 1
ATOM 2702 N N . CYS B 1 52 ? 0.03 22.609 24.016 1 98.69 52 CYS B N 1
ATOM 2703 C CA . CYS B 1 52 ? -0.728 22.125 22.875 1 98.69 52 CYS B CA 1
ATOM 2704 C C . CYS B 1 52 ? -1.701 21.031 23.297 1 98.69 52 CYS B C 1
ATOM 2706 O O . CYS B 1 52 ? -1.488 20.344 24.312 1 98.69 52 CYS B O 1
ATOM 2708 N N . ALA B 1 53 ? -2.752 20.906 22.562 1 98.75 53 ALA B N 1
ATOM 2709 C CA . ALA B 1 53 ? -3.721 19.812 22.625 1 98.75 53 ALA B CA 1
ATOM 2710 C C . ALA B 1 53 ? -4.09 19.328 21.234 1 98.75 53 ALA B C 1
ATOM 2712 O O . ALA B 1 53 ? -3.74 19.953 20.234 1 98.75 53 ALA B O 1
ATOM 2713 N N . PHE B 1 54 ? -4.746 18.156 21.188 1 98.75 54 PHE B N 1
ATOM 2714 C CA . PHE B 1 54 ? -5.141 17.609 19.891 1 98.75 54 PHE B CA 1
ATOM 2715 C C . PHE B 1 54 ? -6.52 16.969 19.969 1 98.75 54 PHE B C 1
ATOM 2717 O O . PHE B 1 54 ? -6.852 16.312 20.969 1 98.75 54 PHE B O 1
ATOM 2724 N N . VAL B 1 55 ? -7.32 17.234 18.984 1 98.75 55 VAL B N 1
ATOM 2725 C CA . VAL B 1 55 ? -8.578 16.516 18.828 1 98.75 55 VAL B CA 1
ATOM 2726 C C . VAL B 1 55 ? -8.516 15.648 17.578 1 98.75 55 VAL B C 1
ATOM 2728 O O . VAL B 1 55 ? -8.078 16.094 16.516 1 98.75 55 VAL B O 1
ATOM 2731 N N . GLY B 1 56 ? -8.828 14.453 17.656 1 98.38 56 GLY B N 1
ATOM 2732 C CA . GLY B 1 56 ? -8.812 13.445 16.609 1 98.38 56 GLY B CA 1
ATOM 2733 C C . GLY B 1 56 ? -9.383 12.109 17.047 1 98.38 56 GLY B C 1
ATOM 2734 O O . GLY B 1 56 ? -10.086 12.031 18.047 1 98.38 56 GLY B O 1
ATOM 2735 N N . ALA B 1 57 ? -9.172 11.117 16.219 1 98.5 57 ALA B N 1
ATOM 2736 C CA . ALA B 1 57 ? -9.688 9.781 16.531 1 98.5 57 ALA B CA 1
ATOM 2737 C C . ALA B 1 57 ? -8.68 8.711 16.109 1 98.5 57 ALA B C 1
ATOM 2739 O O . ALA B 1 57 ? -8.023 8.828 15.078 1 98.5 57 ALA B O 1
ATOM 2740 N N . VAL B 1 58 ? -8.547 7.691 16.953 1 98.44 58 VAL B N 1
ATOM 2741 C CA . VAL B 1 58 ? -7.738 6.516 16.656 1 98.44 58 VAL B CA 1
ATOM 2742 C C . VAL B 1 58 ? -8.523 5.25 16.984 1 98.44 58 VAL B C 1
ATOM 2744 O O . VAL B 1 58 ? -9.578 5.312 17.625 1 98.44 58 VAL B O 1
ATOM 2747 N N . GLY B 1 59 ? -8.086 4.164 16.469 1 97.88 59 GLY B N 1
ATOM 2748 C CA . GLY B 1 59 ? -8.656 2.883 16.859 1 97.88 59 GLY B CA 1
ATOM 2749 C C . GLY B 1 59 ? -8.078 2.348 18.156 1 97.88 59 GLY B C 1
ATOM 2750 O O . GLY B 1 59 ? -7.098 2.883 18.672 1 97.88 59 GLY B O 1
ATOM 2751 N N . ASP B 1 60 ? -8.773 1.359 18.719 1 96.38 60 ASP B N 1
ATOM 2752 C CA . ASP B 1 60 ? -8.227 0.633 19.859 1 96.38 60 ASP B CA 1
ATOM 2753 C C . ASP B 1 60 ? -7.27 -0.466 19.406 1 96.38 60 ASP B C 1
ATOM 2755 O O . ASP B 1 60 ? -7.586 -1.653 19.5 1 96.38 60 ASP B O 1
ATOM 2759 N N . ASP B 1 61 ? -6.129 -0.098 18.969 1 94.75 61 ASP B N 1
ATOM 2760 C CA . ASP B 1 61 ? -5.129 -1.003 18.406 1 94.75 61 ASP B CA 1
ATOM 2761 C C . ASP B 1 61 ? -3.717 -0.48 18.656 1 94.75 61 ASP B C 1
ATOM 2763 O O . ASP B 1 61 ? -3.541 0.601 19.219 1 94.75 61 ASP B O 1
ATOM 2767 N N . PRO B 1 62 ? -2.705 -1.295 18.344 1 93.94 62 PRO B N 1
ATOM 2768 C CA . PRO B 1 62 ? -1.326 -0.876 18.594 1 93.94 62 PRO B CA 1
ATOM 2769 C C . PRO B 1 62 ? -0.963 0.428 17.891 1 93.94 62 PRO B C 1
ATOM 2771 O O . PRO B 1 62 ? -0.209 1.239 18.438 1 93.94 62 PRO B O 1
ATOM 2774 N N . ASP B 1 63 ? -1.51 0.591 16.719 1 96.5 63 ASP B N 1
ATOM 2775 C CA . ASP B 1 63 ? -1.226 1.82 15.984 1 96.5 63 ASP B CA 1
ATOM 2776 C C . ASP B 1 63 ? -1.809 3.035 16.703 1 96.5 63 ASP B C 1
ATOM 2778 O O . ASP B 1 63 ? -1.179 4.094 16.75 1 96.5 63 ASP B O 1
ATOM 2782 N N . GLY B 1 64 ? -3.016 2.879 17.172 1 97.94 64 GLY B N 1
ATOM 2783 C CA . GLY B 1 64 ? -3.613 3.953 17.953 1 97.94 64 GLY B CA 1
ATOM 2784 C C . GLY B 1 64 ? -2.799 4.32 19.188 1 97.94 64 GLY B C 1
ATOM 2785 O O . GLY B 1 64 ? -2.6 5.504 19.469 1 97.94 64 GLY B O 1
ATOM 2786 N N . ARG B 1 65 ? -2.295 3.344 19.906 1 97.31 65 ARG B N 1
ATOM 2787 C CA . ARG B 1 65 ? -1.455 3.572 21.078 1 97.31 65 ARG B CA 1
ATOM 2788 C C . ARG B 1 65 ? -0.164 4.289 20.688 1 97.31 65 ARG B C 1
ATOM 2790 O O . ARG B 1 65 ? 0.28 5.199 21.391 1 97.31 65 ARG B O 1
ATOM 2797 N N . LEU B 1 66 ? 0.371 3.84 19.594 1 97 66 LEU B N 1
ATOM 2798 C CA . LEU B 1 66 ? 1.592 4.465 19.094 1 97 66 LEU B CA 1
ATOM 2799 C C . LEU B 1 66 ? 1.371 5.949 18.828 1 97 66 LEU B C 1
ATOM 2801 O O . LEU B 1 66 ? 2.197 6.781 19.203 1 97 66 LEU B O 1
ATOM 2805 N N . ALA B 1 67 ? 0.309 6.273 18.156 1 97.62 67 ALA B N 1
ATOM 2806 C CA . ALA B 1 67 ? -0.015 7.656 17.812 1 97.62 67 ALA B CA 1
ATOM 2807 C C . ALA B 1 67 ? -0.18 8.508 19.062 1 97.62 67 ALA B C 1
ATOM 2809 O O . ALA B 1 67 ? 0.357 9.617 19.141 1 97.62 67 ALA B O 1
ATOM 2810 N N . LEU B 1 68 ? -0.893 8 20.062 1 97.94 68 LEU B N 1
ATOM 2811 C CA . LEU B 1 68 ? -1.181 8.734 21.281 1 97.94 68 LEU B CA 1
ATOM 2812 C C . LEU B 1 68 ? 0.08 8.906 22.125 1 97.94 68 LEU B C 1
ATOM 2814 O O . LEU B 1 68 ? 0.341 9.984 22.656 1 97.94 68 LEU B O 1
ATOM 2818 N N . GLU B 1 69 ? 0.825 7.863 22.25 1 97.31 69 GLU B N 1
ATOM 2819 C CA . GLU B 1 69 ? 2.045 7.898 23.062 1 97.31 69 GLU B CA 1
ATOM 2820 C C . GLU B 1 69 ? 3.049 8.898 22.484 1 97.31 69 GLU B C 1
ATOM 2822 O O . GLU B 1 69 ? 3.736 9.594 23.234 1 97.31 69 GLU B O 1
ATOM 2827 N N . ALA B 1 70 ? 3.143 8.953 21.219 1 97.12 70 ALA B N 1
ATOM 2828 C CA . ALA B 1 70 ? 4.066 9.875 20.562 1 97.12 70 ALA B CA 1
ATOM 2829 C C . ALA B 1 70 ? 3.74 11.32 20.922 1 97.12 70 ALA B C 1
ATOM 2831 O O . ALA B 1 70 ? 4.641 12.125 21.172 1 97.12 70 ALA B O 1
ATOM 2832 N N . LEU B 1 71 ? 2.486 11.664 20.906 1 98.12 71 LEU B N 1
ATOM 2833 C CA . LEU B 1 71 ? 2.064 13.016 21.266 1 98.12 71 LEU B CA 1
ATOM 2834 C C . LEU B 1 71 ? 2.27 13.273 22.75 1 98.12 71 LEU B C 1
ATOM 2836 O O . LEU B 1 71 ? 2.738 14.344 23.141 1 98.12 71 LEU B O 1
ATOM 2840 N N . ALA B 1 72 ? 1.949 12.297 23.547 1 96.81 72 ALA B N 1
ATOM 2841 C CA . ALA B 1 72 ? 2.076 12.43 25 1 96.81 72 ALA B CA 1
ATOM 2842 C C . ALA B 1 72 ? 3.533 12.633 25.406 1 96.81 72 ALA B C 1
ATOM 2844 O O . ALA B 1 72 ? 3.824 13.352 26.359 1 96.81 72 ALA B O 1
ATOM 2845 N N . GLU B 1 73 ? 4.367 12.031 24.766 1 96.44 73 GLU B N 1
ATOM 2846 C CA . GLU B 1 73 ? 5.793 12.078 25.062 1 96.44 73 GLU B CA 1
ATOM 2847 C C . GLU B 1 73 ? 6.316 13.516 25.031 1 96.44 73 GLU B C 1
ATOM 2849 O O . GLU B 1 73 ? 7.25 13.852 25.75 1 96.44 73 GLU B O 1
ATOM 2854 N N . VAL B 1 74 ? 5.691 14.336 24.203 1 97.62 74 VAL B N 1
ATOM 2855 C CA . VAL B 1 74 ? 6.18 15.703 24.078 1 97.62 74 VAL B CA 1
ATOM 2856 C C . VAL B 1 74 ? 5.234 16.656 24.812 1 97.62 74 VAL B C 1
ATOM 2858 O O . VAL B 1 74 ? 5.316 17.875 24.656 1 97.62 74 VAL B O 1
ATOM 2861 N N . GLY B 1 75 ? 4.254 16.094 25.531 1 97.81 75 GLY B N 1
ATOM 2862 C CA . GLY B 1 75 ? 3.439 16.906 26.422 1 97.81 75 GLY B CA 1
ATOM 2863 C C . GLY B 1 75 ? 2.137 17.359 25.797 1 97.81 75 GLY B C 1
ATOM 2864 O O . GLY B 1 75 ? 1.433 18.203 26.359 1 97.81 75 GLY B O 1
ATOM 2865 N N . VAL B 1 76 ? 1.771 16.859 24.641 1 98.56 76 VAL B N 1
ATOM 2866 C CA . VAL B 1 76 ? 0.507 17.234 24.016 1 98.56 76 VAL B CA 1
ATOM 2867 C C . VAL B 1 76 ? -0.657 16.625 24.797 1 98.56 76 VAL B C 1
ATOM 2869 O O . VAL B 1 76 ? -0.64 15.438 25.109 1 98.56 76 VAL B O 1
ATOM 2872 N N . ASN B 1 77 ? -1.628 17.484 25.172 1 98.31 77 ASN B N 1
ATOM 2873 C CA . ASN B 1 77 ? -2.846 16.984 25.797 1 98.31 77 ASN B CA 1
ATOM 2874 C C . ASN B 1 77 ? -3.719 16.219 24.812 1 98.31 77 ASN B C 1
ATOM 2876 O O . ASN B 1 77 ? -4.273 16.812 23.875 1 98.31 77 ASN B O 1
ATOM 2880 N N . THR B 1 78 ? -3.879 14.906 25.031 1 98.06 78 THR B N 1
ATOM 2881 C CA . THR B 1 78 ? -4.59 14.078 24.078 1 98.06 78 THR B CA 1
ATOM 2882 C C . THR B 1 78 ? -5.941 13.641 24.625 1 98.06 78 THR B C 1
ATOM 2884 O O . THR B 1 78 ? -6.535 12.672 24.141 1 98.06 78 THR B O 1
ATOM 2887 N N . ARG B 1 79 ? -6.469 14.305 25.609 1 96.69 79 ARG B N 1
ATOM 2888 C CA . ARG B 1 79 ? -7.727 13.938 26.25 1 96.69 79 ARG B CA 1
ATOM 2889 C C . ARG B 1 79 ? -8.883 13.992 25.25 1 96.69 79 ARG B C 1
ATOM 2891 O O . ARG B 1 79 ? -9.859 13.25 25.391 1 96.69 79 ARG B O 1
ATOM 2898 N N . ALA B 1 80 ? -8.773 14.805 24.281 1 97.81 80 ALA B N 1
ATOM 2899 C CA . ALA B 1 80 ? -9.859 14.992 23.312 1 97.81 80 ALA B CA 1
ATOM 2900 C C . ALA B 1 80 ? -9.711 14.039 22.141 1 97.81 80 ALA B C 1
ATOM 2902 O O . ALA B 1 80 ? -10.508 14.062 21.203 1 97.81 80 ALA B O 1
ATOM 2903 N N . VAL B 1 81 ? -8.703 13.195 22.109 1 98.5 81 VAL B N 1
ATOM 2904 C CA . VAL B 1 81 ? -8.594 12.164 21.078 1 98.5 81 VAL B CA 1
ATOM 2905 C C . VAL B 1 81 ? -9.492 10.984 21.438 1 98.5 81 VAL B C 1
ATOM 2907 O O . VAL B 1 81 ? -9.359 10.398 22.516 1 98.5 81 VAL B O 1
ATOM 2910 N N . LYS B 1 82 ? -10.383 10.695 20.547 1 98.12 82 LYS B N 1
ATOM 2911 C CA . LYS B 1 82 ? -11.352 9.625 20.781 1 98.12 82 LYS B CA 1
ATOM 2912 C C . LYS B 1 82 ? -10.797 8.273 20.344 1 98.12 82 LYS B C 1
ATOM 2914 O O . LYS B 1 82 ? -10.312 8.133 19.219 1 98.12 82 LYS B O 1
ATOM 2919 N N . VAL B 1 83 ? -10.844 7.312 21.234 1 97.81 83 VAL B N 1
ATOM 2920 C CA . VAL B 1 83 ? -10.516 5.941 20.859 1 97.81 83 VAL B CA 1
ATOM 2921 C C . VAL B 1 83 ? -11.781 5.199 20.438 1 97.81 83 VAL B C 1
ATOM 2923 O O . VAL B 1 83 ? -12.695 5.012 21.25 1 97.81 83 VAL B O 1
ATOM 2926 N N . ARG B 1 84 ? -11.82 4.891 19.188 1 97.38 84 ARG B N 1
ATOM 2927 C CA . ARG B 1 84 ? -13.016 4.262 18.625 1 97.38 84 ARG B CA 1
ATOM 2928 C C . ARG B 1 84 ? -12.875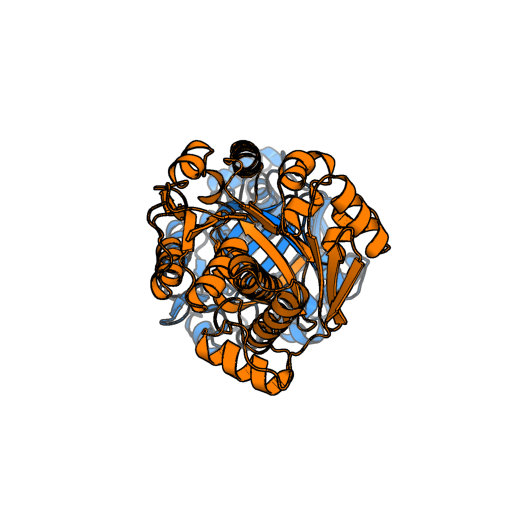 2.744 18.609 1 97.38 84 ARG B C 1
ATOM 2930 O O . ARG B 1 84 ? -12.031 2.195 17.906 1 97.38 84 ARG B O 1
ATOM 2937 N N . GLU B 1 85 ? -13.789 2.107 19.266 1 93.25 85 GLU B N 1
ATOM 2938 C CA . GLU B 1 85 ? -13.805 0.647 19.281 1 93.25 85 GLU B CA 1
ATOM 2939 C C . GLU B 1 85 ? -14.32 0.078 17.969 1 93.25 85 GLU B C 1
ATOM 2941 O O . GLU B 1 85 ? -15.258 0.619 17.375 1 93.25 85 GLU B O 1
ATOM 2946 N N . GLY B 1 86 ? -13.727 -0.989 17.562 1 91.69 86 GLY B N 1
ATOM 2947 C CA . GLY B 1 86 ? -14.172 -1.667 16.344 1 91.69 86 GLY B CA 1
ATOM 2948 C C . GLY B 1 86 ? -13.648 -1.028 15.078 1 91.69 86 GLY B C 1
ATOM 2949 O O . GLY B 1 86 ? -13.953 -1.481 13.977 1 91.69 86 GLY B O 1
ATOM 2950 N N . ARG B 1 87 ? -12.922 0.076 15.227 1 92.06 87 ARG B N 1
ATOM 2951 C CA . ARG B 1 87 ? -12.297 0.735 14.086 1 92.06 87 ARG B CA 1
ATOM 2952 C C . ARG B 1 87 ? -10.781 0.657 14.172 1 92.06 87 ARG B C 1
ATOM 2954 O O . ARG B 1 87 ? -10.219 0.581 15.266 1 92.06 87 ARG B O 1
ATOM 2961 N N . GLY B 1 88 ? -10.164 0.567 13.047 1 94.81 88 GLY B N 1
ATOM 2962 C CA . GLY B 1 88 ? -8.711 0.668 13.031 1 94.81 88 GLY B CA 1
ATOM 2963 C C . GLY B 1 88 ? -8.211 2.102 13.062 1 94.81 88 GLY B C 1
ATOM 2964 O O . GLY B 1 88 ? -8.961 3.029 12.75 1 94.81 88 GLY B O 1
ATOM 2965 N N . THR B 1 89 ? -7.008 2.271 13.492 1 97.62 89 THR B N 1
ATOM 2966 C CA . THR B 1 89 ? -6.344 3.564 13.383 1 97.62 89 THR B CA 1
ATOM 2967 C C . THR B 1 89 ? -6.031 3.883 11.922 1 97.62 89 THR B C 1
ATOM 2969 O O . THR B 1 89 ? -5.727 2.982 11.133 1 97.62 89 THR B O 1
ATOM 2972 N N . GLY B 1 90 ? -6.211 5.176 11.57 1 97.5 90 GLY B N 1
ATOM 2973 C CA . GLY B 1 90 ? -5.848 5.59 10.227 1 97.5 90 GLY B CA 1
ATOM 2974 C C . GLY B 1 90 ? -4.426 5.211 9.844 1 97.5 90 GLY B C 1
ATOM 2975 O O . GLY B 1 90 ? -3.537 5.184 10.703 1 97.5 90 GLY B O 1
ATOM 2976 N N . LYS B 1 91 ? -4.195 4.871 8.547 1 96.75 91 LYS B N 1
ATOM 2977 C CA . LYS B 1 91 ? -2.893 4.461 8.031 1 96.75 91 LYS B CA 1
ATOM 2978 C C . LYS B 1 91 ? -2.564 5.188 6.73 1 96.75 91 LYS B C 1
ATOM 2980 O O . LYS B 1 91 ? -3.461 5.496 5.941 1 96.75 91 LYS B O 1
ATOM 2985 N N . VAL B 1 92 ? -1.311 5.484 6.562 1 96.19 92 VAL B N 1
ATOM 2986 C CA . VAL B 1 92 ? -0.801 5.918 5.266 1 96.19 92 VAL B CA 1
ATOM 2987 C C . VAL B 1 92 ? 0.231 4.914 4.754 1 96.19 92 VAL B C 1
ATOM 2989 O O . VAL B 1 92 ? 1.253 4.68 5.406 1 96.19 92 VAL B O 1
ATOM 2992 N N . PHE B 1 93 ? -0.077 4.262 3.672 1 95.62 93 PHE B N 1
ATOM 2993 C CA . PHE B 1 93 ? 0.909 3.447 2.971 1 95.62 93 PHE B CA 1
ATOM 2994 C C . PHE B 1 93 ? 1.698 4.289 1.977 1 95.62 93 PHE B C 1
ATOM 2996 O O . PHE B 1 93 ? 1.163 4.711 0.948 1 95.62 93 PHE B O 1
ATOM 3003 N N . ALA B 1 94 ? 2.928 4.492 2.342 1 93.75 94 ALA B N 1
ATOM 3004 C CA . ALA B 1 94 ? 3.789 5.344 1.524 1 93.75 94 ALA B CA 1
ATOM 3005 C C . ALA B 1 94 ? 4.844 4.516 0.796 1 93.75 94 ALA B C 1
ATOM 3007 O O . ALA B 1 94 ? 5.688 3.875 1.43 1 93.75 94 ALA B O 1
ATOM 3008 N N . PHE B 1 95 ? 4.77 4.473 -0.483 1 93.81 95 PHE B N 1
ATOM 3009 C CA . PHE B 1 95 ? 5.77 3.807 -1.312 1 93.81 95 PHE B CA 1
ATOM 3010 C C . PHE B 1 95 ? 6.703 4.824 -1.954 1 93.81 95 PHE B C 1
ATOM 3012 O O . PHE B 1 95 ? 6.254 5.754 -2.625 1 93.81 95 PHE B O 1
ATOM 3019 N N . VAL B 1 96 ? 8.008 4.711 -1.771 1 90.62 96 VAL B N 1
ATOM 3020 C CA . VAL B 1 96 ? 8.992 5.68 -2.24 1 90.62 96 VAL B CA 1
ATOM 3021 C C . VAL B 1 96 ? 9.961 5.004 -3.201 1 90.62 96 VAL B C 1
ATOM 3023 O O . VAL B 1 96 ? 10.508 3.939 -2.896 1 90.62 96 VAL B O 1
ATOM 3026 N N . ASP B 1 97 ? 10.195 5.594 -4.34 1 90.75 97 ASP B N 1
ATOM 3027 C CA . ASP B 1 97 ? 11.148 5.039 -5.289 1 90.75 97 ASP B CA 1
ATOM 3028 C C . ASP B 1 97 ? 12.531 5.668 -5.109 1 90.75 97 ASP B C 1
ATOM 3030 O O . ASP B 1 97 ? 12.703 6.562 -4.281 1 90.75 97 ASP B O 1
ATOM 3034 N N . PRO B 1 98 ? 13.594 5.191 -5.848 1 87.25 98 PRO B N 1
ATOM 3035 C CA . PRO B 1 98 ? 14.953 5.691 -5.641 1 87.25 98 PRO B CA 1
ATOM 3036 C C . PRO B 1 98 ? 15.109 7.16 -6.031 1 87.25 98 PRO B C 1
ATOM 3038 O O . PRO B 1 98 ? 16.062 7.816 -5.609 1 87.25 98 PRO B O 1
ATOM 3041 N N . LYS B 1 99 ? 14.227 7.707 -6.84 1 83.75 99 LYS B N 1
ATOM 3042 C CA . LYS B 1 99 ? 14.281 9.102 -7.262 1 83.75 99 LYS B CA 1
ATOM 3043 C C . LYS B 1 99 ? 13.609 10.008 -6.234 1 83.75 99 LYS B C 1
ATOM 3045 O O . LYS B 1 99 ? 13.617 11.234 -6.383 1 83.75 99 LYS B O 1
ATOM 3050 N N . GLY B 1 100 ? 12.977 9.375 -5.234 1 78 100 GLY B N 1
ATOM 3051 C CA . GLY B 1 100 ? 12.367 10.148 -4.168 1 78 100 GLY B CA 1
ATOM 3052 C C . GLY B 1 100 ? 10.891 10.43 -4.395 1 78 100 GLY B C 1
ATOM 3053 O O . GLY B 1 100 ? 10.25 11.094 -3.586 1 78 100 GLY B O 1
ATOM 3054 N N . ARG B 1 101 ? 10.406 9.938 -5.562 1 85.31 101 ARG B N 1
ATOM 3055 C CA . ARG B 1 101 ? 8.969 10.07 -5.785 1 85.31 101 ARG B CA 1
ATOM 3056 C C . ARG B 1 101 ? 8.18 9.195 -4.816 1 85.31 101 ARG B C 1
ATOM 3058 O O . ARG B 1 101 ? 8.648 8.125 -4.418 1 85.31 101 ARG B O 1
ATOM 3065 N N . ARG B 1 102 ? 6.883 9.688 -4.453 1 87.81 102 ARG B N 1
ATOM 3066 C CA . ARG B 1 102 ? 6.113 8.992 -3.428 1 87.81 102 ARG B CA 1
ATOM 3067 C C . ARG B 1 102 ? 4.684 8.742 -3.895 1 87.81 102 ARG B C 1
ATOM 3069 O O . ARG B 1 102 ? 4.035 9.633 -4.441 1 87.81 102 ARG B O 1
ATOM 3076 N N . ALA B 1 103 ? 4.219 7.504 -3.748 1 92.69 103 ALA B N 1
ATOM 3077 C CA . ALA B 1 103 ? 2.803 7.152 -3.842 1 92.69 103 ALA B CA 1
ATOM 3078 C C . ALA B 1 103 ? 2.201 6.926 -2.459 1 92.69 103 ALA B C 1
ATOM 3080 O O . ALA B 1 103 ? 2.615 6.016 -1.737 1 92.69 103 ALA B O 1
ATOM 3081 N N . LEU B 1 104 ? 1.275 7.836 -2.107 1 92.25 104 LEU B N 1
ATOM 3082 C CA . LEU B 1 104 ? 0.667 7.758 -0.784 1 92.25 104 LEU B CA 1
ATOM 3083 C C . LEU B 1 104 ? -0.778 7.281 -0.878 1 92.25 104 LEU B C 1
ATOM 3085 O O . LEU B 1 104 ? -1.592 7.883 -1.583 1 92.25 104 LEU B O 1
ATOM 3089 N N . TYR B 1 105 ? -1.07 6.18 -0.209 1 95 105 TYR B N 1
ATOM 3090 C CA . TYR B 1 105 ? -2.43 5.668 -0.077 1 95 105 TYR B CA 1
ATOM 3091 C C . TYR B 1 105 ? -2.926 5.805 1.358 1 95 105 TYR B C 1
ATOM 3093 O O . TYR B 1 105 ? -2.42 5.137 2.262 1 95 105 TYR B O 1
ATOM 3101 N N . VAL B 1 106 ? -3.936 6.613 1.559 1 95.81 106 VAL B N 1
ATOM 3102 C CA . VAL B 1 106 ? -4.41 6.969 2.891 1 95.81 106 VAL B CA 1
ATOM 3103 C C . VAL B 1 106 ? -5.68 6.18 3.217 1 95.81 106 VAL B C 1
ATOM 3105 O O . VAL B 1 106 ? -6.688 6.297 2.516 1 95.81 106 VAL B O 1
ATOM 3108 N N . SER B 1 107 ? -5.617 5.402 4.211 1 96 107 SER B N 1
ATOM 3109 C CA . SER B 1 107 ? -6.781 4.73 4.777 1 96 107 SER B CA 1
ATOM 3110 C C . SER B 1 107 ? -7.273 5.449 6.031 1 96 107 SER B C 1
ATOM 3112 O O . SER B 1 107 ? -6.703 5.285 7.109 1 96 107 SER B O 1
ATOM 3114 N N . PRO B 1 108 ? -8.383 6.113 5.98 1 96.12 108 PRO B N 1
ATOM 3115 C CA . PRO B 1 108 ? -8.758 7.023 7.062 1 96.12 108 PRO B CA 1
ATOM 3116 C C . PRO B 1 108 ? -9.195 6.285 8.328 1 96.12 108 PRO B C 1
ATOM 3118 O O . PRO B 1 108 ? -8.922 6.746 9.438 1 96.12 108 PRO B O 1
ATOM 3121 N N . ASP B 1 109 ? -10.047 5.172 8.195 1 95 109 ASP B N 1
ATOM 3122 C CA . ASP B 1 109 ? -10.484 4.328 9.305 1 95 109 ASP B CA 1
ATOM 3123 C C . ASP B 1 109 ? -11.133 5.164 10.406 1 95 109 ASP B C 1
ATOM 3125 O O . ASP B 1 109 ? -12.117 5.863 10.156 1 95 109 ASP B O 1
ATOM 3129 N N . ALA B 1 110 ? -10.555 5.207 11.633 1 97.31 110 ALA B N 1
ATOM 3130 C CA . ALA B 1 110 ? -11.164 5.891 12.773 1 97.31 110 ALA B CA 1
ATOM 3131 C C . ALA B 1 110 ? -11.359 7.375 12.477 1 97.31 110 ALA B C 1
ATOM 3133 O O . ALA B 1 110 ? -12.297 7.996 12.984 1 97.31 110 ALA B O 1
ATOM 3134 N N . ASN B 1 111 ? -10.508 7.965 11.68 1 97.81 111 ASN B N 1
ATOM 3135 C CA . ASN B 1 111 ? -10.609 9.383 11.344 1 97.81 111 ASN B CA 1
ATOM 3136 C C . ASN B 1 111 ? -11.961 9.719 10.719 1 97.81 111 ASN B C 1
ATOM 3138 O O . ASN B 1 111 ? -12.461 10.836 10.875 1 97.81 111 ASN B O 1
ATOM 3142 N N . LEU B 1 112 ? -12.602 8.75 10.055 1 96.19 112 LEU B N 1
ATOM 3143 C CA . LEU B 1 112 ? -13.875 8.961 9.375 1 96.19 112 LEU B CA 1
ATOM 3144 C C . LEU B 1 112 ? -14.992 9.219 10.383 1 96.19 112 LEU B C 1
ATOM 3146 O O . LEU B 1 112 ? -16.047 9.75 10.023 1 96.19 112 LEU B O 1
ATOM 3150 N N . THR B 1 113 ? -14.727 8.875 11.586 1 96.5 113 THR B N 1
ATOM 3151 C CA . THR B 1 113 ? -15.797 8.867 12.578 1 96.5 113 THR B CA 1
ATOM 3152 C C . THR B 1 113 ? -15.805 10.172 13.367 1 96.5 113 THR B C 1
ATOM 3154 O O . THR B 1 113 ? -16.688 10.398 14.195 1 96.5 113 THR B O 1
ATOM 3157 N N . LEU B 1 114 ? -14.82 10.977 13.219 1 97.06 114 LEU B N 1
ATOM 3158 C CA . LEU B 1 114 ? -14.75 12.211 13.984 1 97.06 114 LEU B CA 1
ATOM 3159 C C . LEU B 1 114 ? -15.906 13.141 13.641 1 97.06 114 LEU B C 1
ATOM 3161 O O . LEU B 1 114 ? -16.172 13.398 12.469 1 97.06 114 LEU B O 1
ATOM 3165 N N . THR B 1 115 ? -16.594 13.68 14.641 1 97.69 115 THR B N 1
ATOM 3166 C CA . THR B 1 115 ? -17.797 14.477 14.438 1 97.69 115 THR B CA 1
ATOM 3167 C C . THR B 1 115 ? -17.562 15.93 14.852 1 97.69 115 THR B C 1
ATOM 3169 O O . THR B 1 115 ? -16.562 16.234 15.5 1 97.69 115 THR B O 1
ATOM 3172 N N . LEU B 1 116 ? -18.516 16.766 14.445 1 98 116 LEU B N 1
ATOM 3173 C CA . LEU B 1 116 ? -18.516 18.156 14.875 1 98 116 LEU B CA 1
ATOM 3174 C C . LEU B 1 116 ? -18.531 18.25 16.391 1 98 116 LEU B C 1
ATOM 3176 O O . LEU B 1 116 ? -17.812 19.062 16.969 1 98 116 LEU B O 1
ATOM 3180 N N . ASP B 1 117 ? -19.328 17.406 17.016 1 98.12 117 ASP B N 1
ATOM 3181 C CA . ASP B 1 117 ? -19.422 17.438 18.469 1 98.12 117 ASP B CA 1
ATOM 3182 C C . ASP B 1 117 ? -18.094 17.109 19.125 1 98.12 117 ASP B C 1
ATOM 3184 O O . ASP B 1 117 ? -17.719 17.734 20.125 1 98.12 117 ASP B O 1
ATOM 3188 N N . ASP B 1 118 ? -17.406 16.125 18.594 1 98.06 118 ASP B N 1
ATOM 3189 C CA . ASP B 1 118 ? -16.078 15.789 19.109 1 98.06 118 ASP B CA 1
ATOM 3190 C C . ASP B 1 118 ? -15.156 17.016 19.078 1 98.06 118 ASP B C 1
ATOM 3192 O O . ASP B 1 118 ? -14.438 17.281 20.047 1 98.06 118 ASP B O 1
ATOM 3196 N N . MET B 1 119 ? -15.172 17.734 17.984 1 98.25 119 MET B N 1
ATOM 3197 C CA . MET B 1 119 ? -14.305 18.891 17.781 1 98.25 119 MET B CA 1
ATOM 3198 C C . MET B 1 119 ? -14.695 20.047 18.688 1 98.25 119 MET B C 1
ATOM 3200 O O . MET B 1 119 ? -13.836 20.688 19.297 1 98.25 119 MET B O 1
ATOM 3204 N N . LEU B 1 120 ? -16 20.266 18.797 1 97.88 120 LEU B N 1
ATOM 3205 C CA . LEU B 1 120 ? -16.484 21.375 19.625 1 97.88 120 LEU B CA 1
ATOM 3206 C C . LEU B 1 120 ? -16.188 21.125 21.094 1 97.88 120 LEU B C 1
ATOM 3208 O O . LEU B 1 120 ? -15.875 22.062 21.844 1 97.88 120 LEU B O 1
ATOM 3212 N N . GLU B 1 121 ? -16.266 19.891 21.484 1 97.31 121 GLU B N 1
ATOM 3213 C CA . GLU B 1 121 ? -16 19.531 22.875 1 97.31 121 GLU B CA 1
ATOM 3214 C C . GLU B 1 121 ? -14.539 19.781 23.234 1 97.31 121 GLU B C 1
ATOM 3216 O O . GLU B 1 121 ? -14.203 20 24.391 1 97.31 121 GLU B O 1
ATOM 3221 N N . ALA B 1 122 ? -13.719 19.781 22.297 1 97.38 122 ALA B N 1
ATOM 3222 C CA . ALA B 1 122 ? -12.281 19.953 22.516 1 97.38 122 ALA B CA 1
ATOM 3223 C C . ALA B 1 122 ? -11.922 21.422 22.688 1 97.38 122 ALA B C 1
ATOM 3225 O O . ALA B 1 122 ? -10.828 21.75 23.156 1 97.38 122 ALA B O 1
ATOM 3226 N N . LEU B 1 123 ? -12.844 22.281 22.312 1 95.94 123 LEU B N 1
ATOM 3227 C CA . LEU B 1 123 ? -12.617 23.703 22.438 1 95.94 123 LEU B CA 1
ATOM 3228 C C . LEU B 1 123 ? -12.82 24.156 23.891 1 95.94 123 LEU B C 1
ATOM 3230 O O . LEU B 1 123 ? -13.852 24.75 24.219 1 95.94 123 LEU B O 1
ATOM 3234 N N . THR B 1 124 ? -11.836 24.016 24.719 1 94.75 124 THR B N 1
ATOM 3235 C CA . THR B 1 124 ? -11.875 24.469 26.109 1 94.75 124 THR B CA 1
ATOM 3236 C C . THR B 1 124 ? -11.547 25.953 26.219 1 94.75 124 THR B C 1
ATOM 3238 O O . THR B 1 124 ? -11.047 26.547 25.25 1 94.75 124 THR B O 1
ATOM 3241 N N . PRO B 1 125 ? -11.734 26.594 27.344 1 94.56 125 PRO B N 1
ATOM 3242 C CA . PRO B 1 125 ? -11.445 28.016 27.516 1 94.56 125 PRO B CA 1
ATOM 3243 C C . PRO B 1 125 ? -9.961 28.328 27.375 1 94.56 125 PRO B C 1
ATOM 3245 O O . PRO B 1 125 ? -9.586 29.484 27.125 1 94.56 125 PRO B O 1
ATOM 3248 N N . GLU B 1 126 ? -9.156 27.328 27.516 1 96.06 126 GLU B N 1
ATOM 3249 C CA . GLU B 1 126 ? -7.715 27.531 27.438 1 96.06 126 GLU B CA 1
ATOM 3250 C C . GLU B 1 126 ? -7.242 27.625 26 1 96.06 126 GLU B C 1
ATOM 3252 O O . GLU B 1 126 ? -6.125 28.062 25.719 1 96.06 126 GLU B O 1
ATOM 3257 N N . VAL B 1 127 ? -8.047 27.203 25.078 1 97.88 127 VAL B N 1
ATOM 3258 C CA . VAL B 1 127 ? -7.66 27.188 23.672 1 97.88 127 VAL B CA 1
ATOM 3259 C C . VAL B 1 127 ? -7.734 28.609 23.094 1 97.88 127 VAL B C 1
ATOM 3261 O O . VAL B 1 127 ? -8.789 29.25 23.156 1 97.88 127 VAL B O 1
ATOM 3264 N N . ARG B 1 128 ? -6.633 29.031 22.516 1 97.81 128 ARG B N 1
ATOM 3265 C CA . ARG B 1 128 ? -6.582 30.375 21.938 1 97.81 128 ARG B CA 1
ATOM 3266 C C . ARG B 1 128 ? -6.32 30.312 20.422 1 97.81 128 ARG B C 1
ATOM 3268 O O . ARG B 1 128 ? -6.504 31.297 19.719 1 97.81 128 ARG B O 1
ATOM 3275 N N . TRP B 1 129 ? -5.953 29.203 20.016 1 98.75 129 TRP B N 1
ATOM 3276 C CA . TRP B 1 129 ? -5.605 29.016 18.609 1 98.75 129 TRP B CA 1
ATOM 3277 C C . TRP B 1 129 ? -5.922 27.594 18.156 1 98.75 129 TRP B C 1
ATOM 3279 O O . TRP B 1 129 ? -5.727 26.625 18.906 1 98.75 129 TRP B O 1
ATOM 3289 N N . VAL B 1 130 ? -6.461 27.422 16.922 1 98.88 130 VAL B N 1
ATOM 3290 C CA . VAL B 1 130 ? -6.723 26.125 16.328 1 98.88 130 VAL B CA 1
ATOM 3291 C C . VAL B 1 130 ? -5.922 25.969 15.047 1 98.88 130 VAL B C 1
ATOM 3293 O O . VAL B 1 130 ? -5.863 26.891 14.227 1 98.88 130 VAL B O 1
ATOM 3296 N N . HIS B 1 131 ? -5.227 24.875 14.883 1 98.94 131 HIS B N 1
ATOM 3297 C CA . HIS B 1 131 ? -4.531 24.531 13.648 1 98.94 131 HIS B CA 1
ATOM 3298 C C . HIS B 1 131 ? -5.133 23.281 13.016 1 98.94 131 HIS B C 1
ATOM 3300 O O . HIS B 1 131 ? -5.184 22.219 13.641 1 98.94 131 HIS B O 1
ATOM 3306 N N . CYS B 1 132 ? -5.531 23.359 11.742 1 98.81 132 CYS B N 1
ATOM 3307 C CA . CYS B 1 132 ? -6.188 22.25 11.07 1 98.81 132 CYS B CA 1
ATOM 3308 C C . CYS B 1 132 ? -5.391 21.797 9.852 1 98.81 132 CYS B C 1
ATOM 3310 O O . CYS B 1 132 ? -4.758 22.625 9.188 1 98.81 132 CYS B O 1
ATOM 3312 N N . SER B 1 133 ? -5.395 20.516 9.594 1 98.12 133 SER B N 1
ATOM 3313 C CA . SER B 1 133 ? -5 19.922 8.32 1 98.12 133 SER B CA 1
ATOM 3314 C C . SER B 1 133 ? -6.082 18.984 7.797 1 98.12 133 SER B C 1
ATOM 3316 O O . SER B 1 133 ? -7.156 18.875 8.391 1 98.12 133 SER B O 1
ATOM 3318 N N . SER B 1 134 ? -5.809 18.312 6.746 1 95.81 134 SER B N 1
ATOM 3319 C CA . SER B 1 134 ? -6.836 17.625 5.977 1 95.81 134 SER B CA 1
ATOM 3320 C C . SER B 1 134 ? -7.184 16.281 6.605 1 95.81 134 SER B C 1
ATOM 3322 O O . SER B 1 134 ? -6.383 15.711 7.355 1 95.81 134 SER B O 1
ATOM 3324 N N . PHE B 1 135 ? -8.414 15.875 6.406 1 94.5 135 PHE B N 1
ATOM 3325 C CA . PHE B 1 135 ? -8.906 14.516 6.555 1 94.5 135 PHE B CA 1
ATOM 3326 C C . PHE B 1 135 ? -9.156 13.875 5.195 1 94.5 135 PHE B C 1
ATOM 3328 O O . PHE B 1 135 ? -9.422 14.57 4.215 1 94.5 135 PHE B O 1
ATOM 3335 N N . ALA B 1 136 ? -8.977 12.594 5.191 1 90.69 136 ALA B N 1
ATOM 3336 C CA . ALA B 1 136 ? -9.492 11.844 4.051 1 90.69 136 ALA B CA 1
ATOM 3337 C C . ALA B 1 136 ? -10.953 11.453 4.262 1 90.69 136 ALA B C 1
ATOM 3339 O O . ALA B 1 136 ? -11.297 10.852 5.277 1 90.69 136 ALA B O 1
ATOM 3340 N N . GLY B 1 137 ? -11.82 11.867 3.314 1 90.69 137 GLY B N 1
ATOM 3341 C CA . GLY B 1 137 ? -13.234 11.539 3.398 1 90.69 137 GLY B CA 1
ATOM 3342 C C . GLY B 1 137 ? -14.117 12.75 3.619 1 90.69 137 GLY B C 1
ATOM 3343 O O . GLY B 1 137 ? -13.703 13.719 4.258 1 90.69 137 GLY B O 1
ATOM 3344 N N . ASP B 1 138 ? -15.375 12.656 3.279 1 93.56 138 ASP B N 1
ATOM 3345 C CA . ASP B 1 138 ? -16.297 13.789 3.291 1 93.56 138 ASP B CA 1
ATOM 3346 C C . ASP B 1 138 ? -16.812 14.062 4.703 1 93.56 138 ASP B C 1
ATOM 3348 O O . ASP B 1 138 ? -16.891 15.219 5.125 1 93.56 138 ASP B O 1
ATOM 3352 N N . PRO B 1 139 ? -17.047 13.023 5.5 1 95.19 139 PRO B N 1
ATOM 3353 C CA . PRO B 1 139 ? -17.672 13.297 6.797 1 95.19 139 PRO B CA 1
ATOM 3354 C C . PRO B 1 139 ? -16.781 14.133 7.719 1 95.19 139 PRO B C 1
ATOM 3356 O O . PRO B 1 139 ? -17.219 15.164 8.234 1 95.19 139 PRO B O 1
ATOM 3359 N N . PRO B 1 140 ? -15.602 13.727 7.887 1 96.38 140 PRO B N 1
ATOM 3360 C CA . PRO B 1 140 ? -14.773 14.562 8.758 1 96.38 140 PRO B CA 1
ATOM 3361 C C . PRO B 1 140 ? -14.461 15.922 8.148 1 96.38 140 PRO B C 1
ATOM 3363 O O . PRO B 1 140 ? -14.281 16.906 8.875 1 96.38 140 PRO B O 1
ATOM 3366 N N . PHE B 1 141 ? -14.391 16.031 6.82 1 96.94 141 PHE B N 1
ATOM 3367 C CA . PHE B 1 141 ? -14.203 17.328 6.156 1 96.94 141 PHE B CA 1
ATOM 3368 C C . PHE B 1 141 ? -15.344 18.266 6.477 1 96.94 141 PHE B C 1
ATOM 3370 O O . PHE B 1 141 ? -15.117 19.422 6.859 1 96.94 141 PHE B O 1
ATOM 3377 N N . GLU B 1 142 ? -16.531 17.75 6.289 1 97.62 142 GLU B N 1
ATOM 3378 C CA . GLU B 1 142 ? -17.719 18.578 6.559 1 97.62 142 GLU B CA 1
ATOM 3379 C C . GLU B 1 142 ? -17.781 18.984 8.023 1 97.62 142 GLU B C 1
ATOM 3381 O O . GLU B 1 142 ? -18.109 20.141 8.336 1 97.62 142 GLU B O 1
ATOM 3386 N N . ALA B 1 143 ? -17.438 18.078 8.922 1 97.94 143 ALA B N 1
ATOM 3387 C CA . ALA B 1 143 ? -17.391 18.391 10.352 1 97.94 143 ALA B CA 1
ATOM 3388 C C . ALA B 1 143 ? -16.375 19.484 10.648 1 97.94 143 ALA B C 1
ATOM 3390 O O . ALA B 1 143 ? -16.641 20.391 11.43 1 97.94 143 ALA B O 1
ATOM 3391 N N . GLN B 1 144 ? -15.234 19.375 10.039 1 98.12 144 GLN B N 1
ATOM 3392 C CA . GLN B 1 144 ? -14.164 20.328 10.266 1 98.12 144 GLN B CA 1
ATOM 3393 C C . GLN B 1 144 ? -14.539 21.703 9.719 1 98.12 144 GLN B C 1
ATOM 3395 O O . GLN B 1 144 ? -14.266 22.734 10.359 1 98.12 144 GLN B O 1
ATOM 3400 N N . ARG B 1 145 ? -15.094 21.719 8.516 1 97.75 145 ARG B N 1
ATOM 3401 C CA . ARG B 1 145 ? -15.555 22.969 7.918 1 97.75 145 ARG B CA 1
ATOM 3402 C C . ARG B 1 145 ? -16.531 23.688 8.836 1 97.75 145 ARG B C 1
ATOM 3404 O O . ARG B 1 145 ? -16.406 24.891 9.062 1 97.75 145 ARG B O 1
ATOM 3411 N N . GLU B 1 146 ? -17.469 22.953 9.328 1 97.88 146 GLU B N 1
ATOM 3412 C CA . GLU B 1 146 ? -18.453 23.531 10.25 1 97.88 146 GLU B CA 1
ATOM 3413 C C . GLU B 1 146 ? -17.797 23.953 11.562 1 97.88 146 GLU B C 1
ATOM 3415 O O . GLU B 1 146 ? -18.141 24.984 12.133 1 97.88 146 GLU B O 1
ATOM 3420 N N . PHE B 1 147 ? -16.938 23.141 12.086 1 98.25 147 PHE B N 1
ATOM 3421 C CA . PHE B 1 147 ? -16.188 23.422 13.312 1 98.25 147 PHE B CA 1
ATOM 3422 C C . PHE B 1 147 ? -15.484 24.766 13.203 1 98.25 147 PHE B C 1
ATOM 3424 O O . PHE B 1 147 ? -15.617 25.609 14.094 1 98.25 147 PHE B O 1
ATOM 3431 N N . VAL B 1 148 ? -14.781 25.016 12.086 1 98.06 148 VAL B N 1
ATOM 3432 C CA . VAL B 1 148 ? -14.023 26.234 11.875 1 98.06 148 VAL B CA 1
ATOM 3433 C C . VAL B 1 148 ? -14.984 27.422 11.805 1 98.06 148 VAL B C 1
ATOM 3435 O O . VAL B 1 148 ? -14.688 28.5 12.336 1 98.06 148 VAL B O 1
ATOM 3438 N N . SER B 1 149 ? -16.125 27.219 11.172 1 96.31 149 SER B N 1
ATOM 3439 C CA . SER B 1 149 ? -17.109 28.297 11.039 1 96.31 149 SER B CA 1
ATOM 3440 C C . SER B 1 149 ? -17.672 28.688 12.406 1 96.31 149 SER B C 1
ATOM 3442 O O . SER B 1 149 ? -18.172 29.812 12.578 1 96.31 149 SER B O 1
ATOM 3444 N N . ARG B 1 150 ? -17.578 27.844 13.352 1 96.5 150 ARG B N 1
ATOM 3445 C CA . ARG B 1 150 ? -18.172 28.094 14.664 1 96.5 150 ARG B CA 1
ATOM 3446 C C . ARG B 1 150 ? -17.125 28.547 15.672 1 96.5 150 ARG B C 1
ATOM 3448 O O . ARG B 1 150 ? -17.453 28.781 16.844 1 96.5 150 ARG B O 1
ATOM 3455 N N . LEU B 1 151 ? -15.945 28.641 15.289 1 97.19 151 LEU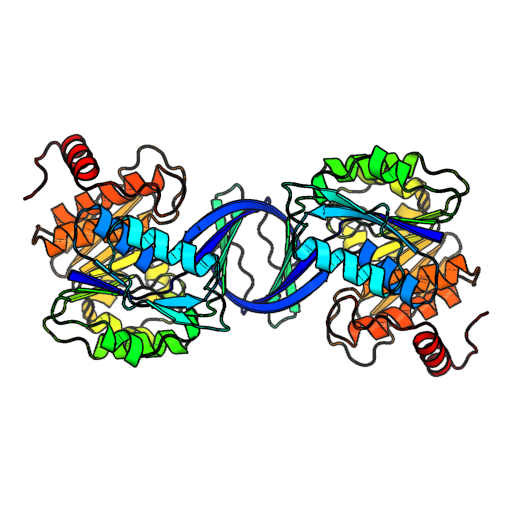 B N 1
ATOM 3456 C CA . LEU B 1 151 ? -14.906 29.094 16.203 1 97.19 151 LEU B CA 1
ATOM 3457 C C . LEU B 1 151 ? -15.219 30.484 16.75 1 97.19 151 LEU B C 1
ATOM 3459 O O . LEU B 1 151 ? -15.633 31.359 15.984 1 97.19 151 LEU B O 1
ATOM 3463 N N . PRO B 1 152 ? -15.023 30.672 18.031 1 96.25 152 PRO B N 1
ATOM 3464 C CA . PRO B 1 152 ? -15.148 32.031 18.562 1 96.25 152 PRO B CA 1
ATOM 3465 C C . PRO B 1 152 ? -14.188 33 17.891 1 96.25 152 PRO B C 1
ATOM 3467 O O . PRO B 1 152 ? -13.078 32.625 17.516 1 96.25 152 PRO B O 1
ATOM 3470 N N . GLU B 1 153 ? -14.531 34.281 17.828 1 94 153 GLU B N 1
ATOM 3471 C CA . GLU B 1 153 ? -13.766 35.281 17.141 1 94 153 GLU B CA 1
ATOM 3472 C C . GLU B 1 153 ? -12.383 35.469 17.766 1 94 153 GLU B C 1
ATOM 3474 O O . GLU B 1 153 ? -11.414 35.781 17.078 1 94 153 GLU B O 1
ATOM 3479 N N . GLU B 1 154 ? -12.359 35.219 19.047 1 95.75 154 GLU B N 1
ATOM 3480 C CA . GLU B 1 154 ? -11.109 35.469 19.781 1 95.75 154 GLU B CA 1
ATOM 3481 C C . GLU B 1 154 ? -10.117 34.312 19.578 1 95.75 154 GLU B C 1
ATOM 3483 O O . GLU B 1 154 ? -8.938 34.438 19.906 1 95.75 154 GLU B O 1
ATOM 3488 N N . VAL B 1 155 ? -10.594 33.25 19.031 1 97.75 155 VAL B N 1
ATOM 3489 C CA . VAL B 1 155 ? -9.727 32.094 18.781 1 97.75 155 VAL B CA 1
ATOM 3490 C C . VAL B 1 155 ? -9.133 32.188 17.375 1 97.75 155 VAL B C 1
ATOM 3492 O O . VAL B 1 155 ? -9.867 32.25 16.391 1 97.75 155 VAL B O 1
ATOM 3495 N N . GLY B 1 156 ? -7.801 32.25 17.281 1 98.25 156 GLY B N 1
ATOM 3496 C CA . GLY B 1 156 ? -7.133 32.281 15.984 1 98.25 156 GLY B CA 1
ATOM 3497 C C . GLY B 1 156 ? -7.152 30.953 15.258 1 98.25 156 GLY B C 1
ATOM 3498 O O . GLY B 1 156 ? -7.422 29.922 15.867 1 98.25 156 GLY B O 1
ATOM 3499 N N . PHE B 1 157 ? -6.891 31.031 13.93 1 98.69 157 PHE B N 1
ATOM 3500 C CA . PHE B 1 157 ? -7.012 29.828 13.117 1 98.69 157 PHE B CA 1
ATOM 3501 C C . PHE B 1 157 ? -5.926 29.781 12.055 1 98.69 157 PHE B C 1
ATOM 3503 O O . PHE B 1 157 ? -5.711 30.766 11.336 1 98.69 157 PHE B O 1
ATOM 3510 N N . SER B 1 158 ? -5.191 28.703 12.008 1 98.88 158 SER B N 1
ATOM 3511 C CA . SER B 1 158 ? -4.266 28.406 10.914 1 98.88 158 SER B CA 1
ATOM 3512 C C . SER B 1 158 ? -4.625 27.094 10.227 1 98.88 158 SER B C 1
ATOM 3514 O O . SER B 1 158 ? -5.266 26.234 10.82 1 98.88 158 SER B O 1
ATOM 3516 N N . PHE B 1 159 ? -4.176 27 8.961 1 98.69 159 PHE B N 1
ATOM 3517 C CA . PHE B 1 159 ? -4.691 25.938 8.102 1 98.69 159 PHE B CA 1
ATOM 3518 C C . PHE B 1 159 ? -3.613 25.453 7.141 1 98.69 159 PHE B C 1
ATOM 3520 O O . PHE B 1 159 ? -2.932 26.266 6.5 1 98.69 159 PHE B O 1
ATOM 3527 N N . ALA B 1 160 ? -3.389 24.188 7.172 1 98.56 160 ALA B N 1
ATOM 3528 C CA . ALA B 1 160 ? -2.566 23.484 6.184 1 98.56 160 ALA B CA 1
ATOM 3529 C C . ALA B 1 160 ? -3.381 22.438 5.43 1 98.56 160 ALA B C 1
ATOM 3531 O O . ALA B 1 160 ? -3.391 21.266 5.805 1 98.56 160 ALA B O 1
ATOM 3532 N N . PRO B 1 161 ? -3.939 22.797 4.371 1 97.25 161 PRO B N 1
ATOM 3533 C CA . PRO B 1 161 ? -4.926 21.938 3.703 1 97.25 161 PRO B CA 1
ATOM 3534 C C . PRO B 1 161 ?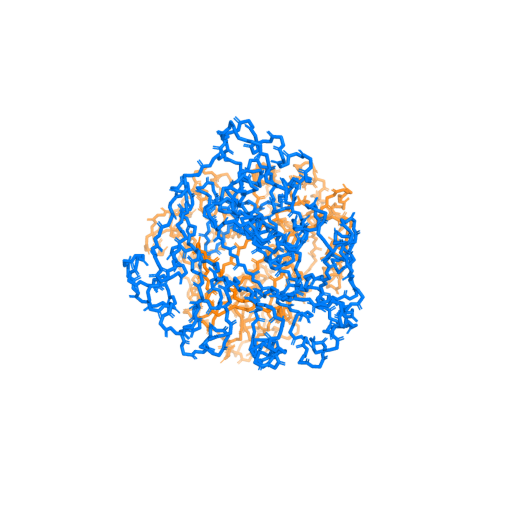 -4.312 20.656 3.146 1 97.25 161 PRO B C 1
ATOM 3536 O O . PRO B 1 161 ? -4.984 19.625 3.078 1 97.25 161 PRO B O 1
ATOM 3539 N N . GLY B 1 162 ? -3.023 20.719 2.74 1 93.94 162 GLY B N 1
ATOM 3540 C CA . GLY B 1 162 ? -2.434 19.594 2.053 1 93.94 162 GLY B CA 1
ATOM 3541 C C . GLY B 1 162 ? -3.023 19.344 0.675 1 93.94 162 GLY B C 1
ATOM 3542 O O . GLY B 1 162 ? -3.906 20.094 0.238 1 93.94 162 GLY B O 1
ATOM 3543 N N . ALA B 1 163 ? -2.572 18.312 0.047 1 90.38 163 ALA B N 1
ATOM 3544 C CA . ALA B 1 163 ? -2.98 18.016 -1.325 1 90.38 163 ALA B CA 1
ATOM 3545 C C . ALA B 1 163 ? -4.445 17.594 -1.384 1 90.38 163 ALA B C 1
ATOM 3547 O O . ALA B 1 163 ? -5.152 17.922 -2.342 1 90.38 163 ALA B O 1
ATOM 3548 N N . LEU B 1 164 ? -4.891 16.875 -0.417 1 90.88 164 LEU B N 1
ATOM 3549 C CA . LEU B 1 164 ? -6.254 16.359 -0.41 1 90.88 164 LEU B CA 1
ATOM 3550 C C . LEU B 1 164 ? -7.273 17.484 -0.422 1 90.88 164 LEU B C 1
ATOM 3552 O O . LEU B 1 164 ? -8.195 17.5 -1.245 1 90.88 164 LEU B O 1
ATOM 3556 N N . TYR B 1 165 ? -7.082 18.422 0.456 1 95.5 165 TYR B N 1
ATOM 3557 C CA . TYR B 1 165 ? -8.023 19.531 0.526 1 95.5 165 TYR B CA 1
ATOM 3558 C C . TYR B 1 165 ? -7.805 20.5 -0.624 1 95.5 165 TYR B C 1
ATOM 3560 O O . TYR B 1 165 ? -8.758 21.109 -1.124 1 95.5 165 TYR B O 1
ATOM 3568 N N . ALA B 1 166 ? -6.555 20.703 -1.04 1 94.5 166 ALA B N 1
ATOM 3569 C CA . ALA B 1 166 ? -6.285 21.578 -2.18 1 94.5 166 ALA B CA 1
ATOM 3570 C C . ALA B 1 166 ? -7.09 21.141 -3.402 1 94.5 166 ALA B C 1
ATOM 3572 O O . ALA B 1 166 ? -7.598 21.984 -4.148 1 94.5 166 ALA B O 1
ATOM 3573 N N . ARG B 1 167 ? -7.254 19.906 -3.582 1 91.88 167 ARG B N 1
ATOM 3574 C CA . ARG B 1 167 ? -7.945 19.359 -4.746 1 91.88 167 ARG B CA 1
ATOM 3575 C C . ARG B 1 167 ? -9.438 19.641 -4.68 1 91.88 167 ARG B C 1
ATOM 3577 O O . ARG B 1 167 ? -10.133 19.594 -5.699 1 91.88 167 ARG B O 1
ATOM 3584 N N . ARG B 1 168 ? -9.914 19.922 -3.48 1 92.56 168 ARG B N 1
ATOM 3585 C CA . ARG B 1 168 ? -11.336 20.25 -3.344 1 92.56 168 ARG B CA 1
ATOM 3586 C C . ARG B 1 168 ? -11.648 21.609 -3.977 1 92.56 168 ARG B C 1
ATOM 3588 O O . ARG B 1 168 ? -12.781 21.844 -4.398 1 92.56 168 ARG B O 1
ATOM 3595 N N . GLY B 1 169 ? -10.648 22.469 -3.969 1 93.12 169 GLY B N 1
ATOM 3596 C CA . GLY B 1 169 ? -10.812 23.75 -4.637 1 93.12 169 GLY B CA 1
ATOM 3597 C C . GLY B 1 169 ? -11.266 24.859 -3.701 1 93.12 169 GLY B C 1
ATOM 3598 O O . GLY B 1 169 ? -11.602 24.609 -2.543 1 93.12 169 GLY B O 1
ATOM 3599 N N . LEU B 1 170 ? -11.336 26.078 -4.223 1 94.69 170 LEU B N 1
ATOM 3600 C CA . LEU B 1 170 ? -11.578 27.281 -3.451 1 94.69 170 LEU B CA 1
ATOM 3601 C C . LEU B 1 170 ? -13.016 27.344 -2.953 1 94.69 170 LEU B C 1
ATOM 3603 O O . LEU B 1 170 ? -13.273 27.719 -1.811 1 94.69 170 LEU B O 1
ATOM 3607 N N . LYS B 1 171 ? -13.875 26.891 -3.803 1 94.12 171 LYS B N 1
ATOM 3608 C CA . LYS B 1 171 ? -15.289 27 -3.455 1 94.12 171 LYS B CA 1
ATOM 3609 C C . LYS B 1 171 ? -15.609 26.188 -2.201 1 94.12 171 LYS B C 1
ATOM 3611 O O . LYS B 1 171 ? -16.266 26.688 -1.283 1 94.12 171 LYS B O 1
ATOM 3616 N N . GLU B 1 172 ? -15.133 25.031 -2.141 1 95.56 172 GLU B N 1
ATOM 3617 C CA . GLU B 1 172 ? -15.422 24.141 -1.012 1 95.56 172 GLU B CA 1
ATOM 3618 C C . GLU B 1 172 ? -14.664 24.578 0.237 1 95.56 172 GLU B C 1
ATOM 3620 O O . GLU B 1 172 ? -15.133 24.391 1.358 1 95.56 172 GLU B O 1
ATOM 3625 N N . LEU B 1 173 ? -13.531 25.188 0.068 1 97.31 173 LEU B N 1
ATOM 3626 C CA . LEU B 1 173 ? -12.672 25.547 1.197 1 97.31 173 LEU B CA 1
ATOM 3627 C C . LEU B 1 173 ? -12.938 26.969 1.663 1 97.31 173 LEU B C 1
ATOM 3629 O O . LEU B 1 173 ? -12.414 27.391 2.695 1 97.31 173 LEU B O 1
ATOM 3633 N N . GLU B 1 174 ? -13.719 27.719 0.969 1 95.75 174 GLU B N 1
ATOM 3634 C CA . GLU B 1 174 ? -13.93 29.156 1.165 1 95.75 174 GLU B CA 1
ATOM 3635 C C . GLU B 1 174 ? -14.281 29.469 2.617 1 95.75 174 GLU B C 1
ATOM 3637 O O . GLU B 1 174 ? -13.719 30.391 3.217 1 95.75 174 GLU B O 1
ATOM 3642 N N . PRO B 1 175 ? -15.195 28.734 3.242 1 94.44 175 PRO B N 1
ATOM 3643 C CA . PRO B 1 175 ? -15.547 29.047 4.629 1 94.44 175 PRO B CA 1
ATOM 3644 C C . PRO B 1 175 ? -14.352 28.969 5.574 1 94.44 175 PRO B C 1
ATOM 3646 O O . PRO B 1 175 ? -14.266 29.734 6.543 1 94.44 175 PRO B O 1
ATOM 3649 N N . MET B 1 176 ? -13.477 28.078 5.359 1 97.25 176 MET B N 1
ATOM 3650 C CA . MET B 1 176 ? -12.289 27.922 6.195 1 97.25 176 MET B CA 1
ATOM 3651 C C . MET B 1 176 ? -11.266 29 5.887 1 97.25 176 MET B C 1
ATOM 3653 O O . MET B 1 176 ? -10.617 29.531 6.797 1 97.25 176 MET B O 1
ATOM 3657 N N . LEU B 1 177 ? -11.188 29.328 4.625 1 97.88 177 LEU B N 1
ATOM 3658 C CA . LEU B 1 177 ? -10.219 30.312 4.188 1 97.88 177 LEU B CA 1
ATOM 3659 C C . LEU B 1 177 ? -10.578 31.703 4.723 1 97.88 177 LEU B C 1
ATOM 3661 O O . LEU B 1 177 ? -9.695 32.469 5.094 1 97.88 177 LEU B O 1
ATOM 3665 N N . TYR B 1 178 ? -11.828 31.953 4.77 1 96.31 178 TYR B N 1
ATOM 3666 C CA . TYR B 1 178 ? -12.305 33.25 5.27 1 96.31 178 TYR B CA 1
ATOM 3667 C C . TYR B 1 178 ? -11.867 33.469 6.711 1 96.31 178 TYR B C 1
ATOM 3669 O O . TYR B 1 178 ? -11.555 34.594 7.102 1 96.31 178 TYR B O 1
ATOM 3677 N N . ARG B 1 179 ? -11.797 32.438 7.473 1 97.31 179 ARG B N 1
ATOM 3678 C CA . ARG B 1 179 ? -11.469 32.5 8.891 1 97.31 179 ARG B CA 1
ATOM 3679 C C . ARG B 1 179 ? -9.961 32.406 9.117 1 97.31 179 ARG B C 1
ATOM 3681 O O . ARG B 1 179 ? -9.469 32.719 10.203 1 97.31 179 ARG B O 1
ATOM 3688 N N . CYS B 1 180 ? -9.219 32.156 8.156 1 98.44 180 CYS B N 1
ATOM 3689 C CA . CYS B 1 180 ? -7.836 31.703 8.281 1 98.44 180 CYS B CA 1
ATOM 3690 C C . CYS B 1 180 ? -6.887 32.875 8.461 1 98.44 180 CYS B C 1
ATOM 3692 O O . CYS B 1 180 ? -6.863 33.781 7.637 1 98.44 180 CYS B O 1
ATOM 3694 N N . THR B 1 181 ? -6.125 32.875 9.516 1 98.56 181 THR B N 1
ATOM 3695 C CA . THR B 1 181 ? -5.098 33.875 9.75 1 98.56 181 THR B CA 1
ATOM 3696 C C . THR B 1 181 ? -3.799 33.5 9.039 1 98.56 181 THR B C 1
ATOM 3698 O O . THR B 1 181 ? -3.227 34.312 8.305 1 98.56 181 THR B O 1
ATOM 3701 N N . LEU B 1 182 ? -3.316 32.281 9.25 1 98.75 182 LEU B N 1
ATOM 3702 C CA . LEU B 1 182 ? -2.119 31.75 8.617 1 98.75 182 LEU B CA 1
ATOM 3703 C C . LEU B 1 182 ? -2.461 30.547 7.75 1 98.75 182 LEU B C 1
ATOM 3705 O O . LEU B 1 182 ? -2.945 29.531 8.258 1 98.75 182 LEU B O 1
ATOM 3709 N N . LEU B 1 183 ? -2.199 30.625 6.473 1 98.81 183 LEU B N 1
ATOM 3710 C CA . LEU B 1 183 ? -2.418 29.516 5.539 1 98.81 183 LEU B CA 1
ATOM 3711 C C . LEU B 1 183 ? -1.091 28.984 5.008 1 98.81 183 LEU B C 1
ATOM 3713 O O . LEU B 1 183 ? -0.288 29.75 4.457 1 98.81 183 LEU B O 1
ATOM 3717 N N . PHE B 1 184 ? -0.884 27.734 5.188 1 98.75 184 PHE B N 1
ATOM 3718 C CA . PHE B 1 184 ? 0.359 27.109 4.758 1 98.75 184 PHE B CA 1
ATOM 3719 C C . PHE B 1 184 ? 0.128 26.234 3.529 1 98.75 184 PHE B C 1
ATOM 3721 O O . PHE B 1 184 ? -0.691 25.312 3.559 1 98.75 184 PHE B O 1
ATOM 3728 N N . LEU B 1 185 ? 0.928 26.484 2.479 1 97.69 185 LEU B N 1
ATOM 3729 C CA . LEU B 1 185 ? 0.792 25.75 1.229 1 97.69 185 LEU B CA 1
ATOM 3730 C C . LEU B 1 185 ? 2.156 25.484 0.6 1 97.69 185 LEU B C 1
ATOM 3732 O O . LEU B 1 185 ? 3.086 26.281 0.774 1 97.69 185 LEU B O 1
ATOM 3736 N N . THR B 1 186 ? 2.154 24.406 -0.175 1 95.38 186 THR B N 1
ATOM 3737 C CA . THR B 1 186 ? 3.221 24.297 -1.165 1 95.38 186 THR B CA 1
ATOM 3738 C C . THR B 1 186 ? 2.838 25.016 -2.453 1 95.38 186 THR B C 1
ATOM 3740 O O . THR B 1 186 ? 1.675 25.375 -2.65 1 95.38 186 THR B O 1
ATOM 3743 N N . GLN B 1 187 ? 3.832 25.219 -3.24 1 95.56 187 GLN B N 1
ATOM 3744 C CA . GLN B 1 187 ? 3.551 25.828 -4.531 1 95.56 187 GLN B CA 1
ATOM 3745 C C . GLN B 1 187 ? 2.547 25.016 -5.332 1 95.56 187 GLN B C 1
ATOM 3747 O O . GLN B 1 187 ? 1.636 25.562 -5.953 1 95.56 187 GLN B O 1
ATOM 3752 N N . ALA B 1 188 ? 2.691 23.734 -5.352 1 93.31 188 ALA B N 1
ATOM 3753 C CA . ALA B 1 188 ? 1.793 22.844 -6.082 1 93.31 188 ALA B CA 1
ATOM 3754 C C . ALA B 1 188 ? 0.371 22.938 -5.535 1 93.31 188 ALA B C 1
ATOM 3756 O O . ALA B 1 188 ? -0.596 22.938 -6.301 1 93.31 188 ALA B O 1
ATOM 3757 N N . GLU B 1 189 ? 0.246 23 -4.262 1 95.12 189 GLU B N 1
ATOM 3758 C CA . GLU B 1 189 ? -1.063 23.125 -3.627 1 95.12 189 GLU B CA 1
ATOM 3759 C C . GLU B 1 189 ? -1.725 24.453 -3.973 1 95.12 189 GLU B C 1
ATOM 3761 O O . GLU B 1 189 ? -2.93 24.516 -4.227 1 95.12 189 GLU B O 1
ATOM 3766 N N . LEU B 1 190 ? -0.913 25.453 -3.957 1 97 190 LEU B N 1
ATOM 3767 C CA . LEU B 1 190 ? -1.415 26.766 -4.34 1 97 190 LEU B CA 1
ATOM 3768 C C . LEU B 1 190 ? -1.975 26.734 -5.758 1 97 190 LEU B C 1
ATOM 3770 O O . LEU B 1 190 ? -3.074 27.234 -6.008 1 97 190 LEU B O 1
ATOM 3774 N N . GLU B 1 191 ? -1.208 26.156 -6.633 1 96.56 191 GLU B N 1
ATOM 3775 C CA . GLU B 1 191 ? -1.629 26.047 -8.023 1 96.56 191 GLU B CA 1
ATOM 3776 C C . GLU B 1 191 ? -2.895 25.219 -8.164 1 96.56 191 GLU B C 1
ATOM 3778 O O . GLU B 1 191 ? -3.816 25.578 -8.891 1 96.56 191 GLU B O 1
ATOM 3783 N N . THR B 1 192 ? -2.932 24.156 -7.469 1 94.56 192 THR B N 1
ATOM 3784 C CA . THR B 1 192 ? -4.074 23.25 -7.523 1 94.56 192 THR B CA 1
ATOM 3785 C C . THR B 1 192 ? -5.328 23.938 -6.984 1 94.56 192 THR B C 1
ATOM 3787 O O . THR B 1 192 ? -6.402 23.828 -7.578 1 94.56 192 THR B O 1
ATOM 3790 N N . MET B 1 193 ? -5.176 24.609 -5.922 1 95.31 193 MET B N 1
ATOM 3791 C CA . MET B 1 193 ? -6.301 25.219 -5.211 1 95.31 193 MET B CA 1
ATOM 3792 C C . MET B 1 193 ? -6.848 26.406 -5.98 1 95.31 193 MET B C 1
ATOM 3794 O O . MET B 1 193 ? -8.062 26.625 -6.023 1 95.31 193 MET B O 1
ATOM 3798 N N . THR B 1 194 ? -5.977 27.203 -6.66 1 96.12 194 THR B N 1
ATOM 3799 C CA . THR B 1 194 ? -6.387 28.5 -7.199 1 96.12 194 THR B CA 1
ATOM 3800 C C . THR B 1 194 ? -6.449 28.453 -8.727 1 96.12 194 THR B C 1
ATOM 3802 O O . THR B 1 194 ? -7.055 29.328 -9.352 1 96.12 194 THR B O 1
ATOM 3805 N N . GLY B 1 195 ? -5.707 27.5 -9.289 1 95.31 195 GLY B N 1
ATOM 3806 C CA . GLY B 1 195 ? -5.574 27.453 -10.734 1 95.31 195 GLY B CA 1
ATOM 3807 C C . GLY B 1 195 ? -4.578 28.453 -11.281 1 95.31 195 GLY B C 1
ATOM 3808 O O . GLY B 1 195 ? -4.441 28.609 -12.492 1 95.31 195 GLY B O 1
ATOM 3809 N N . GLU B 1 196 ? -3.922 29.172 -10.359 1 92.88 196 GLU B N 1
ATOM 3810 C CA . GLU B 1 196 ? -2.959 30.188 -10.766 1 92.88 196 GLU B CA 1
ATOM 3811 C C . GLU B 1 196 ? -1.538 29.641 -10.773 1 92.88 196 GLU B C 1
ATOM 3813 O O . GLU B 1 196 ? -1.058 29.125 -9.766 1 92.88 196 GLU B O 1
ATOM 3818 N N . GLY B 1 197 ? -0.821 29.812 -11.812 1 89.69 197 GLY B N 1
ATOM 3819 C CA . GLY B 1 197 ? 0.545 29.328 -11.945 1 89.69 197 GLY B CA 1
ATOM 3820 C C . GLY B 1 197 ? 1.569 30.266 -11.336 1 89.69 197 GLY B C 1
ATOM 3821 O O . GLY B 1 197 ? 2.668 29.844 -10.977 1 89.69 197 GLY B O 1
ATOM 3822 N N . VAL B 1 198 ? 1.195 31.516 -11.328 1 92.25 198 VAL B N 1
ATOM 3823 C CA . VAL B 1 198 ? 2.076 32.5 -10.734 1 92.25 198 VAL B CA 1
ATOM 3824 C C . VAL B 1 198 ? 1.811 32.625 -9.234 1 92.25 198 VAL B C 1
ATOM 3826 O O . VAL B 1 198 ? 0.687 32.906 -8.82 1 92.25 198 VAL B O 1
ATOM 3829 N N . LEU B 1 199 ? 2.828 32.438 -8.445 1 96.38 199 LEU B N 1
ATOM 3830 C CA . LEU B 1 199 ? 2.732 32.312 -6.996 1 96.38 199 LEU B CA 1
ATOM 3831 C C . LEU B 1 199 ? 2.012 33.531 -6.402 1 96.38 199 LEU B C 1
ATOM 3833 O O . LEU B 1 199 ? 1.055 33.375 -5.641 1 96.38 199 LEU B O 1
ATOM 3837 N N . LEU B 1 200 ? 2.439 34.75 -6.797 1 96.06 200 LEU B N 1
ATOM 3838 C CA . LEU B 1 200 ? 1.892 35.938 -6.191 1 96.06 200 LEU B CA 1
ATOM 3839 C C . LEU B 1 200 ? 0.427 36.125 -6.574 1 96.06 200 LEU B C 1
ATOM 3841 O O . LEU B 1 200 ? -0.366 36.656 -5.781 1 96.06 200 LEU B O 1
ATOM 3845 N N . ASN B 1 201 ? 0.06 35.75 -7.785 1 95.81 201 ASN B N 1
ATOM 3846 C CA . ASN B 1 201 ? -1.338 35.812 -8.195 1 95.81 201 ASN B CA 1
ATOM 3847 C C . ASN B 1 201 ? -2.221 34.906 -7.355 1 95.81 201 ASN B C 1
ATOM 3849 O O . ASN B 1 201 ? -3.301 35.312 -6.914 1 95.81 201 ASN B O 1
ATOM 3853 N N . GLY B 1 202 ? -1.729 33.719 -7.188 1 97.25 202 GLY B N 1
ATOM 3854 C CA . GLY B 1 202 ? -2.473 32.781 -6.363 1 97.25 202 GLY B CA 1
ATOM 3855 C C . GLY B 1 202 ? -2.611 33.25 -4.922 1 97.25 202 GLY B C 1
ATOM 3856 O O . GLY B 1 202 ? -3.691 33.156 -4.336 1 97.25 202 GLY B O 1
ATOM 3857 N N . ALA B 1 203 ? -1.534 33.719 -4.379 1 97.75 203 ALA B N 1
ATOM 3858 C CA . ALA B 1 203 ? -1.543 34.219 -2.998 1 97.75 203 ALA B CA 1
ATOM 3859 C C . ALA B 1 203 ? -2.51 35.375 -2.826 1 97.75 203 ALA B C 1
ATOM 3861 O O . ALA B 1 203 ? -3.227 35.438 -1.827 1 97.75 203 ALA B O 1
ATOM 3862 N N . ARG B 1 204 ? -2.51 36.25 -3.803 1 96.56 204 ARG B N 1
ATOM 3863 C CA . ARG B 1 204 ? -3.385 37.406 -3.738 1 96.56 204 ARG B CA 1
ATOM 3864 C C . ARG B 1 204 ? -4.852 37 -3.773 1 96.56 204 ARG B C 1
ATOM 3866 O O . ARG B 1 204 ? -5.691 37.625 -3.109 1 96.56 204 ARG B O 1
ATOM 3873 N N . LEU B 1 205 ? -5.121 36.031 -4.562 1 96.88 205 LEU B N 1
ATOM 3874 C CA . LEU B 1 205 ? -6.484 35.5 -4.602 1 96.88 205 LEU B CA 1
ATOM 3875 C C . LEU B 1 205 ? -6.922 35.031 -3.221 1 96.88 205 LEU B C 1
ATOM 3877 O O . LEU B 1 205 ? -8.055 35.25 -2.807 1 96.88 205 LEU B O 1
ATOM 3881 N N . LEU B 1 206 ? -6.074 34.375 -2.531 1 98.12 206 LEU B N 1
ATOM 3882 C CA . LEU B 1 206 ? -6.375 33.844 -1.208 1 98.12 206 LEU B CA 1
ATOM 3883 C C . LEU B 1 206 ? -6.512 34.969 -0.187 1 98.12 206 LEU B C 1
ATOM 3885 O O . LEU B 1 206 ? -7.371 34.938 0.694 1 98.12 206 LEU B O 1
ATOM 3889 N N . LEU B 1 207 ? -5.664 36 -0.319 1 98 207 LEU B N 1
ATOM 3890 C CA . LEU B 1 207 ? -5.785 37.188 0.541 1 98 207 LEU B CA 1
ATOM 3891 C C . LEU B 1 207 ? -7.145 37.844 0.356 1 98 207 LEU B C 1
ATOM 3893 O O . LEU B 1 207 ? -7.777 38.281 1.333 1 98 207 LEU B O 1
ATOM 3897 N N . ASN B 1 208 ? -7.559 37.906 -0.852 1 96.44 208 ASN B N 1
ATOM 3898 C CA . ASN B 1 208 ? -8.836 38.531 -1.167 1 96.44 208 ASN B CA 1
ATOM 3899 C C . ASN B 1 208 ? -10.008 37.75 -0.603 1 96.44 208 ASN B C 1
ATOM 3901 O O . ASN B 1 208 ? -11.086 38.281 -0.376 1 96.44 208 ASN B O 1
ATOM 3905 N N . LEU B 1 209 ? -9.797 36.5 -0.365 1 96.06 209 LEU B N 1
ATOM 3906 C CA . LEU B 1 209 ? -10.852 35.656 0.176 1 96.06 209 LEU B CA 1
ATOM 3907 C C . LEU B 1 209 ? -10.922 35.781 1.694 1 96.06 209 LEU B C 1
ATOM 3909 O O . LEU B 1 209 ? -11.859 35.281 2.318 1 96.06 209 LEU B O 1
ATOM 3913 N N . GLY B 1 210 ? -9.867 36.375 2.279 1 96.06 210 GLY B N 1
ATOM 3914 C CA . GLY B 1 210 ? -9.969 36.625 3.707 1 96.06 210 GLY B CA 1
ATOM 3915 C C . GLY B 1 210 ? -8.758 36.125 4.484 1 96.06 210 GLY B C 1
ATOM 3916 O O . GLY B 1 210 ? -8.586 36.469 5.656 1 96.06 210 GLY B O 1
ATOM 3917 N N . VAL B 1 211 ? -7.91 35.344 3.861 1 98.19 211 VAL B N 1
ATOM 3918 C CA . VAL B 1 211 ? -6.699 34.875 4.523 1 98.19 211 VAL B CA 1
ATOM 3919 C C . VAL B 1 211 ? -5.805 36.062 4.875 1 98.19 211 VAL B C 1
ATOM 3921 O O . VAL B 1 211 ? -5.613 36.969 4.055 1 98.19 211 VAL B O 1
ATOM 3924 N N . ARG B 1 212 ? -5.242 36.125 6.043 1 98.19 212 ARG B N 1
ATOM 3925 C CA . ARG B 1 212 ? -4.453 37.281 6.465 1 98.19 212 ARG B CA 1
ATOM 3926 C C . ARG B 1 212 ? -3 37.156 6.016 1 98.19 212 ARG B C 1
ATOM 3928 O O . ARG B 1 212 ? -2.369 38.125 5.629 1 98.19 212 ARG B O 1
ATOM 3935 N N . VAL B 1 213 ? -2.455 35.969 6.172 1 98.56 213 VAL B N 1
ATOM 3936 C CA . VAL B 1 213 ? -1.077 35.656 5.793 1 98.56 213 VAL B CA 1
ATOM 3937 C C . VAL B 1 213 ? -1.029 34.344 4.992 1 98.56 213 VAL B C 1
ATOM 3939 O O . VAL B 1 213 ? -1.481 33.312 5.461 1 98.56 213 VAL B O 1
ATOM 3942 N N . VAL B 1 214 ? -0.504 34.406 3.785 1 98.75 214 VAL B N 1
ATOM 3943 C CA . VAL B 1 214 ? -0.319 33.219 2.945 1 98.75 214 VAL B CA 1
ATOM 3944 C C . VAL B 1 214 ? 1.154 32.844 2.939 1 98.75 214 VAL B C 1
ATOM 3946 O O . VAL B 1 214 ? 2.021 33.625 2.568 1 98.75 214 VAL B O 1
ATOM 3949 N N . VAL B 1 215 ? 1.389 31.656 3.396 1 98.75 215 VAL B N 1
ATOM 3950 C CA . VAL B 1 215 ? 2.742 31.109 3.43 1 98.75 215 VAL B CA 1
ATOM 3951 C C . VAL B 1 215 ? 2.891 30.031 2.357 1 98.75 215 VAL B C 1
ATOM 3953 O O . VAL B 1 215 ? 2.127 29.062 2.332 1 98.75 215 VAL B O 1
ATOM 3956 N N . VAL B 1 216 ? 3.93 30.141 1.507 1 98.31 216 VAL B N 1
ATOM 3957 C CA . VAL B 1 216 ? 4.172 29.188 0.441 1 98.31 216 VAL B CA 1
ATOM 3958 C C . VAL B 1 216 ? 5.594 28.625 0.554 1 98.31 216 VAL B C 1
ATOM 3960 O O . VAL B 1 216 ? 6.566 29.391 0.464 1 98.31 216 VAL B O 1
ATOM 3963 N N . THR B 1 217 ? 5.684 27.375 0.773 1 97.56 217 THR B N 1
ATOM 3964 C CA . THR B 1 217 ? 6.992 26.719 0.789 1 97.56 217 THR B CA 1
ATOM 3965 C C . THR B 1 217 ? 7.379 26.25 -0.609 1 97.56 217 THR B C 1
ATOM 3967 O O . THR B 1 217 ? 6.527 25.781 -1.37 1 97.56 217 THR B O 1
ATOM 3970 N N . LEU B 1 218 ? 8.664 26.375 -0.953 1 95.94 218 LEU B N 1
ATOM 3971 C CA . LEU B 1 218 ? 9.18 26.109 -2.291 1 95.94 218 LEU B CA 1
ATOM 3972 C C . LEU B 1 218 ? 10.25 25.031 -2.258 1 95.94 218 LEU B C 1
ATOM 3974 O O . LEU B 1 218 ? 11.227 25.078 -3.012 1 95.94 218 LEU B O 1
ATOM 3978 N N . GLY B 1 219 ? 10.141 24.141 -1.345 1 92.56 219 GLY B N 1
ATOM 3979 C CA . GLY B 1 219 ? 11.164 23.109 -1.211 1 92.56 219 GLY B CA 1
ATOM 3980 C C . GLY B 1 219 ? 12.555 23.688 -0.975 1 92.56 219 GLY B C 1
ATOM 3981 O O . GLY B 1 219 ? 12.742 24.516 -0.089 1 92.56 219 GLY B O 1
ATOM 3982 N N . GLY B 1 220 ? 13.461 23.219 -1.764 1 93.69 220 GLY B N 1
ATOM 3983 C CA . GLY B 1 220 ? 14.844 23.641 -1.631 1 93.69 220 GLY B CA 1
ATOM 3984 C C . GLY B 1 220 ? 15.055 25.109 -1.999 1 93.69 220 GLY B C 1
ATOM 3985 O O . GLY B 1 220 ? 16.094 25.688 -1.682 1 93.69 220 GLY B O 1
ATOM 3986 N N . GLU B 1 221 ? 14.094 25.734 -2.576 1 95.12 221 GLU B N 1
ATOM 3987 C CA . GLU B 1 221 ? 14.211 27.141 -2.998 1 95.12 221 GLU B CA 1
ATOM 3988 C C . GLU B 1 221 ? 13.766 28.078 -1.89 1 95.12 221 GLU B C 1
ATOM 3990 O O . GLU B 1 221 ? 13.773 29.297 -2.07 1 95.12 221 GLU B O 1
ATOM 3995 N N . GLY B 1 222 ? 13.328 27.531 -0.785 1 97.81 222 GLY B N 1
ATOM 3996 C CA . GLY B 1 222 ? 12.961 28.375 0.344 1 97.81 222 GLY B CA 1
ATOM 3997 C C . GLY B 1 222 ? 11.461 28.516 0.517 1 97.81 222 GLY B C 1
ATOM 3998 O O . GLY B 1 222 ? 10.727 27.531 0.446 1 97.81 222 GLY B O 1
ATOM 3999 N N . SER B 1 223 ? 11.062 29.703 0.935 1 98.31 223 SER B N 1
ATOM 4000 C CA . SER B 1 223 ? 9.648 29.969 1.201 1 98.31 223 SER B CA 1
ATOM 4001 C C . SER B 1 223 ? 9.336 31.453 1.074 1 98.31 223 SER B C 1
ATOM 4003 O O . SER B 1 223 ? 10.234 32.281 1.13 1 98.31 223 SER B O 1
ATOM 4005 N N . VAL B 1 224 ? 8.086 31.734 0.838 1 98.25 224 VAL B N 1
ATOM 4006 C CA . VAL B 1 224 ? 7.594 33.094 0.706 1 98.25 224 VAL B CA 1
ATOM 4007 C C . VAL B 1 224 ? 6.387 33.312 1.617 1 98.25 224 VAL B C 1
ATOM 4009 O O . VAL B 1 224 ? 5.512 32.438 1.706 1 98.25 224 VAL B O 1
ATOM 4012 N N . VAL B 1 225 ? 6.418 34.406 2.346 1 98.56 225 VAL B N 1
ATOM 4013 C CA . VAL B 1 225 ? 5.281 34.875 3.145 1 98.56 225 VAL B CA 1
ATOM 4014 C C . VAL B 1 225 ? 4.641 36.094 2.498 1 98.56 225 VAL B C 1
ATOM 4016 O O . VAL B 1 225 ? 5.312 37.094 2.266 1 98.56 225 VAL B O 1
ATOM 4019 N N . VAL B 1 226 ? 3.363 36 2.211 1 98.25 226 VAL B N 1
ATOM 4020 C CA . VAL B 1 226 ? 2.67 37.062 1.5 1 98.25 226 VAL B CA 1
ATOM 4021 C C . VAL B 1 226 ? 1.578 37.656 2.391 1 98.25 226 VAL B C 1
ATOM 4023 O O . VAL B 1 226 ? 0.78 36.906 2.975 1 98.25 226 VAL B O 1
ATOM 4026 N N . THR B 1 227 ? 1.562 38.969 2.533 1 98.06 227 THR B N 1
ATOM 4027 C CA . THR B 1 227 ? 0.536 39.75 3.217 1 98.06 227 THR B CA 1
ATOM 4028 C C . THR B 1 227 ? 0.033 40.875 2.328 1 98.06 227 THR B C 1
ATOM 4030 O O . THR B 1 227 ? 0.595 41.125 1.26 1 98.06 227 THR B O 1
ATOM 4033 N N . PRO B 1 228 ? -1.081 41.469 2.721 1 95.44 228 PRO B N 1
ATOM 4034 C CA . PRO B 1 228 ? -1.5 42.656 1.94 1 95.44 228 PRO B CA 1
ATOM 4035 C C . PRO B 1 228 ? -0.418 43.719 1.857 1 95.44 228 PRO B C 1
ATOM 4037 O O . PRO B 1 228 ? -0.364 44.469 0.882 1 95.44 228 PRO B O 1
ATOM 4040 N N . GLY B 1 229 ? 0.461 43.688 2.789 1 94.56 229 GLY B N 1
ATOM 4041 C CA . GLY B 1 229 ? 1.478 44.719 2.869 1 94.56 229 GLY B CA 1
ATOM 4042 C C . GLY B 1 229 ? 2.74 44.406 2.102 1 94.56 229 GLY B C 1
ATOM 4043 O O . GLY B 1 229 ? 3.623 45.25 1.941 1 94.56 229 GLY B O 1
ATOM 4044 N N . GLY B 1 230 ? 2.842 43.219 1.651 1 94.38 230 GLY B N 1
ATOM 4045 C CA . GLY B 1 230 ? 4.035 42.844 0.916 1 94.38 230 GLY B CA 1
ATOM 4046 C C . GLY B 1 230 ? 4.391 41.375 1.07 1 94.38 230 GLY B C 1
ATOM 4047 O O . GLY B 1 230 ? 3.539 40.562 1.43 1 94.38 230 GLY B O 1
ATOM 4048 N N . CYS B 1 231 ? 5.609 41.062 0.575 1 96 231 CYS B N 1
ATOM 4049 C CA . CYS B 1 231 ? 6.074 39.688 0.633 1 96 231 CYS B CA 1
ATOM 4050 C C . CYS B 1 231 ? 7.469 39.594 1.243 1 96 231 CYS B C 1
ATOM 4052 O O . CYS B 1 231 ? 8.25 40.562 1.146 1 96 231 CYS B O 1
ATOM 4054 N N . ASP B 1 232 ? 7.719 38.562 1.949 1 97.56 232 ASP B N 1
ATOM 4055 C CA . ASP B 1 232 ? 9.016 38.25 2.547 1 97.56 232 ASP B CA 1
ATOM 4056 C C . ASP B 1 232 ? 9.523 36.875 2.062 1 97.56 232 ASP B C 1
ATOM 4058 O O . ASP B 1 232 ? 8.781 35.906 2.051 1 97.56 232 ASP B O 1
ATOM 4062 N N . TYR B 1 233 ? 10.719 36.875 1.585 1 97.81 233 TYR B N 1
ATOM 4063 C CA . TYR B 1 233 ? 11.359 35.656 1.112 1 97.81 233 TYR B CA 1
ATOM 4064 C C . TYR B 1 233 ? 12.445 35.188 2.082 1 97.81 233 TYR B C 1
ATOM 4066 O O . TYR B 1 233 ? 13.188 36.031 2.629 1 97.81 233 TYR B O 1
ATOM 4074 N N . GLN B 1 234 ? 12.516 33.969 2.354 1 97.69 234 GLN B N 1
ATOM 4075 C CA . GLN B 1 234 ? 13.555 33.344 3.162 1 97.69 234 GLN B CA 1
ATOM 4076 C C . GLN B 1 234 ? 14.133 32.094 2.459 1 97.69 234 GLN B C 1
ATOM 4078 O O . GLN B 1 234 ? 13.383 31.219 2.027 1 97.69 234 GLN B O 1
ATOM 4083 N N . THR B 1 235 ? 15.383 31.984 2.295 1 96.62 235 THR B N 1
ATOM 4084 C CA . THR B 1 235 ? 16.047 30.844 1.674 1 96.62 235 THR B CA 1
ATOM 4085 C C . THR B 1 235 ? 15.938 29.609 2.557 1 96.62 235 THR B C 1
ATOM 4087 O O . THR B 1 235 ? 15.734 29.719 3.768 1 96.62 235 THR B O 1
ATOM 4090 N N . ALA B 1 236 ? 16.016 28.438 1.91 1 96.56 236 ALA B N 1
ATOM 4091 C CA . ALA B 1 236 ? 16.125 27.203 2.688 1 96.56 236 ALA B CA 1
ATOM 4092 C C . ALA B 1 236 ? 17.453 27.156 3.453 1 96.56 236 ALA B C 1
ATOM 4094 O O . ALA B 1 236 ? 18.484 27.578 2.945 1 96.56 236 ALA B O 1
ATOM 4095 N N . LEU B 1 237 ? 17.484 26.562 4.602 1 96.31 237 LEU B N 1
ATOM 4096 C CA . LEU B 1 237 ? 18.641 26.688 5.48 1 96.31 237 LEU B CA 1
ATOM 4097 C C . LEU B 1 237 ? 19.25 25.312 5.773 1 96.31 237 LEU B C 1
ATOM 4099 O O . LEU B 1 237 ? 20.234 25.219 6.508 1 96.31 237 LEU B O 1
ATOM 4103 N N . ALA B 1 238 ? 18.609 24.25 5.277 1 94.69 238 ALA B N 1
ATOM 4104 C CA . ALA B 1 238 ? 19.125 22.906 5.547 1 94.69 238 ALA B CA 1
ATOM 4105 C C . ALA B 1 238 ? 20.516 22.734 4.969 1 94.69 238 ALA B C 1
ATOM 4107 O O . ALA B 1 238 ? 20.797 23.188 3.855 1 94.69 238 ALA B O 1
ATOM 4108 N N . GLN B 1 239 ? 21.344 22.094 5.672 1 90.81 239 GLN B N 1
ATOM 4109 C CA . GLN B 1 239 ? 22.703 21.797 5.227 1 90.81 239 GLN B CA 1
ATOM 4110 C C . GLN B 1 239 ? 22.75 20.516 4.383 1 90.81 239 GLN B C 1
ATOM 4112 O O . GLN B 1 239 ? 23.578 20.391 3.482 1 90.81 239 GLN B O 1
ATOM 4117 N N . ARG B 1 240 ? 21.969 19.562 4.742 1 91.94 240 ARG B N 1
ATOM 4118 C CA . ARG B 1 240 ? 21.812 18.297 4.047 1 91.94 240 ARG B CA 1
ATOM 4119 C C . ARG B 1 240 ? 20.359 17.828 4.066 1 91.94 240 ARG B C 1
ATOM 4121 O O . ARG B 1 240 ? 19.672 18 5.07 1 91.94 240 ARG B O 1
ATOM 4128 N N . VAL B 1 241 ? 20.031 17.344 2.971 1 91 241 VAL B N 1
ATOM 4129 C CA . VAL B 1 241 ? 18.656 16.859 2.898 1 91 241 VAL B CA 1
ATOM 4130 C C . VAL B 1 241 ? 18.625 15.336 2.994 1 91 241 VAL B C 1
ATOM 4132 O O . VAL B 1 241 ? 19.188 14.648 2.137 1 91 241 VAL B O 1
ATOM 4135 N N . VAL B 1 242 ? 18.016 14.844 3.982 1 87.88 242 VAL B N 1
ATOM 4136 C CA . VAL B 1 242 ? 17.891 13.406 4.219 1 87.88 242 VAL B CA 1
ATOM 4137 C C . VAL B 1 242 ? 16.5 12.93 3.842 1 87.88 242 VAL B C 1
ATOM 4139 O O . VAL B 1 242 ? 16.344 11.961 3.1 1 87.88 242 VAL B O 1
ATOM 4142 N N . ASP B 1 243 ? 15.523 13.602 4.301 1 86.06 243 ASP B N 1
ATOM 4143 C CA . ASP B 1 243 ? 14.109 13.281 4.121 1 86.06 243 ASP B CA 1
ATOM 4144 C C . ASP B 1 243 ? 13.234 14.523 4.27 1 86.06 243 ASP B C 1
ATOM 4146 O O . ASP B 1 243 ? 13.32 15.234 5.273 1 86.06 243 ASP B O 1
ATOM 4150 N N . THR B 1 244 ? 12.383 14.703 3.295 1 88 244 THR B N 1
ATOM 4151 C CA . THR B 1 244 ? 11.617 15.945 3.316 1 88 244 THR B CA 1
ATOM 4152 C C . THR B 1 244 ? 10.266 15.734 3.994 1 88 244 THR B C 1
ATOM 4154 O O . THR B 1 244 ? 9.453 16.656 4.078 1 88 244 THR B O 1
ATOM 4157 N N . THR B 1 245 ? 9.984 14.516 4.469 1 87.56 245 THR B N 1
ATOM 4158 C CA . THR B 1 245 ? 8.727 14.234 5.16 1 87.56 245 THR B CA 1
ATOM 4159 C C . THR B 1 245 ? 8.578 15.117 6.395 1 87.56 245 THR B C 1
ATOM 4161 O O . THR B 1 245 ? 9.469 15.164 7.246 1 87.56 245 THR B O 1
ATOM 4164 N N . GLY B 1 246 ? 7.492 15.891 6.426 1 92.5 246 GLY B N 1
ATOM 4165 C CA . GLY B 1 246 ? 7.207 16.703 7.598 1 92.5 246 GLY B CA 1
ATOM 4166 C C . GLY B 1 246 ? 7.824 18.094 7.527 1 92.5 246 GLY B C 1
ATOM 4167 O O . GLY B 1 246 ? 7.68 18.891 8.453 1 92.5 246 GLY B O 1
ATOM 4168 N N . ALA B 1 247 ? 8.539 18.422 6.473 1 94.75 247 ALA B N 1
ATOM 4169 C CA . ALA B 1 247 ? 9.188 19.734 6.34 1 94.75 247 ALA B CA 1
ATOM 4170 C C . ALA B 1 247 ? 8.18 20.859 6.496 1 94.75 247 ALA B C 1
ATOM 4172 O O . ALA B 1 247 ? 8.414 21.812 7.23 1 94.75 247 ALA B O 1
ATOM 4173 N N . GLY B 1 248 ? 7.086 20.703 5.789 1 96.94 248 GLY B N 1
ATOM 4174 C CA . GLY B 1 248 ? 6.039 21.703 5.891 1 96.94 248 GLY B CA 1
ATOM 4175 C C . GLY B 1 248 ? 5.426 21.797 7.277 1 96.94 248 GLY B C 1
ATOM 4176 O O . GLY B 1 248 ? 5.078 22.875 7.738 1 96.94 248 GLY B O 1
ATOM 4177 N N . ASP B 1 249 ? 5.297 20.672 7.945 1 97.94 249 ASP B N 1
ATOM 4178 C CA . ASP B 1 249 ? 4.742 20.641 9.297 1 97.94 249 ASP B CA 1
ATOM 4179 C C . ASP B 1 249 ? 5.672 21.328 10.289 1 97.94 249 ASP B C 1
ATOM 4181 O O . ASP B 1 249 ? 5.215 22.078 11.156 1 97.94 249 ASP B O 1
ATOM 4185 N N . GLY B 1 250 ? 6.953 21.016 10.156 1 98.44 250 GLY B N 1
ATOM 4186 C CA . GLY B 1 250 ? 7.922 21.719 10.984 1 98.44 250 GLY B CA 1
ATOM 4187 C C . GLY B 1 250 ? 7.953 23.219 10.742 1 98.44 250 GLY B C 1
ATOM 4188 O O . GLY B 1 250 ? 8.031 24 11.688 1 98.44 250 GLY B O 1
ATOM 4189 N N . PHE B 1 251 ? 7.898 23.562 9.484 1 98.62 251 PHE B N 1
ATOM 4190 C CA . PHE B 1 251 ? 7.828 24.969 9.109 1 98.62 251 PHE B CA 1
ATOM 4191 C C . PHE B 1 251 ? 6.656 25.656 9.805 1 98.62 251 PHE B C 1
ATOM 4193 O O . PHE B 1 251 ? 6.816 26.719 10.398 1 98.62 251 PHE B O 1
ATOM 4200 N N . ALA B 1 252 ? 5.543 25.016 9.734 1 98.81 252 ALA B N 1
ATOM 4201 C CA . ALA B 1 252 ? 4.336 25.562 10.344 1 98.81 252 ALA B CA 1
ATOM 4202 C C . ALA B 1 252 ? 4.496 25.703 11.859 1 98.81 252 ALA B C 1
ATOM 4204 O O . ALA B 1 252 ? 4.062 26.688 12.453 1 98.81 252 ALA B O 1
ATOM 4205 N N . ALA B 1 253 ? 5.109 24.719 12.484 1 98.81 253 ALA B N 1
ATOM 4206 C CA . ALA B 1 253 ? 5.344 24.781 13.922 1 98.81 253 ALA B CA 1
ATOM 4207 C C . ALA B 1 253 ? 6.199 25.984 14.297 1 98.81 253 ALA B C 1
ATOM 4209 O O . ALA B 1 253 ? 5.859 26.719 15.227 1 98.81 253 ALA B O 1
ATOM 4210 N N . GLY B 1 254 ? 7.289 26.156 13.57 1 98.69 254 GLY B N 1
ATOM 4211 C CA . GLY B 1 254 ? 8.156 27.312 13.82 1 98.69 254 GLY B CA 1
ATOM 4212 C C . GLY B 1 254 ? 7.457 28.641 13.594 1 98.69 254 GLY B C 1
ATOM 4213 O O . GLY B 1 254 ? 7.602 29.562 14.398 1 98.69 254 GLY B O 1
ATOM 4214 N N . MET B 1 255 ? 6.727 28.734 12.508 1 98.69 255 MET B N 1
ATOM 4215 C CA . MET B 1 255 ? 5.98 29.953 12.195 1 98.69 255 MET B CA 1
ATOM 4216 C C . MET B 1 255 ? 4.973 30.266 13.297 1 98.69 255 MET B C 1
ATOM 4218 O O . MET B 1 255 ? 4.863 31.422 13.727 1 98.69 255 MET B O 1
ATOM 4222 N N . LEU B 1 256 ? 4.219 29.297 13.734 1 98.75 256 LEU B N 1
ATOM 4223 C CA . LEU B 1 256 ? 3.201 29.469 14.766 1 98.75 256 LEU B CA 1
ATOM 4224 C C . LEU B 1 256 ? 3.828 29.906 16.078 1 98.75 256 LEU B C 1
ATOM 4226 O O . LEU B 1 256 ? 3.299 30.781 16.766 1 98.75 256 LEU B O 1
ATOM 4230 N N . TYR B 1 257 ? 4.926 29.297 16.406 1 98.5 257 TYR B N 1
ATOM 4231 C CA . TYR B 1 257 ? 5.609 29.688 17.641 1 98.5 257 TYR B CA 1
ATOM 4232 C C . TYR B 1 257 ? 5.895 31.188 17.656 1 98.5 257 TYR B C 1
ATOM 4234 O O . TYR B 1 257 ? 5.484 31.891 18.578 1 98.5 257 TYR B O 1
ATOM 4242 N N . GLY B 1 258 ? 6.633 31.656 16.625 1 98.31 258 GLY B N 1
ATOM 4243 C CA . GLY B 1 258 ? 6.977 33.062 16.547 1 98.31 258 GLY B CA 1
ATOM 4244 C C . GLY B 1 258 ? 5.766 33.969 16.484 1 98.31 258 GLY B C 1
ATOM 4245 O O . GLY B 1 258 ? 5.703 34.969 17.188 1 98.31 258 GLY B O 1
ATOM 4246 N N . TYR B 1 259 ? 4.777 33.594 15.695 1 98.19 259 TYR B N 1
ATOM 4247 C CA . TYR B 1 259 ? 3.582 34.406 15.516 1 98.19 259 TYR B CA 1
ATOM 4248 C C . TYR B 1 259 ? 2.812 34.531 16.812 1 98.19 259 TYR B C 1
ATOM 4250 O O . TYR B 1 259 ? 2.389 35.625 17.188 1 98.19 259 TYR B O 1
ATOM 4258 N N . LEU B 1 260 ? 2.621 33.469 17.531 1 97.88 260 LEU B N 1
ATOM 4259 C CA . LEU B 1 260 ? 1.813 33.469 18.75 1 97.88 260 LEU B CA 1
ATOM 4260 C C . LEU B 1 260 ? 2.555 34.125 19.906 1 97.88 260 LEU B C 1
ATOM 4262 O O . LEU B 1 260 ? 1.938 34.531 20.891 1 97.88 260 LEU B O 1
ATOM 4266 N N . LYS B 1 261 ? 3.863 34.25 19.766 1 97.31 261 LYS B N 1
ATOM 4267 C CA . LYS B 1 261 ? 4.656 35 20.75 1 97.31 261 LYS B CA 1
ATOM 4268 C C . LYS B 1 261 ? 4.645 36.5 20.438 1 97.31 261 LYS B C 1
ATOM 4270 O O . LYS B 1 261 ? 5.238 37.281 21.172 1 97.31 261 LYS B O 1
ATOM 4275 N N . GLY B 1 262 ? 4.043 36.844 19.312 1 97.12 262 GLY B N 1
ATOM 4276 C CA . GLY B 1 262 ? 3.904 38.25 18.969 1 97.12 262 GLY B CA 1
ATOM 4277 C C . GLY B 1 262 ? 5.09 38.781 18.203 1 97.12 262 GLY B C 1
ATOM 4278 O O . GLY B 1 262 ? 5.285 40 18.141 1 97.12 262 GLY B O 1
ATOM 4279 N N . TRP B 1 263 ? 5.902 37.906 17.594 1 97.38 263 TRP B N 1
ATOM 4280 C CA . TRP B 1 263 ? 7.055 38.344 16.828 1 97.38 263 TRP B CA 1
ATOM 4281 C C . TRP B 1 263 ? 6.617 39 15.516 1 97.38 263 TRP B C 1
ATOM 4283 O O . TRP B 1 263 ? 5.539 38.719 15 1 97.38 263 TRP B O 1
ATOM 4293 N N . PRO B 1 264 ? 7.512 39.969 14.992 1 96.31 264 PRO B N 1
ATOM 4294 C CA . PRO B 1 264 ? 7.309 40.344 13.586 1 96.31 264 PRO B CA 1
ATOM 4295 C C . PRO B 1 264 ? 7.312 39.125 12.656 1 96.31 264 PRO B C 1
ATOM 4297 O O . PRO B 1 264 ? 8.078 38.188 12.867 1 96.31 264 PRO B O 1
ATOM 4300 N N . LEU B 1 265 ? 6.523 39.188 11.656 1 97.31 265 LEU B N 1
ATOM 4301 C CA . LEU B 1 265 ? 6.32 38.062 10.75 1 97.31 265 LEU B CA 1
ATOM 4302 C C . LEU B 1 265 ? 7.645 37.594 10.148 1 97.31 265 LEU B C 1
ATOM 4304 O O . LEU B 1 265 ? 7.852 36.406 9.945 1 97.31 265 LEU B O 1
ATOM 4308 N N . GLU B 1 266 ? 8.516 38.469 9.867 1 96.69 266 GLU B N 1
ATOM 4309 C CA . GLU B 1 266 ? 9.805 38.156 9.273 1 96.69 266 GLU B CA 1
ATOM 4310 C C . GLU B 1 266 ? 10.641 37.281 10.203 1 96.69 266 GLU B C 1
ATOM 4312 O O . GLU B 1 266 ? 11.336 36.375 9.742 1 96.69 266 GLU B O 1
ATOM 4317 N N . LEU B 1 267 ? 10.578 37.594 11.492 1 97.44 267 LEU B N 1
ATOM 4318 C CA . LEU B 1 267 ? 11.344 36.812 12.453 1 97.44 267 LEU B CA 1
ATOM 4319 C C . LEU B 1 267 ? 10.727 35.438 12.641 1 97.44 267 LEU B C 1
ATOM 4321 O O . LEU B 1 267 ? 11.453 34.438 12.781 1 97.44 267 LEU B O 1
ATOM 4325 N N . ALA B 1 268 ? 9.391 35.375 12.68 1 98 268 ALA B N 1
ATOM 4326 C CA . ALA B 1 268 ? 8.711 34.062 12.727 1 98 268 ALA B CA 1
ATOM 4327 C C . ALA B 1 268 ? 9.055 33.219 11.508 1 98 268 ALA B C 1
ATOM 4329 O O . ALA B 1 268 ? 9.234 32.031 11.617 1 98 268 ALA B O 1
ATOM 4330 N N . HIS B 1 269 ? 9.164 33.875 10.352 1 98.5 269 HIS B N 1
ATOM 4331 C CA . HIS B 1 269 ? 9.523 33.25 9.094 1 98.5 269 HIS B CA 1
ATOM 4332 C C . HIS B 1 269 ? 10.914 32.625 9.172 1 98.5 269 HIS B C 1
ATOM 4334 O O . HIS B 1 269 ? 11.133 31.516 8.688 1 98.5 269 HIS B O 1
ATOM 4340 N N . ARG B 1 270 ? 11.797 33.312 9.773 1 98.06 270 ARG B N 1
ATOM 4341 C CA . ARG B 1 270 ? 13.156 32.812 9.953 1 98.06 270 ARG B CA 1
ATOM 4342 C C . ARG B 1 270 ? 13.164 31.531 10.805 1 98.06 270 ARG B C 1
ATOM 4344 O O . ARG B 1 270 ? 13.82 30.547 10.461 1 98.06 270 ARG B O 1
ATOM 4351 N N . LEU B 1 271 ? 12.453 31.625 11.93 1 98.25 271 LEU B N 1
ATOM 4352 C CA . LEU B 1 271 ? 12.398 30.453 12.797 1 98.25 271 LEU B CA 1
ATOM 4353 C C . LEU B 1 271 ? 11.766 29.266 12.07 1 98.25 271 LEU B C 1
ATOM 4355 O O . LEU B 1 271 ? 12.203 28.125 12.242 1 98.25 271 LEU B O 1
ATOM 4359 N N . ALA B 1 272 ? 10.703 29.531 11.312 1 98.75 272 ALA B N 1
ATOM 4360 C CA . ALA B 1 272 ? 10.047 28.5 10.523 1 98.75 272 ALA B CA 1
ATOM 4361 C C . ALA B 1 272 ? 11.055 27.781 9.625 1 98.75 272 ALA B C 1
ATOM 4363 O O . ALA B 1 272 ? 11.062 26.547 9.562 1 98.75 272 ALA B O 1
ATOM 4364 N N . SER B 1 273 ? 11.906 28.5 9.008 1 98.44 273 SER B N 1
ATOM 4365 C CA . SER B 1 273 ? 12.922 27.953 8.109 1 98.44 273 SER B CA 1
ATOM 4366 C C . SER B 1 273 ? 13.945 27.109 8.875 1 98.44 273 SER B C 1
ATOM 4368 O O . SER B 1 273 ? 14.422 26.094 8.383 1 98.44 273 SER B O 1
ATOM 4370 N N . ILE B 1 274 ? 14.242 27.562 10.062 1 98.06 274 ILE B N 1
ATOM 4371 C CA . ILE B 1 274 ? 15.188 26.828 10.914 1 98.06 274 ILE B CA 1
ATOM 4372 C C . ILE B 1 274 ? 14.594 25.484 11.305 1 98.06 274 ILE B C 1
ATOM 4374 O O . ILE B 1 274 ? 15.258 24.453 11.203 1 98.06 274 ILE B O 1
ATOM 4378 N N . VAL B 1 275 ? 13.359 25.5 11.773 1 98.31 275 VAL B N 1
ATOM 4379 C CA . VAL B 1 275 ? 12.719 24.266 12.219 1 98.31 275 VAL B CA 1
ATOM 4380 C C . VAL B 1 275 ? 12.586 23.297 11.039 1 98.31 275 VAL B C 1
ATOM 4382 O O . VAL B 1 275 ? 12.867 22.109 11.172 1 98.31 275 VAL B O 1
ATOM 4385 N N . ALA B 1 276 ? 12.203 23.812 9.867 1 98.19 276 ALA B N 1
ATOM 4386 C CA . ALA B 1 276 ? 12.117 22.984 8.664 1 98.19 276 ALA B CA 1
ATOM 4387 C C . ALA B 1 276 ? 13.477 22.359 8.32 1 98.19 276 ALA B C 1
ATOM 4389 O O . ALA B 1 276 ? 13.547 21.219 7.895 1 98.19 276 ALA B O 1
ATOM 4390 N N . ALA B 1 277 ? 14.508 23.109 8.508 1 97.75 277 ALA B N 1
ATOM 4391 C CA . ALA B 1 277 ? 15.852 22.625 8.234 1 97.75 277 ALA B CA 1
ATOM 4392 C C . ALA B 1 277 ? 16.203 21.438 9.133 1 97.75 277 ALA B C 1
ATOM 4394 O O . ALA B 1 277 ? 16.766 20.438 8.664 1 97.75 277 ALA B O 1
ATOM 4395 N N . PHE B 1 278 ? 15.875 21.578 10.438 1 97.56 278 PHE B N 1
ATOM 4396 C CA . PHE B 1 278 ? 16.094 20.469 11.359 1 97.56 278 PHE B CA 1
ATOM 4397 C C . PHE B 1 278 ? 15.375 19.203 10.875 1 97.56 278 PHE B C 1
ATOM 4399 O O . PHE B 1 278 ? 15.945 18.109 10.906 1 97.56 278 PHE B O 1
ATOM 4406 N N . VAL B 1 279 ? 14.164 19.359 10.398 1 96.56 279 VAL B N 1
ATOM 4407 C CA . VAL B 1 279 ? 13.32 18.234 10.016 1 96.56 279 VAL B CA 1
ATOM 4408 C C . VAL B 1 279 ? 13.93 17.516 8.805 1 96.56 279 VAL B C 1
ATOM 4410 O O . VAL B 1 279 ? 14.148 16.312 8.828 1 96.56 279 VAL B O 1
ATOM 4413 N N . VAL B 1 280 ? 14.328 18.234 7.762 1 95.19 280 VAL B N 1
ATOM 4414 C CA . VAL B 1 280 ? 14.734 17.625 6.496 1 95.19 280 VAL B CA 1
ATOM 4415 C C . VAL B 1 280 ? 16.125 17 6.645 1 95.19 280 VAL B C 1
ATOM 4417 O O . VAL B 1 280 ? 16.531 16.172 5.816 1 95.19 280 VAL B O 1
ATOM 4420 N N . GLU B 1 281 ? 16.812 17.422 7.672 1 95.88 281 GLU B N 1
ATOM 4421 C CA . GLU B 1 281 ? 18.141 16.906 7.922 1 95.88 281 GLU B CA 1
ATOM 4422 C C . GLU B 1 281 ? 18.078 15.562 8.656 1 95.88 281 GLU B C 1
ATOM 4424 O O . GLU B 1 281 ? 19.125 14.945 8.914 1 95.88 281 GLU B O 1
ATOM 4429 N N . ASN B 1 282 ? 16.891 15.117 9.008 1 90.94 282 ASN B N 1
ATOM 4430 C CA . ASN B 1 282 ? 16.656 13.859 9.719 1 90.94 282 ASN B CA 1
ATOM 4431 C C . ASN B 1 282 ? 15.609 13.008 9.016 1 90.94 282 ASN B C 1
ATOM 4433 O O . ASN B 1 282 ? 14.914 13.484 8.117 1 90.94 282 ASN B O 1
ATOM 4437 N N . TRP B 1 283 ? 15.492 11.727 9.43 1 86.19 283 TRP B N 1
ATOM 4438 C CA . TRP B 1 283 ? 14.5 10.828 8.844 1 86.19 283 TRP B CA 1
ATOM 4439 C C . TRP B 1 283 ? 13.156 10.961 9.555 1 86.19 283 TRP B C 1
ATOM 4441 O O . TRP B 1 283 ? 13.102 10.992 10.789 1 86.19 283 TRP B O 1
ATOM 4451 N N . GLY B 1 284 ? 12.156 11.078 8.703 1 86.38 284 GLY B N 1
ATOM 4452 C CA . GLY B 1 284 ? 10.812 11.102 9.273 1 86.38 284 GLY B CA 1
ATOM 4453 C C . GLY B 1 284 ? 10.32 12.5 9.578 1 86.38 284 GLY B C 1
ATOM 4454 O O . GLY B 1 284 ? 11.094 13.461 9.531 1 86.38 284 GLY B O 1
ATOM 4455 N N . ALA B 1 285 ? 9.102 12.578 9.969 1 89.69 285 ALA B N 1
ATOM 4456 C CA . ALA B 1 285 ? 8.438 13.875 10.133 1 89.69 285 ALA B CA 1
ATOM 4457 C C . ALA B 1 285 ? 8.703 14.445 11.523 1 89.69 285 ALA B C 1
ATOM 4459 O O . ALA B 1 285 ? 8.633 15.664 11.719 1 89.69 285 ALA B O 1
ATOM 4460 N N . ARG B 1 286 ? 9.055 13.594 12.547 1 94.56 286 ARG B N 1
ATOM 4461 C CA . ARG B 1 286 ? 9.031 14.086 13.922 1 94.56 286 ARG B CA 1
ATOM 4462 C C . ARG B 1 286 ? 10.422 14.008 14.547 1 94.56 286 ARG B C 1
ATOM 4464 O O . ARG B 1 286 ? 10.773 14.844 15.383 1 94.56 286 ARG B O 1
ATOM 4471 N N . ALA B 1 287 ? 11.234 13.086 14.125 1 90.56 287 ALA B N 1
ATOM 4472 C CA . ALA B 1 287 ? 12.508 12.82 14.781 1 90.56 287 ALA B CA 1
ATOM 4473 C C . ALA B 1 287 ? 13.414 14.047 14.734 1 90.56 287 ALA B C 1
ATOM 4475 O O . ALA B 1 287 ? 14.195 14.289 15.664 1 90.56 287 ALA B O 1
ATOM 4476 N N . GLY B 1 288 ? 13.281 14.828 13.734 1 93.56 288 GLY B N 1
ATOM 4477 C CA . GLY B 1 288 ? 14.164 15.969 13.547 1 93.56 288 GLY B CA 1
ATOM 4478 C C . GLY B 1 288 ? 13.633 17.25 14.188 1 93.56 288 GLY B C 1
ATOM 4479 O O . GLY B 1 288 ? 14.312 18.281 14.18 1 93.56 288 GLY B O 1
ATOM 4480 N N . MET B 1 289 ? 12.422 17.219 14.719 1 97.38 289 MET B N 1
ATOM 4481 C CA . MET B 1 289 ? 11.867 18.422 15.328 1 97.38 289 MET B CA 1
ATOM 4482 C C . MET B 1 289 ? 12.688 18.859 16.531 1 97.38 289 MET B C 1
ATOM 4484 O O . MET B 1 289 ? 12.898 18.078 17.469 1 97.38 289 MET B O 1
ATOM 4488 N N . PRO B 1 290 ? 13.117 20.078 16.594 1 97.94 290 PRO B N 1
ATOM 4489 C CA . PRO B 1 290 ? 14.031 20.516 17.641 1 97.94 290 PRO B CA 1
ATOM 4490 C C . PRO B 1 290 ? 13.312 20.906 18.922 1 97.94 290 PRO B C 1
ATOM 4492 O O . PRO B 1 290 ? 12.133 21.281 18.891 1 97.94 290 PRO B O 1
ATOM 4495 N N . SER B 1 291 ? 14.102 20.797 20 1 97.81 291 SER B N 1
ATOM 4496 C CA . SER B 1 291 ? 13.688 21.484 21.219 1 97.81 291 SER B CA 1
ATOM 4497 C C . SER B 1 291 ? 13.844 23 21.078 1 97.81 291 SER B C 1
ATOM 4499 O O . SER B 1 291 ? 14.469 23.484 20.125 1 97.81 291 SER B O 1
ATOM 4501 N N . LEU B 1 292 ? 13.211 23.703 22.031 1 97.75 292 LEU B N 1
ATOM 4502 C CA . LEU B 1 292 ? 13.328 25.156 22.031 1 97.75 292 LEU B CA 1
ATOM 4503 C C . LEU B 1 292 ? 14.789 25.578 22.125 1 97.75 292 LEU B C 1
ATOM 4505 O O . LEU B 1 292 ? 15.227 26.5 21.422 1 97.75 292 LEU B O 1
ATOM 4509 N N . GLU B 1 293 ? 15.555 24.891 22.953 1 97.56 293 GLU B N 1
ATOM 4510 C CA . GLU B 1 293 ? 16.969 25.219 23.141 1 97.56 293 GLU B CA 1
ATOM 4511 C C . GLU B 1 293 ? 17.75 24.984 21.859 1 97.56 293 GLU B C 1
ATOM 4513 O O . GLU B 1 293 ? 18.594 25.812 21.484 1 97.56 293 GLU B O 1
ATOM 4518 N N . GLU B 1 294 ? 17.516 23.922 21.156 1 97.62 294 GLU B N 1
ATOM 4519 C CA . GLU B 1 294 ? 18.188 23.609 19.891 1 97.62 294 GLU B CA 1
ATOM 4520 C C . GLU B 1 294 ? 17.844 24.641 18.828 1 97.62 294 GLU B C 1
ATOM 4522 O O . GLU B 1 294 ? 18.734 25.094 18.094 1 97.62 294 GLU B O 1
ATOM 4527 N N . ALA B 1 295 ? 16.594 24.984 18.75 1 97.69 295 ALA B N 1
ATOM 4528 C CA . ALA B 1 295 ? 16.141 25.969 17.781 1 97.69 295 ALA B CA 1
ATOM 4529 C C . ALA B 1 295 ? 16.781 27.328 18.031 1 97.69 295 ALA B C 1
ATOM 4531 O O . ALA B 1 295 ? 17.188 28.016 17.094 1 97.69 295 ALA B O 1
ATOM 4532 N N . LYS B 1 296 ? 16.859 27.703 19.297 1 97.56 296 LYS B N 1
ATOM 4533 C CA . LYS B 1 296 ? 17.484 28.969 19.672 1 97.56 296 LYS B CA 1
ATOM 4534 C C . LYS B 1 296 ? 18.938 29.031 19.234 1 97.56 296 LYS B C 1
ATOM 4536 O O . LYS B 1 296 ? 19.375 30.016 18.625 1 97.56 296 LYS B O 1
ATOM 4541 N N . LYS B 1 297 ? 19.625 28 19.516 1 97.56 297 LYS B N 1
ATOM 4542 C CA . LYS B 1 297 ? 21.047 27.938 19.188 1 97.56 297 LYS B CA 1
ATOM 4543 C C . LYS B 1 297 ? 21.266 28.062 17.688 1 97.56 297 LYS B C 1
ATOM 4545 O O . LYS B 1 297 ? 22.141 28.812 17.25 1 97.56 297 LYS B O 1
ATOM 4550 N N . ARG B 1 298 ? 20.531 27.344 16.969 1 97.12 298 ARG B N 1
ATOM 4551 C CA . ARG B 1 298 ? 20.703 27.391 15.523 1 97.12 298 ARG B CA 1
ATOM 4552 C C . ARG B 1 298 ? 20.266 28.734 14.953 1 97.12 298 ARG B C 1
ATOM 4554 O O . ARG B 1 298 ? 20.859 29.219 13.984 1 97.12 298 ARG B O 1
ATOM 4561 N N . TYR B 1 299 ? 19.188 29.219 15.438 1 97.44 299 TYR B N 1
ATOM 4562 C CA . TYR B 1 299 ? 18.719 30.531 15.008 1 97.44 299 TYR B CA 1
ATOM 4563 C C . TYR B 1 299 ? 19.797 31.594 15.164 1 97.44 299 TYR B C 1
ATOM 4565 O O . TYR B 1 299 ? 20.109 32.312 14.227 1 97.44 299 TYR B O 1
ATOM 4573 N N . GLU B 1 300 ? 20.406 31.656 16.297 1 97.38 300 GLU B N 1
ATOM 4574 C CA . GLU B 1 300 ? 21.453 32.625 16.594 1 97.38 300 GLU B CA 1
ATOM 4575 C C . GLU B 1 300 ? 22.688 32.406 15.75 1 97.38 300 GLU B C 1
ATOM 4577 O O . GLU B 1 300 ? 23.312 33.344 15.266 1 97.38 300 GLU B O 1
ATOM 4582 N N . ALA B 1 301 ? 23.031 31.172 15.578 1 96.81 301 ALA B N 1
ATOM 4583 C CA . ALA B 1 301 ? 24.188 30.828 14.766 1 96.81 301 ALA B CA 1
ATOM 4584 C C . ALA B 1 301 ? 23.984 31.203 13.305 1 96.81 301 ALA B C 1
ATOM 4586 O O . ALA B 1 301 ? 24.922 31.625 12.617 1 96.81 301 ALA B O 1
ATOM 4587 N N . THR B 1 302 ? 22.828 31.031 12.781 1 96.56 302 THR B N 1
ATOM 4588 C CA . THR B 1 302 ? 22.516 31.219 11.367 1 96.56 302 THR B CA 1
ATOM 4589 C C . THR B 1 302 ? 22.391 32.719 11.039 1 96.56 302 THR B C 1
ATOM 4591 O O . THR B 1 302 ? 22.875 33.156 10 1 96.56 302 THR B O 1
ATOM 4594 N N . PHE B 1 303 ? 21.734 33.438 11.875 1 95.75 303 PHE B N 1
ATOM 4595 C CA . PHE B 1 303 ? 21.391 34.812 11.531 1 95.75 303 PHE B CA 1
ATOM 4596 C C . PHE B 1 303 ? 22.281 35.812 12.281 1 95.75 303 PHE B C 1
ATOM 4598 O O . PHE B 1 303 ? 22.297 37 11.969 1 95.75 303 PHE B O 1
ATOM 4605 N N . GLY B 1 304 ? 23.047 35.375 13.25 1 93.44 304 GLY B N 1
ATOM 4606 C CA . GLY B 1 304 ? 23.906 36.25 14.023 1 93.44 304 GLY B CA 1
ATOM 4607 C C . GLY B 1 304 ? 23.156 37.219 14.891 1 93.44 304 GLY B C 1
ATOM 4608 O O . GLY B 1 304 ? 23.625 38.344 15.133 1 93.44 304 GLY B O 1
ATOM 4609 N N . LEU B 1 305 ? 21.906 37 15.172 1 91.69 305 LEU B N 1
ATOM 4610 C CA . LEU B 1 305 ? 21.031 37.812 16 1 91.69 305 LEU B CA 1
ATOM 4611 C C . LEU B 1 305 ? 20.469 37 17.172 1 91.69 305 LEU B C 1
ATOM 4613 O O . LEU B 1 305 ? 20.312 35.781 17.078 1 91.69 305 LEU B O 1
ATOM 4617 N N . PRO B 1 306 ? 20.203 37.719 18.266 1 92.94 306 PRO B N 1
ATOM 4618 C CA . PRO B 1 306 ? 19.594 37 19.391 1 92.94 306 PRO B CA 1
ATOM 4619 C C . PRO B 1 306 ? 18.219 36.438 19.062 1 92.94 306 PRO B C 1
ATOM 4621 O O . PRO B 1 306 ? 17.453 37.062 18.328 1 92.94 306 PRO B O 1
ATOM 4624 N N . PHE B 1 307 ? 17.922 35.312 19.609 1 94.38 307 PHE B N 1
ATOM 4625 C CA . PHE B 1 307 ? 16.578 34.75 19.531 1 94.38 307 PHE B CA 1
ATOM 4626 C C . PHE B 1 307 ? 15.57 35.688 20.172 1 94.38 307 PHE B C 1
ATOM 4628 O O . PHE B 1 307 ? 15.758 36.156 21.297 1 94.38 307 PHE B O 1
ATOM 4635 N N . PRO B 1 308 ? 14.555 35.938 19.422 1 90.88 308 PRO B N 1
ATOM 4636 C CA . PRO B 1 308 ? 13.602 36.906 19.93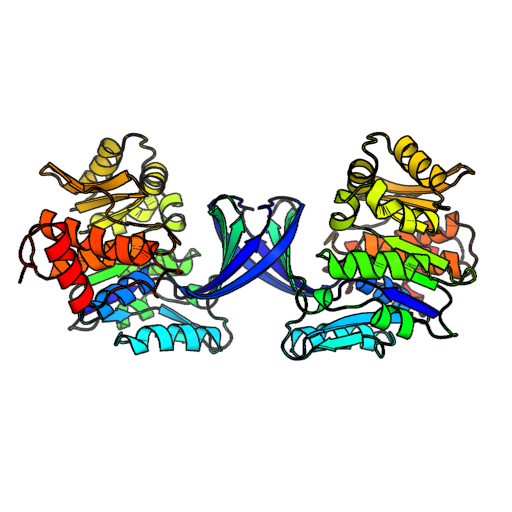8 1 90.88 308 PRO B CA 1
ATOM 4637 C C . PRO B 1 308 ? 12.922 36.469 21.234 1 90.88 308 PRO B C 1
ATOM 4639 O O . PRO B 1 308 ? 12.75 35.25 21.438 1 90.88 308 PRO B O 1
ATOM 4642 N N . GLU B 1 309 ? 12.602 37.375 22.141 1 81.62 309 GLU B N 1
ATOM 4643 C CA . GLU B 1 309 ? 11.938 37.062 23.391 1 81.62 309 GLU B CA 1
ATOM 4644 C C . GLU B 1 309 ? 10.422 37.125 23.25 1 81.62 309 GLU B C 1
ATOM 4646 O O . GLU B 1 309 ? 9.898 37.875 22.453 1 81.62 309 GLU B O 1
#

Radius of gyration: 28.76 Å; Cα contacts (8 Å, |Δi|>4): 1540; chains: 2; bounding box: 48×86×60 Å

InterPro domains:
  IPR002139 Ribokinase/fructokinase [PR00990] (4-25)
  IPR002139 Ribokinase/fructokinase [PR00990] (102-115)
  IPR002139 Ribokinase/fructokinase [PR00990] (214-225)
  IPR002173 Carbohydrate/purine kinase, PfkB, conserved site [PS00584] (243-256)
  IPR011611 Carbohydrate kinase PfkB [PF00294] (8-290)
  IPR029056 Ribokinase-like [G3DSA:3.40.1190.20] (1-302)
  IPR029056 Ribokinase-like [SSF53613] (2-294)

Secondary structure (DSSP, 8-state):
-EEEES--EEEEEEEES---SSEEEEEEEEEEEEE-HHHHHHHHHHHTT--EEEEEEEESSHHHHHHHHHHHHTT-B-TTEEEETT-PPEEEEEEE-TT--EEEEEE-GGGGG--HHHHHHT--TT--EEEEE--SSHHHHHHHHHHHHTS-TTSEEEEE-HHHHHTT-HHHHHHHHHH-SEEEEEHHHHHHHH--SSHHHHHHHHHHHT-SEEEEE-GGG-EEEEETTEEEEE----SS-S--TTHHHHHHHHHHHHHHTT--HHHHHHHHHHHHHHHHTSSSSSTTPPPHHHHHHHHHHHHSSPPP-/-EEEES--EEEEEEEES---SSEEEEEEEEEEEEE-HHHHHHHHHHHTT--EEEEEEEESSHHHHHHHHHHHHTT-B-TTEEEETT-PPEEEEEEE-TT--EEEEEE-GGGGG--HHHHHHT--TT--EEEEE--SSHHHHHHHHHHHHTS-TTSEEEEE-HHHHHTT-HHHHHHHHHH-SEEEEEHHHHHHHH--SSHHHHHHHHHHHT-SEEEEE-GGG-EEEEETTEEEEE----SS-S--TTHHHHHHHHHHHHHHTT--HHHHHHHHHHHHHHHHTSSSSSTTPPPHHHHHHHHHHHHSSPPP-